Protein AF-0000000068242057 (afdb_homodimer)

Solvent-accessible surface area (backbone atoms only — not comparable to full-atom values): 39761 Å² total; per-residue (Å²): 133,84,78,80,77,78,77,76,79,78,79,78,76,81,69,80,72,61,70,78,64,67,90,66,71,75,87,68,70,78,89,67,75,81,79,77,77,80,79,82,79,75,72,84,70,63,65,31,43,57,31,74,38,80,44,95,87,49,36,31,41,29,42,65,67,74,93,62,51,64,37,30,45,33,47,63,46,75,44,79,47,90,66,50,38,33,40,40,38,24,44,33,38,22,63,33,72,43,30,32,38,46,79,38,70,46,24,41,37,36,42,38,33,60,32,31,70,48,42,34,22,53,62,86,50,74,46,77,50,67,14,79,88,48,61,40,34,38,37,37,19,31,59,51,58,39,42,33,38,37,55,42,47,56,77,40,50,36,30,35,42,32,43,38,32,43,48,73,70,44,53,74,33,54,76,41,88,46,34,50,56,52,35,54,70,33,65,64,18,62,46,81,49,87,75,54,69,68,56,51,51,50,53,50,48,64,63,65,49,64,90,59,50,21,41,64,49,49,41,45,50,53,15,51,50,32,41,52,50,36,60,52,54,71,64,43,46,80,67,63,62,58,65,70,68,74,68,65,65,75,70,58,54,53,55,47,53,47,51,46,51,47,66,75,36,53,81,50,91,76,54,62,63,60,54,12,54,76,67,76,38,51,53,66,56,42,44,49,53,43,22,70,71,67,70,42,50,65,67,56,49,52,50,49,51,24,48,52,51,29,49,52,37,42,72,69,63,76,45,53,73,63,54,31,19,46,57,40,67,32,92,44,56,66,60,31,40,52,49,40,21,68,65,54,72,44,40,58,69,56,51,47,50,54,55,72,70,95,132,86,79,79,75,78,76,76,77,77,78,79,76,80,69,79,70,61,70,77,63,67,88,66,71,76,84,71,68,77,90,68,75,82,78,77,74,81,79,82,79,76,73,82,69,60,62,31,43,58,32,74,37,81,43,98,87,49,36,31,40,27,41,67,62,83,90,56,50,65,36,30,46,34,47,65,46,77,44,78,47,90,66,48,37,35,41,42,40,24,43,33,37,21,64,34,71,42,30,34,38,47,79,38,69,44,25,42,36,36,40,37,31,58,32,30,70,47,44,35,22,53,61,86,50,74,48,74,50,67,14,80,88,48,60,41,34,38,38,36,19,30,60,50,60,40,42,34,38,37,57,42,46,56,75,42,51,38,29,37,43,34,43,39,32,43,49,73,69,44,55,77,32,53,77,41,89,46,34,51,57,52,34,56,71,32,63,61,17,61,46,80,49,87,74,55,71,67,55,53,50,49,52,50,48,64,63,65,50,66,90,57,50,23,41,64,49,48,40,43,50,50,15,50,50,32,40,52,50,35,60,51,54,71,65,44,45,80,66,62,58,56,63,70,70,73,67,65,66,75,70,58,56,52,54,49,53,48,50,45,52,47,64,75,37,55,82,49,91,77,55,60,63,59,54,12,54,75,66,76,39,50,52,66,55,41,45,49,53,42,23,71,71,64,68,42,49,66,68,56,50,52,50,48,52,23,46,51,51,29,50,51,37,42,72,68,61,76,46,51,72,62,54,32,20,45,58,40,68,33,91,44,57,66,60,32,39,53,48,40,21,70,67,56,74,43,39,58,69,56,50,47,49,54,54,71,70,92

Organism: Vibrio cholerae serotype O1 (strain ATCC 39315 / El Tor Inaba N16961) (NCBI:txid243277)

Foldseek 3Di:
DDPPPPPPPPPPDDPPVPPVPPDPDDPPDDPPDDPPPPDCPPDPFDAFAWFFFDDDQWIFTFGLDDPTDGQKTFDWDWDDDPLFKIKIWAKIAGADWHKYKDKDAWWWKKKKWAAWKWWKDWQPRTDIDHQHPHIWMKIWGALGMTMMMTTTDHGIITGMMMMIGDVVSVVVPPPDDDLLVVQNVAHGQMDIADDDPVLVVLSVCSRPDDPDPDPVVSVSVVVSVVVNVVRRSVRRDRHGPRPPPPPPDPLRVLVRVLVRVLLVQLQHDDDLCVSQVVSVHDSVVVQVSCCSSVVDGPVVVSLLSLLVVLLVCLLVVNDDLVRSCVSSPHPDSVVSQVVNCSNHVDGSVVSSVVSVVD/DDPPPPPPPPPPDDPPVPPVPPPPDDPPDDPPDDPPPDDCPPDPFDAFAWAFFDDDQWIFTFGLDDPTDGQKTFGWDWDDDPLFKIKIWAKIAGADWHKYKDKDAWWWKKKKWAAWKWWKDWQPRTDIDHQHPHIWMKIWGALGMTMMMTTTDHGIITGMMMMIGDVVSVVVPPPDDDLLVQQNVAHGQMDIADDDPVLVVLSVCSRPDDPDPDPVVSVSNVVSVVVNVVRRSVRRDSHGPRPPPPPPDPLRVLVRVLVRVLLVQLQHDDDLCVSQVVSVHDSVVVQVSCCSVNVDGPVVVSLLSLLVVLLVCLLVVNDDLVRSCVSSPHPDSVVSQVVNCSNHVDGSVVSSVVSVVD

Nearest PDB structures (foldseek):
  6swi-assembly1_A  TM=8.609E-01  e=7.441E-05  Geobacillus stearothermophilus
  3oou-assembly1_A  TM=8.504E-01  e=7.044E-05  Listeria innocua
  3w6v-assembly1_A  TM=8.877E-01  e=2.113E-04  Streptomyces griseus
  3oio-assembly1_A  TM=9.024E-01  e=2.633E-04  Chromobacterium violaceum
  4fe7-assembly1_A-2  TM=6.193E-01  e=1.784E-05  Escherichia coli

pLDDT: mean 71.94, std 24.2, range [18.06, 98.56]

Structure (mmCIF, N/CA/C/O backbone):
data_AF-0000000068242057-model_v1
#
loop_
_entity.id
_entity.type
_entity.pdbx_description
1 polymer 'Transcriptional regulator, AraC/XylS family'
#
loop_
_atom_site.group_PDB
_atom_site.id
_atom_site.type_symbol
_atom_site.label_atom_id
_atom_site.label_alt_id
_atom_site.label_comp_id
_atom_site.label_asym_id
_atom_site.label_entity_id
_atom_site.label_seq_id
_atom_site.pdbx_PDB_ins_code
_atom_site.Cartn_x
_atom_site.Cartn_y
_atom_site.Cartn_z
_atom_site.occupancy
_atom_site.B_iso_or_equiv
_atom_site.auth_seq_id
_atom_site.auth_comp_id
_atom_site.auth_asym_id
_atom_site.auth_atom_id
_atom_site.pdbx_PDB_model_num
ATOM 1 N N . MET A 1 1 ? 11.688 -9.172 30.297 1 18.06 1 MET A N 1
ATOM 2 C CA . MET A 1 1 ? 11.094 -7.941 29.781 1 18.06 1 MET A CA 1
ATOM 3 C C . MET A 1 1 ? 12.078 -7.18 28.906 1 18.06 1 MET A C 1
ATOM 5 O O . MET A 1 1 ? 12.867 -6.367 29.406 1 18.06 1 MET A O 1
ATOM 9 N N . ILE A 1 2 ? 12.805 -7.703 27.938 1 20.19 2 ILE A N 1
ATOM 10 C CA . ILE A 1 2 ? 14.148 -7.281 27.531 1 20.19 2 ILE A CA 1
ATOM 11 C C . ILE A 1 2 ? 14.047 -6.129 26.547 1 20.19 2 ILE A C 1
ATOM 13 O O . ILE A 1 2 ? 13.422 -6.266 25.484 1 20.19 2 ILE A O 1
ATOM 17 N N . THR A 1 3 ? 14.031 -4.793 27.062 1 19.52 3 THR A N 1
ATOM 18 C CA . THR A 1 3 ? 13.961 -3.508 26.375 1 19.52 3 THR A CA 1
ATOM 19 C C . THR A 1 3 ? 15.164 -3.326 25.453 1 19.52 3 THR A C 1
ATOM 21 O O . THR A 1 3 ? 16.312 -3.297 25.906 1 19.52 3 THR A O 1
ATOM 24 N N . ILE A 1 4 ? 15.164 -3.922 24.312 1 19.45 4 ILE A N 1
ATOM 25 C CA . ILE A 1 4 ? 16.391 -3.787 23.516 1 19.45 4 ILE A CA 1
ATOM 26 C C . ILE A 1 4 ? 16.453 -2.381 22.922 1 19.45 4 ILE A C 1
ATOM 28 O O . ILE A 1 4 ? 15.594 -1.983 22.141 1 19.45 4 ILE A O 1
ATOM 32 N N . ARG A 1 5 ? 17.062 -1.35 23.641 1 19.88 5 ARG A N 1
ATOM 33 C CA . ARG A 1 5 ? 17.359 0.036 23.297 1 19.88 5 ARG A CA 1
ATOM 34 C C . ARG A 1 5 ? 18.406 0.11 22.188 1 19.88 5 ARG A C 1
ATOM 36 O O . ARG A 1 5 ? 19.516 -0.385 22.344 1 19.88 5 ARG A O 1
ATOM 43 N N . ILE A 1 6 ? 18.016 -0.112 21 1 20.41 6 ILE A N 1
ATOM 44 C CA . ILE A 1 6 ? 19.062 0.028 19.984 1 20.41 6 ILE A CA 1
ATOM 45 C C . ILE A 1 6 ? 19.406 1.504 19.797 1 20.41 6 ILE A C 1
ATOM 47 O O . ILE A 1 6 ? 18.547 2.301 19.422 1 20.41 6 ILE A O 1
ATOM 51 N N . TYR A 1 7 ? 20.359 2.07 20.547 1 20.05 7 TYR A N 1
ATOM 52 C CA . TYR A 1 7 ? 20.953 3.398 20.469 1 20.05 7 TYR A CA 1
ATOM 53 C C . TYR A 1 7 ? 21.719 3.566 19.156 1 20.05 7 TYR A C 1
ATOM 55 O O . TYR A 1 7 ? 22.688 2.85 18.906 1 20.05 7 TYR A O 1
ATOM 63 N N . VAL A 1 8 ? 21.031 3.803 18.109 1 19.86 8 VAL A N 1
ATOM 64 C CA . VAL A 1 8 ? 21.828 4.141 16.938 1 19.86 8 VAL A CA 1
ATOM 65 C C . VAL A 1 8 ? 22.547 5.465 17.172 1 19.86 8 VAL A C 1
ATOM 67 O O . VAL A 1 8 ? 21.922 6.48 17.469 1 19.86 8 VAL A O 1
ATOM 70 N N . LYS A 1 9 ? 23.781 5.445 17.5 1 21.64 9 LYS A N 1
ATOM 71 C CA . LYS A 1 9 ? 24.75 6.531 17.625 1 21.64 9 LYS A CA 1
ATOM 72 C C . LYS A 1 9 ? 24.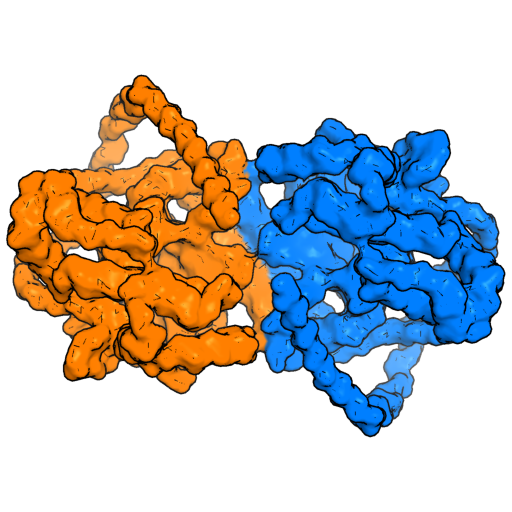891 7.312 16.328 1 21.64 9 LYS A C 1
ATOM 74 O O . LYS A 1 9 ? 25.406 6.789 15.336 1 21.64 9 LYS A O 1
ATOM 79 N N . LEU A 1 10 ? 23.938 8.164 15.938 1 20 10 LEU A N 1
ATOM 80 C CA . LEU A 1 10 ? 24.156 9.102 14.844 1 20 10 LEU A CA 1
ATOM 81 C C . LEU A 1 10 ? 25.266 10.086 15.195 1 20 10 LEU A C 1
ATOM 83 O O . LEU A 1 10 ? 25.141 10.859 16.141 1 20 10 LEU A O 1
ATOM 87 N N . SER A 1 11 ? 26.516 9.727 15.133 1 21.92 11 SER A N 1
ATOM 88 C CA . SER A 1 11 ? 27.641 10.648 15.273 1 21.92 11 SER A CA 1
ATOM 89 C C . SER A 1 11 ? 27.609 11.727 14.195 1 21.92 11 SER A C 1
ATOM 91 O O . SER A 1 11 ? 27.781 11.438 13.008 1 21.92 11 SER A O 1
ATOM 93 N N . SER A 1 12 ? 26.719 12.742 14.211 1 22 12 SER A N 1
ATOM 94 C CA . SER A 1 12 ? 26.75 13.945 13.383 1 22 12 SER A CA 1
ATOM 95 C C . SER A 1 12 ? 28.062 14.695 13.547 1 22 12 SER A C 1
ATOM 97 O O . SER A 1 12 ? 28.391 15.156 14.641 1 22 12 SER A O 1
ATOM 99 N N . THR A 1 13 ? 29.125 14.359 12.906 1 24.38 13 THR A N 1
ATOM 100 C CA . THR A 1 13 ? 30.297 15.211 12.883 1 24.38 13 THR A CA 1
ATOM 101 C C . THR A 1 13 ? 29.953 16.578 12.297 1 24.38 13 THR A C 1
ATOM 103 O O . THR A 1 13 ? 29.031 16.703 11.5 1 24.38 13 THR A O 1
ATOM 106 N N . ASN A 1 14 ? 30.5 17.828 12.812 1 23.44 14 ASN A N 1
ATOM 107 C CA . ASN A 1 14 ? 30.453 19.297 12.766 1 23.44 14 ASN A CA 1
ATOM 108 C C . ASN A 1 14 ? 30.641 19.812 11.344 1 23.44 14 ASN A C 1
ATOM 110 O O . ASN A 1 14 ? 30.141 20.891 11 1 23.44 14 ASN A O 1
ATOM 114 N N . ARG A 1 15 ? 31.625 19.391 10.562 1 24.53 15 ARG A N 1
ATOM 115 C CA . ARG A 1 15 ? 32.312 20.141 9.531 1 24.53 15 ARG A CA 1
ATOM 116 C C . ARG A 1 15 ? 31.438 20.328 8.297 1 24.53 15 ARG A C 1
ATOM 118 O O . ARG A 1 15 ? 31.562 21.328 7.578 1 24.53 15 ARG A O 1
ATOM 125 N N . GLU A 1 16 ? 30.734 19.281 7.883 1 24.16 16 GLU A N 1
ATOM 126 C CA . GLU A 1 16 ? 30.281 19.344 6.496 1 24.16 16 GLU A CA 1
ATOM 127 C C . GLU A 1 16 ? 29.109 20.312 6.348 1 24.16 16 GLU A C 1
ATOM 129 O O . GLU A 1 16 ? 28.578 20.5 5.246 1 24.16 16 GLU A O 1
ATOM 134 N N . VAL A 1 17 ? 28.625 20.984 7.422 1 22.73 17 VAL A N 1
ATOM 135 C CA . VAL A 1 17 ? 27.578 22 7.352 1 22.73 17 VAL A CA 1
ATOM 136 C C . VAL A 1 17 ? 28.125 23.25 6.656 1 22.73 17 VAL A C 1
ATOM 138 O O . VAL A 1 17 ? 27.359 24.109 6.211 1 22.73 17 VAL A O 1
ATOM 141 N N . GLU A 1 18 ? 29.438 23.453 6.688 1 22.64 18 GLU A N 1
ATOM 142 C CA . GLU A 1 18 ? 29.953 24.781 6.316 1 22.64 18 GLU A CA 1
ATOM 143 C C . GLU A 1 18 ? 29.703 25.078 4.84 1 22.64 18 GLU A C 1
ATOM 145 O O . GLU A 1 18 ? 29.375 26.203 4.473 1 22.64 18 GLU A O 1
ATOM 150 N N . LEU A 1 19 ? 29.953 24.125 4.02 1 22.66 19 LEU A N 1
ATOM 151 C CA . LEU A 1 19 ? 30.203 24.484 2.625 1 22.66 19 LEU A CA 1
ATOM 152 C C . LEU A 1 19 ? 28.922 24.953 1.947 1 22.66 19 LEU A C 1
ATOM 154 O O . LEU A 1 19 ? 28.984 25.75 1.002 1 22.66 19 LEU A O 1
ATOM 158 N N . ILE A 1 20 ? 27.797 24.453 2.357 1 21.81 20 ILE A N 1
ATOM 159 C CA . ILE A 1 20 ? 26.688 24.672 1.435 1 21.81 20 ILE A CA 1
ATOM 160 C C . ILE A 1 20 ? 26.203 26.109 1.553 1 21.81 20 ILE A C 1
ATOM 162 O O . ILE A 1 20 ? 25.141 26.453 1.036 1 21.81 20 ILE A O 1
ATOM 166 N N . MET A 1 21 ? 26.891 27.047 2.32 1 21.12 21 MET A N 1
ATOM 167 C CA . MET A 1 21 ? 26.359 28.391 2.561 1 21.12 21 MET A CA 1
ATOM 168 C C . MET A 1 21 ? 26.359 29.219 1.277 1 21.12 21 MET A C 1
ATOM 170 O O . MET A 1 21 ? 25.75 30.281 1.224 1 21.12 21 MET A O 1
ATOM 174 N N . GLN A 1 22 ? 27.312 29 0.372 1 19.2 22 GLN A N 1
ATOM 175 C CA . GLN A 1 22 ? 27.672 30.172 -0.402 1 19.2 22 GLN A CA 1
ATOM 176 C C . GLN A 1 22 ? 26.562 30.562 -1.362 1 19.2 22 GLN A C 1
ATOM 178 O O . GLN A 1 22 ? 26.297 31.75 -1.571 1 19.2 22 GLN A O 1
ATOM 183 N N . ASN A 1 23 ? 26.094 29.641 -2.197 1 19.22 23 ASN A N 1
ATOM 184 C CA . ASN A 1 23 ? 25.766 30.172 -3.514 1 19.22 23 ASN A CA 1
ATOM 185 C C . ASN A 1 23 ? 24.375 30.828 -3.521 1 19.22 23 ASN A C 1
ATOM 187 O O . ASN A 1 23 ? 23.406 30.234 -4.008 1 19.22 23 ASN A O 1
ATOM 191 N N . ARG A 1 24 ? 23.984 31.609 -2.449 1 21.05 24 ARG A N 1
ATOM 192 C CA . ARG A 1 24 ? 22.625 32.094 -2.182 1 21.05 24 ARG A CA 1
ATOM 193 C C . ARG A 1 24 ? 22.203 33.125 -3.205 1 21.05 24 ARG A C 1
ATOM 195 O O . ARG A 1 24 ? 21.094 33.656 -3.15 1 21.05 24 ARG A O 1
ATOM 202 N N . THR A 1 25 ? 23.094 33.781 -3.932 1 19.8 25 THR A N 1
ATOM 203 C CA . THR A 1 25 ? 22.766 35.188 -4.133 1 19.8 25 THR A CA 1
ATOM 204 C C . THR A 1 25 ? 21.578 35.344 -5.082 1 19.8 25 THR A C 1
ATOM 206 O O . THR A 1 25 ? 20.703 36.188 -4.859 1 19.8 25 THR A O 1
ATOM 209 N N . SER A 1 26 ? 21.594 34.812 -6.309 1 19.91 26 SER A N 1
ATOM 210 C CA . SER A 1 26 ? 21.281 35.75 -7.371 1 19.91 26 SER A CA 1
ATOM 211 C C . SER A 1 26 ? 19.781 35.812 -7.641 1 19.91 26 SER A C 1
ATOM 213 O O . SER A 1 26 ? 19.328 36.656 -8.398 1 19.91 26 SER A O 1
ATOM 215 N N . VAL A 1 27 ? 19 34.719 -7.305 1 20.59 27 VAL A N 1
ATOM 216 C CA . VAL A 1 27 ? 17.844 34.688 -8.18 1 20.59 27 VAL A CA 1
ATOM 217 C C . VAL A 1 27 ? 16.781 35.688 -7.668 1 20.59 27 VAL A C 1
ATOM 219 O O . VAL A 1 27 ? 15.703 35.25 -7.246 1 20.59 27 VAL A O 1
ATOM 222 N N . MET A 1 28 ? 17.094 36.719 -6.84 1 21.38 28 MET A N 1
ATOM 223 C CA . MET A 1 28 ? 16.141 37.625 -6.195 1 21.38 28 MET A CA 1
ATOM 224 C C . MET A 1 28 ? 15.258 38.344 -7.227 1 21.38 28 MET A C 1
ATOM 226 O O . MET A 1 28 ? 14.359 39.094 -6.867 1 21.38 28 MET A O 1
ATOM 230 N N . GLU A 1 29 ? 15.664 38.469 -8.453 1 20.27 29 GLU A N 1
ATOM 231 C CA . GLU A 1 29 ? 15.156 39.75 -8.961 1 20.27 29 GLU A CA 1
ATOM 232 C C . GLU A 1 29 ? 13.633 39.719 -9.078 1 20.27 29 GLU A C 1
ATOM 234 O O . GLU A 1 29 ? 12.961 40.656 -8.648 1 20.27 29 GLU A O 1
ATOM 239 N N . ASN A 1 30 ? 13.031 39.062 -10.117 1 22.19 30 ASN A N 1
ATOM 240 C CA . ASN A 1 30 ? 11.969 39.75 -10.828 1 22.19 30 ASN A CA 1
ATOM 241 C C . ASN A 1 30 ? 10.609 39.5 -10.195 1 22.19 30 ASN A C 1
ATOM 243 O O . ASN A 1 30 ? 9.586 39.969 -10.695 1 22.19 30 ASN A O 1
ATOM 247 N N . THR A 1 31 ? 10.414 38.281 -9.562 1 22.53 31 THR A N 1
ATOM 248 C CA . THR A 1 31 ? 8.977 38.031 -9.414 1 22.53 31 THR A CA 1
ATOM 249 C C . THR A 1 31 ? 8.414 38.875 -8.258 1 22.53 31 THR A C 1
ATOM 251 O O . THR A 1 31 ? 8.539 38.469 -7.094 1 22.53 31 THR A O 1
ATOM 254 N N . GLN A 1 32 ? 8.562 40.219 -8.094 1 24.02 32 GLN A N 1
ATOM 255 C CA . GLN A 1 32 ? 8.164 41.281 -7.188 1 24.02 32 GLN A CA 1
ATOM 256 C C . GLN A 1 32 ? 6.668 41.219 -6.895 1 24.02 32 GLN A C 1
ATOM 258 O O . GLN A 1 32 ? 6.195 41.844 -5.938 1 24.02 32 GLN A O 1
ATOM 263 N N . ASN A 1 33 ? 5.77 40.875 -7.871 1 23.97 33 ASN A N 1
ATOM 264 C CA . ASN A 1 33 ? 4.535 41.656 -7.785 1 23.97 33 ASN A CA 1
ATOM 265 C C . ASN A 1 33 ? 3.789 41.375 -6.48 1 23.97 33 ASN A C 1
ATOM 267 O O . ASN A 1 33 ? 3.639 42.281 -5.645 1 23.97 33 ASN A O 1
ATOM 271 N N . GLN A 1 34 ? 2.387 41 -6.559 1 25.06 34 GLN A N 1
ATOM 272 C CA . GLN A 1 34 ? 1.229 41.5 -5.824 1 25.06 34 GLN A CA 1
ATOM 273 C C . GLN A 1 34 ? 1.001 40.719 -4.543 1 25.06 34 GLN A C 1
ATOM 275 O O . GLN A 1 34 ? 0.028 39.969 -4.438 1 25.06 34 GLN A O 1
ATOM 280 N N . HIS A 1 35 ? 1.978 39.906 -4.09 1 26.59 35 HIS A N 1
ATOM 281 C CA . HIS A 1 35 ? 1.49 39.156 -2.938 1 26.59 35 HIS A CA 1
ATOM 282 C C . HIS A 1 35 ? 1.215 40.062 -1.754 1 26.59 35 HIS A C 1
ATOM 284 O O . HIS A 1 35 ? 2.143 40.656 -1.189 1 26.59 35 HIS A O 1
ATOM 290 N N . LYS A 1 36 ? -0.011 40.781 -1.696 1 28.92 36 LYS A N 1
ATOM 291 C CA . LYS A 1 36 ? -0.478 41.656 -0.637 1 28.92 36 LYS A CA 1
ATOM 292 C C . LYS A 1 36 ? -0.39 41 0.728 1 28.92 36 LYS A C 1
ATOM 294 O O . LYS A 1 36 ? -0.972 39.906 0.936 1 28.92 36 LYS A O 1
ATOM 299 N N . VAL A 1 37 ? 0.603 41.312 1.419 1 28.62 37 VAL A N 1
ATOM 300 C CA . VAL A 1 37 ? 0.772 41 2.838 1 28.62 37 VAL A CA 1
ATOM 301 C C . VAL A 1 37 ? -0.399 41.594 3.629 1 28.62 37 VAL A C 1
ATOM 303 O O . VAL A 1 37 ? -0.643 42.812 3.592 1 28.62 37 VAL A O 1
ATOM 306 N N . LEU A 1 38 ? -1.502 40.906 3.848 1 29.62 38 LEU A N 1
ATOM 307 C CA . LEU A 1 38 ? -2.633 41.312 4.684 1 29.62 38 LEU A CA 1
ATOM 308 C C . LEU A 1 38 ? -2.154 41.906 6 1 29.62 38 LEU A C 1
ATOM 310 O O . LEU A 1 38 ? -1.203 41.406 6.605 1 29.62 38 LEU A O 1
ATOM 314 N N . THR A 1 39 ? -2.385 43.188 6.25 1 26.58 39 THR A N 1
ATOM 315 C CA . THR A 1 39 ? -2.174 44.031 7.43 1 26.58 39 THR A CA 1
ATOM 316 C C . THR A 1 39 ? -2.826 43.375 8.656 1 26.58 39 THR A C 1
ATOM 318 O O . THR A 1 39 ? -3.865 42.719 8.547 1 26.58 39 THR A O 1
ATOM 321 N N . LYS A 1 40 ? -2.221 43.469 9.977 1 32.19 40 LYS A N 1
ATOM 322 C CA . LYS A 1 40 ? -2.203 42.938 11.344 1 32.19 40 LYS A CA 1
ATOM 323 C C . LYS A 1 40 ? -3.412 43.438 12.133 1 32.19 40 LYS A C 1
ATOM 325 O O . LYS A 1 40 ? -3.303 44.406 12.906 1 32.19 40 LYS A O 1
ATOM 330 N N . ASN A 1 41 ? -4.574 43.719 11.586 1 31.44 41 ASN A N 1
ATOM 331 C CA . ASN A 1 41 ? -5.438 44.125 12.688 1 31.44 41 ASN A CA 1
ATOM 332 C C . ASN A 1 41 ? -5.656 42.969 13.68 1 31.44 41 ASN A C 1
ATOM 334 O O . ASN A 1 41 ? -6.023 41.875 13.289 1 31.44 41 ASN A O 1
ATOM 338 N N . GLY A 1 42 ? -5.043 42.969 14.977 1 30.67 42 GLY A N 1
ATOM 339 C CA . GLY A 1 42 ? -4.762 42.062 16.078 1 30.67 42 GLY A CA 1
ATOM 340 C C . GLY A 1 42 ? -6.016 41.469 16.719 1 30.67 42 GLY A C 1
ATOM 341 O O . GLY A 1 42 ? -6.07 41.281 17.922 1 30.67 42 GLY A O 1
ATOM 342 N N . ALA A 1 43 ? -7.242 41.531 16.203 1 33.88 43 ALA A N 1
ATOM 343 C CA . ALA A 1 43 ? -8.281 40.938 17.062 1 33.88 43 ALA A CA 1
ATOM 344 C C . ALA A 1 43 ? -7.926 39.531 17.469 1 33.88 43 ALA A C 1
ATOM 346 O O . ALA A 1 43 ? -7.422 38.75 16.656 1 33.88 43 ALA A O 1
ATOM 347 N N . ARG A 1 44 ? -7.832 39.25 18.781 1 34.09 44 ARG A N 1
ATOM 348 C CA . ARG A 1 44 ? -7.512 38.031 19.5 1 34.09 44 ARG A CA 1
ATOM 349 C C . ARG A 1 44 ? -8.344 36.875 18.984 1 34.09 44 ARG A C 1
ATOM 351 O O . ARG A 1 44 ? -9.547 36.781 19.266 1 34.09 44 ARG A O 1
ATOM 358 N N . GLN A 1 45 ? -8.18 36.469 17.828 1 35.91 45 GLN A N 1
ATOM 359 C CA . GLN A 1 45 ? -8.945 35.406 17.203 1 35.91 45 GLN A CA 1
ATOM 360 C C . GLN A 1 45 ? -8.812 34.094 17.984 1 35.91 45 GLN A C 1
ATOM 362 O O . GLN A 1 45 ? -7.699 33.688 18.328 1 35.91 45 GLN A O 1
ATOM 367 N N . THR A 1 46 ? -9.891 33.719 18.766 1 34.12 46 THR A N 1
ATOM 368 C CA . THR A 1 46 ? -10.039 32.531 19.594 1 34.12 46 THR A CA 1
ATOM 369 C C . THR A 1 46 ? -9.656 31.266 18.812 1 34.12 46 THR A C 1
ATOM 371 O O . THR A 1 46 ? -10.172 31.031 17.703 1 34.12 46 THR A O 1
ATOM 374 N N . VAL A 1 47 ? -8.555 30.766 19.125 1 37.31 47 VAL A N 1
ATOM 375 C CA . VAL A 1 47 ? -8.094 29.516 18.531 1 37.31 47 VAL A CA 1
ATOM 376 C C . VAL A 1 47 ? -8.75 28.328 19.234 1 37.31 47 VAL A C 1
ATOM 378 O O . VAL A 1 47 ? -8.773 28.266 20.469 1 37.31 47 VAL A O 1
ATOM 381 N N . THR A 1 48 ? -9.758 27.656 18.641 1 39.09 48 THR A N 1
ATOM 382 C CA . THR A 1 48 ? -10.383 26.484 19.25 1 39.09 48 THR A CA 1
ATOM 383 C C . THR A 1 48 ? -9.805 25.203 18.656 1 39.09 48 THR A C 1
ATOM 385 O O . THR A 1 48 ? -9.547 25.125 17.453 1 39.09 48 THR A O 1
ATOM 388 N N . LEU A 1 49 ? -9.453 24.344 19.562 1 38.62 49 LEU A N 1
ATOM 389 C CA . LEU A 1 49 ? -9.125 23 19.109 1 38.62 49 LEU A CA 1
ATOM 390 C C . LEU A 1 49 ? -10.328 22.328 18.469 1 38.62 49 LEU A C 1
ATOM 392 O O . LEU A 1 49 ? -11.469 22.531 18.906 1 38.62 49 LEU A O 1
ATOM 396 N N . SER A 1 50 ? -10.141 21.875 17.25 1 42.41 50 SER A N 1
ATOM 397 C CA . SER A 1 50 ? -11.273 21.25 16.562 1 42.41 50 SER A CA 1
ATOM 398 C C . SER A 1 50 ? -11.172 19.734 16.578 1 42.41 50 SER A C 1
ATOM 400 O O . SER A 1 50 ? -10.078 19.188 16.734 1 42.41 50 SER A O 1
ATOM 402 N N . ARG A 1 51 ? -12.266 19.094 16.938 1 42.34 51 ARG A N 1
ATOM 403 C CA . ARG A 1 51 ? -12.359 17.656 16.812 1 42.34 51 ARG A CA 1
ATOM 404 C C . ARG A 1 51 ? -13.344 17.25 15.711 1 42.34 51 ARG A C 1
ATOM 406 O O . ARG A 1 51 ? -14.344 17.938 15.492 1 42.34 51 ARG A O 1
ATOM 413 N N . HIS A 1 52 ? -12.883 16.312 14.969 1 39.5 52 HIS A N 1
ATOM 414 C CA . HIS A 1 52 ? -13.789 15.711 13.992 1 39.5 52 HIS A CA 1
ATOM 415 C C . HIS A 1 52 ? -14.75 14.734 14.664 1 39.5 52 HIS A C 1
ATOM 417 O O . HIS A 1 52 ? -14.32 13.852 15.414 1 39.5 52 HIS A O 1
ATOM 423 N N . VAL A 1 53 ? -15.859 15.125 14.836 1 37.03 53 VAL A N 1
ATOM 424 C CA . VAL A 1 53 ? -16.859 14.203 15.375 1 37.03 53 VAL A CA 1
ATOM 425 C C . VAL A 1 53 ? -17.688 13.617 14.234 1 37.03 53 VAL A C 1
ATOM 427 O O . VAL A 1 53 ? -18.188 14.352 13.383 1 37.03 53 VAL A O 1
ATOM 430 N N . VAL A 1 54 ? -17.281 12.336 13.906 1 32.56 54 VAL A N 1
ATOM 431 C CA . VAL A 1 54 ? -18.078 11.641 12.898 1 32.56 54 VAL A CA 1
ATOM 432 C C . VAL A 1 54 ? -19.469 11.359 13.445 1 32.56 54 VAL A C 1
ATOM 434 O O . VAL A 1 54 ? -19.609 10.656 14.453 1 32.56 54 VAL A O 1
ATOM 437 N N . LYS A 1 55 ? -20.312 12.219 13.297 1 32.25 55 LYS A N 1
ATOM 438 C CA . LYS A 1 55 ? -21.672 11.727 13.523 1 32.25 55 LYS A CA 1
ATOM 439 C C . LYS A 1 55 ? -22.203 10.992 12.297 1 32.25 55 LYS A C 1
ATOM 441 O O . LYS A 1 55 ? -21.719 11.188 11.18 1 32.25 55 LYS A O 1
ATOM 446 N N . GLU A 1 56 ? -23.422 10.305 12.32 1 32.78 56 GLU A N 1
ATOM 447 C CA . GLU A 1 56 ? -24.016 9.422 11.32 1 32.78 56 GLU A CA 1
ATOM 448 C C . GLU A 1 56 ? -23.625 9.844 9.906 1 32.78 56 GLU A C 1
ATOM 450 O O . GLU A 1 56 ? -23.078 9.039 9.141 1 32.78 56 GLU A O 1
ATOM 455 N N . ARG A 1 57 ? -24.547 10.656 9.172 1 34.88 57 ARG A N 1
ATOM 456 C CA . ARG A 1 57 ? -24.578 11.055 7.766 1 34.88 57 ARG A CA 1
ATOM 457 C C . ARG A 1 57 ? -23.75 12.305 7.539 1 34.88 57 ARG A C 1
ATOM 459 O O . ARG A 1 57 ? -23.469 12.68 6.395 1 34.88 57 ARG A O 1
ATOM 466 N N . ASP A 1 58 ? -23.625 13.336 8.438 1 32.06 58 ASP A N 1
ATOM 467 C CA . ASP A 1 58 ? -23.078 14.68 8.312 1 32.06 58 ASP A CA 1
ATOM 468 C C . ASP A 1 58 ? -21.906 14.883 9.281 1 32.06 58 ASP A C 1
ATOM 470 O O . ASP A 1 58 ? -22.062 14.672 10.492 1 32.06 58 ASP A O 1
ATOM 474 N N . GLU A 1 59 ? -20.719 14.758 8.781 1 42.94 59 GLU A N 1
ATOM 475 C CA . GLU A 1 59 ? -19.578 14.891 9.68 1 42.94 59 GLU A CA 1
ATOM 476 C C . GLU A 1 59 ? -19.344 16.344 10.039 1 42.94 59 GLU A C 1
ATOM 478 O O . GLU A 1 59 ? -19.609 17.25 9.242 1 42.94 59 GLU A O 1
ATOM 483 N N . GLN A 1 60 ? -19.438 16.766 11.398 1 37.34 60 GLN A N 1
ATOM 484 C CA . GLN A 1 60 ? -19.234 18.109 11.914 1 37.34 60 GLN A CA 1
ATOM 485 C C . GLN A 1 60 ? -17.844 18.266 12.523 1 37.34 60 GLN A C 1
ATOM 487 O O . GLN A 1 60 ? -17.281 17.312 13.039 1 37.34 60 GLN A O 1
ATOM 492 N N . ILE A 1 61 ? -17.141 19.266 12.258 1 44.22 61 ILE A N 1
ATOM 493 C CA . ILE A 1 61 ? -15.945 19.672 12.969 1 44.22 61 ILE A CA 1
ATOM 494 C C . ILE A 1 61 ? -16.312 20.609 14.117 1 44.22 61 ILE A C 1
ATOM 496 O O . ILE A 1 61 ? -17 21.625 13.906 1 44.22 61 ILE A O 1
ATOM 500 N N . VAL A 1 62 ? -16.219 20.094 15.422 1 42.38 62 VAL A N 1
ATOM 501 C CA . VAL A 1 62 ? -16.641 20.859 16.594 1 42.38 62 VAL A CA 1
ATOM 502 C C . VAL A 1 62 ? -15.414 21.344 17.359 1 42.38 62 VAL A C 1
ATOM 504 O O . VAL A 1 62 ? -14.367 20.688 17.344 1 42.38 62 VAL A O 1
ATOM 507 N N . ALA A 1 63 ? -15.531 22.625 17.891 1 43.34 63 ALA A N 1
ATOM 508 C CA . ALA A 1 63 ? -14.5 23.156 18.781 1 43.34 63 ALA A CA 1
ATOM 509 C C . ALA A 1 63 ? -14.445 22.375 20.094 1 43.34 63 ALA A C 1
ATOM 511 O O . ALA A 1 63 ? -15.477 21.906 20.594 1 43.34 63 ALA A O 1
ATOM 512 N N . GLN A 1 64 ? -13.281 21.938 20.547 1 43.62 64 GLN A N 1
ATOM 513 C CA . GLN A 1 64 ? -13.141 21.156 21.781 1 43.62 64 GLN A CA 1
ATOM 514 C C . GLN A 1 64 ? -13.844 21.859 22.938 1 43.62 64 GLN A C 1
ATOM 516 O O . GLN A 1 64 ? -14.32 21.188 23.875 1 43.62 64 GLN A O 1
ATOM 521 N N . ASN A 1 65 ? -13.672 23.188 23.266 1 40.09 65 ASN A N 1
ATOM 522 C CA . ASN A 1 65 ? -14.203 23.75 24.5 1 40.09 65 ASN A CA 1
ATOM 523 C C . ASN A 1 65 ? -15.727 23.781 24.484 1 40.09 65 ASN A C 1
ATOM 525 O O . ASN A 1 65 ? -16.359 23.469 23.469 1 40.09 65 ASN A O 1
ATOM 529 N N . LEU A 1 66 ? -16.406 25.016 24.953 1 38.72 66 LEU A N 1
ATOM 530 C CA . LEU A 1 66 ? -17.703 25.328 25.531 1 38.72 66 LEU A CA 1
ATOM 531 C C . LEU A 1 66 ? -18.828 25 24.562 1 38.72 66 LEU A C 1
ATOM 533 O O . LEU A 1 66 ? -18.578 24.516 23.453 1 38.72 66 LEU A O 1
ATOM 537 N N . ASN A 1 67 ? -19.828 26.078 24.328 1 43 67 ASN A N 1
ATOM 538 C CA . ASN A 1 67 ? -21.109 26.047 23.641 1 43 67 ASN A CA 1
ATOM 539 C C . ASN A 1 67 ? -20.953 25.562 22.203 1 43 67 ASN A C 1
ATOM 541 O O . ASN A 1 67 ? -20.297 26.203 21.391 1 43 67 ASN A O 1
ATOM 545 N N . GLN A 1 68 ? -20.703 24.359 21.906 1 50.53 68 GLN A N 1
ATOM 546 C CA . GLN A 1 68 ? -20.312 23.391 20.891 1 50.53 68 GLN A CA 1
ATOM 547 C C . GLN A 1 68 ? -20.781 23.828 19.5 1 50.53 68 GLN A C 1
ATOM 549 O O . GLN A 1 68 ? -21.734 23.281 18.953 1 50.53 68 GLN A O 1
ATOM 554 N N . PRO A 1 69 ? -20.562 25 19.125 1 56.34 69 PRO A N 1
ATOM 555 C CA . PRO A 1 69 ? -21.172 25.312 17.828 1 56.34 69 PRO A CA 1
ATOM 556 C C . PRO A 1 69 ? -20.578 24.516 16.688 1 56.34 69 PRO A C 1
ATOM 558 O O . PRO A 1 69 ? -19.406 24.141 16.719 1 56.34 69 PRO A O 1
ATOM 561 N N . VAL A 1 70 ? -21.422 23.969 15.891 1 64.25 70 VAL A N 1
ATOM 562 C CA . VAL A 1 70 ? -21.062 23.328 14.633 1 64.25 70 VAL A CA 1
ATOM 563 C C . VAL A 1 70 ? -20.312 24.328 13.75 1 64.25 70 VAL A C 1
ATOM 565 O O . VAL A 1 70 ? -20.797 25.422 13.469 1 64.25 70 VAL A O 1
ATOM 568 N N . MET A 1 71 ? -19.031 24.109 13.523 1 73.69 71 MET A N 1
ATOM 569 C CA . MET A 1 71 ? -18.172 25.047 12.789 1 73.69 71 MET A CA 1
ATOM 570 C C . MET A 1 71 ? -18.312 24.828 11.281 1 73.69 71 MET A C 1
ATOM 572 O O . MET A 1 71 ? -18.172 25.781 10.508 1 73.69 71 MET A O 1
ATOM 576 N N . ALA A 1 72 ? -18.562 23.641 10.883 1 76.25 72 ALA A N 1
ATOM 577 C CA . ALA A 1 72 ? -18.734 23.328 9.469 1 76.25 72 ALA A CA 1
ATOM 578 C C . ALA A 1 72 ? -19.688 22.156 9.281 1 76.25 72 ALA A C 1
ATOM 580 O O . ALA A 1 72 ? -19.797 21.297 10.164 1 76.25 72 ALA A O 1
ATOM 581 N N . GLN A 1 73 ? -20.406 22.188 8.203 1 82.94 73 GLN A N 1
ATOM 582 C CA . GLN A 1 73 ? -21.328 21.109 7.875 1 82.94 73 GLN A CA 1
ATOM 583 C C . GLN A 1 73 ? -21.141 20.641 6.438 1 82.94 73 GLN A C 1
ATOM 585 O O . GLN A 1 73 ? -20.875 21.453 5.543 1 82.94 73 GLN A O 1
ATOM 590 N N . GLY A 1 74 ? -21.156 19.422 6.262 1 85.75 74 GLY A N 1
ATOM 591 C CA . GLY A 1 74 ? -21.047 18.875 4.922 1 85.75 74 GLY A CA 1
ATOM 592 C C . GLY A 1 74 ? -20.719 17.391 4.906 1 85.75 74 GLY A C 1
ATOM 593 O O . GLY A 1 74 ? -21.047 16.672 5.848 1 85.75 74 GLY A O 1
ATOM 594 N N . HIS A 1 75 ? -20.281 16.969 3.75 1 84.31 75 HIS A N 1
ATOM 595 C CA . HIS A 1 75 ? -19.844 15.578 3.582 1 84.31 75 HIS A CA 1
ATOM 596 C C . HIS A 1 75 ? -18.328 15.453 3.695 1 84.31 75 HIS A C 1
ATOM 598 O O . HIS A 1 75 ? -17.594 16.219 3.064 1 84.31 75 HIS A O 1
ATOM 604 N N . PHE A 1 76 ? -17.984 14.562 4.527 1 82.94 76 PHE A N 1
ATOM 605 C CA . PHE A 1 76 ? -16.547 14.422 4.754 1 82.94 76 PHE A CA 1
ATOM 606 C C . PHE A 1 76 ? -16.078 13.016 4.387 1 82.94 76 PHE A C 1
ATOM 608 O O . PHE A 1 76 ? -16.859 12.062 4.445 1 82.94 76 PHE A O 1
ATOM 615 N N . VAL A 1 77 ? -14.898 12.977 3.898 1 83.5 77 VAL A N 1
ATOM 616 C CA . VAL A 1 77 ? -14.266 11.711 3.555 1 83.5 77 VAL A CA 1
ATOM 617 C C . VAL A 1 77 ? -13.031 11.5 4.426 1 83.5 77 VAL A C 1
ATOM 619 O O . VAL A 1 77 ? -12.258 12.43 4.652 1 83.5 77 VAL A O 1
ATOM 622 N N . GLU A 1 78 ? -12.914 10.328 5 1 82.88 78 GLU A N 1
ATOM 623 C CA . GLU A 1 78 ? -11.719 9.883 5.715 1 82.88 78 GLU A CA 1
ATOM 624 C C . GLU A 1 78 ? -11.383 8.43 5.379 1 82.88 78 GLU A C 1
ATOM 626 O O . GLU A 1 78 ? -12.258 7.559 5.434 1 82.88 78 GLU A O 1
ATOM 631 N N . TYR A 1 79 ? -10.211 8.25 4.98 1 82.75 79 TYR A N 1
ATOM 632 C CA . TYR A 1 79 ? -9.75 6.906 4.641 1 82.75 79 TYR A CA 1
ATOM 633 C C . TYR A 1 79 ? -8.297 6.703 5.051 1 82.75 79 TYR A C 1
ATOM 635 O O . TYR A 1 79 ? -7.438 7.531 4.73 1 82.75 79 TYR A O 1
ATOM 643 N N . VAL A 1 80 ? -8.109 5.656 5.797 1 80.5 80 VAL A N 1
ATOM 644 C CA . VAL A 1 80 ? -6.754 5.262 6.152 1 80.5 80 VAL A CA 1
ATOM 645 C C . VAL A 1 80 ? -6.352 4.023 5.352 1 80.5 80 VAL A C 1
ATOM 647 O O . VAL A 1 80 ? -6.906 2.939 5.555 1 80.5 80 VAL A O 1
ATOM 650 N N . SER A 1 81 ? -5.438 4.234 4.492 1 83.62 81 SER A N 1
ATOM 651 C CA . SER A 1 81 ? -4.961 3.121 3.676 1 83.62 81 SER A CA 1
ATOM 652 C C . SER A 1 81 ? -4.004 2.232 4.461 1 83.62 81 SER A C 1
ATOM 654 O O . SER A 1 81 ? -3.135 2.73 5.18 1 83.62 81 SER A O 1
ATOM 656 N N . PRO A 1 82 ? -4.109 0.949 4.258 1 74.94 82 PRO A N 1
ATOM 657 C CA . PRO A 1 82 ? -3.08 0.072 4.824 1 74.94 82 PRO A CA 1
ATOM 658 C C . PRO A 1 82 ? -1.727 0.233 4.137 1 74.94 82 PRO A C 1
ATOM 660 O O . PRO A 1 82 ? -0.715 -0.273 4.633 1 74.94 82 PRO A O 1
ATOM 663 N N . ASN A 1 83 ? -1.756 1.025 3.117 1 76.81 83 ASN A N 1
ATOM 664 C CA . ASN A 1 83 ? -0.547 1.148 2.309 1 76.81 83 ASN A CA 1
ATOM 665 C C . ASN A 1 83 ? 0.18 2.461 2.584 1 76.81 83 ASN A C 1
ATOM 667 O O . ASN A 1 83 ? 0.996 2.906 1.774 1 76.81 83 ASN A O 1
ATOM 671 N N . GLY A 1 84 ? -0.139 3.117 3.658 1 77.69 84 GLY A N 1
ATOM 672 C CA . GLY A 1 84 ? 0.751 4.141 4.18 1 77.69 84 GLY A CA 1
ATOM 673 C C . GLY A 1 84 ? 0.281 5.551 3.875 1 77.69 84 GLY A C 1
ATOM 674 O O . GLY A 1 84 ? 1.042 6.512 4.02 1 77.69 84 GLY A O 1
ATOM 675 N N . PHE A 1 85 ? -0.917 5.676 3.34 1 88.06 85 PHE A N 1
ATOM 676 C CA . PHE A 1 85 ? -1.422 7.035 3.186 1 88.06 85 PHE A CA 1
ATOM 677 C C . PHE A 1 85 ? -2.791 7.184 3.838 1 88.06 85 PHE A C 1
ATOM 679 O O . PHE A 1 85 ? -3.469 6.188 4.102 1 88.06 85 PHE A O 1
ATOM 686 N N . THR A 1 86 ? -3.191 8.422 4.129 1 88.44 86 THR A N 1
ATOM 687 C CA . THR A 1 86 ? -4.512 8.773 4.645 1 88.44 86 THR A CA 1
ATOM 688 C C . THR A 1 86 ? -5.168 9.844 3.773 1 88.44 86 THR A C 1
ATOM 690 O O . THR A 1 86 ? -4.496 10.758 3.289 1 88.44 86 THR A O 1
ATOM 693 N N . LEU A 1 87 ? -6.434 9.656 3.539 1 91.06 87 LEU A N 1
ATOM 694 C CA . LEU A 1 87 ? -7.246 10.656 2.859 1 91.06 87 LEU A CA 1
ATOM 695 C C . LEU A 1 87 ? -8.172 11.367 3.842 1 91.06 87 LEU A C 1
ATOM 697 O O . LEU A 1 87 ? -8.781 10.727 4.703 1 91.06 87 LEU A O 1
ATOM 701 N N . HIS A 1 88 ? -8.141 12.648 3.764 1 89.5 88 HIS A N 1
ATOM 702 C CA . HIS A 1 88 ? -9.172 13.367 4.504 1 89.5 88 HIS A CA 1
ATOM 703 C C . HIS A 1 88 ? -9.586 14.641 3.777 1 89.5 88 HIS A C 1
ATOM 705 O O . HIS A 1 88 ? -8.75 15.305 3.15 1 89.5 88 HIS A O 1
ATOM 711 N N . GLY A 1 89 ? -10.789 14.953 3.779 1 90.69 89 GLY A N 1
ATOM 712 C CA . GLY A 1 89 ? -11.375 16.109 3.137 1 90.69 89 GLY A CA 1
ATOM 713 C C . GLY A 1 89 ? -12.891 16.031 3.029 1 90.69 89 GLY A C 1
ATOM 714 O O . GLY A 1 89 ? -13.555 15.492 3.916 1 90.69 89 GLY A O 1
ATOM 715 N N . GLY A 1 90 ? -13.328 16.797 2.014 1 92.19 90 GLY A N 1
ATOM 716 C CA . GLY A 1 90 ? -14.773 16.781 1.831 1 92.19 90 GLY A CA 1
ATOM 717 C C . GLY A 1 90 ? -15.312 18.062 1.194 1 92.19 90 GLY A C 1
ATOM 718 O O . GLY A 1 90 ? -14.539 18.859 0.658 1 92.19 90 GLY A O 1
ATOM 719 N N . SER A 1 91 ? -16.656 18 1.146 1 91.62 91 SER A N 1
ATOM 720 C CA . SER A 1 91 ? -17.438 19.172 0.755 1 91.62 91 SER A CA 1
ATOM 721 C C . SER A 1 91 ? -18.188 19.766 1.942 1 91.62 91 SER A C 1
ATOM 723 O O . SER A 1 91 ? -19.062 19.109 2.512 1 91.62 91 SER A O 1
ATOM 725 N N . SER A 1 92 ? -17.797 21.031 2.309 1 90 92 SER A N 1
ATOM 726 C CA . SER A 1 92 ? -18.375 21.562 3.539 1 90 92 SER A CA 1
ATOM 727 C C . SER A 1 92 ? -18.703 23.047 3.4 1 90 92 SER A C 1
ATOM 729 O O . SER A 1 92 ? -18.156 23.734 2.529 1 90 92 SER A O 1
ATOM 731 N N . LEU A 1 93 ? -19.656 23.438 4.145 1 91.19 93 LEU A N 1
ATOM 732 C CA . LEU A 1 93 ? -20 24.828 4.363 1 91.19 93 LEU A CA 1
ATOM 733 C C . LEU A 1 93 ? -19.531 25.297 5.738 1 91.19 93 LEU A C 1
ATOM 735 O O . LEU A 1 93 ? -19.875 24.688 6.754 1 91.19 93 LEU A O 1
ATOM 739 N N . GLU A 1 94 ? -18.75 26.312 5.766 1 87.38 94 GLU A N 1
ATOM 740 C CA . GLU A 1 94 ? -18.297 26.875 7.035 1 87.38 94 GLU A CA 1
ATOM 741 C C . GLU A 1 94 ? -19.359 27.75 7.68 1 87.38 94 GLU A C 1
ATOM 743 O O . GLU A 1 94 ? -19.844 28.688 7.062 1 87.38 94 GLU A O 1
ATOM 748 N N . LEU A 1 95 ? -19.688 27.438 8.867 1 84.81 95 LEU A N 1
ATOM 749 C CA . LEU A 1 95 ? -20.859 28.031 9.492 1 84.81 95 LEU A CA 1
ATOM 750 C C . LEU A 1 95 ? -20.484 29.125 10.469 1 84.81 95 LEU A C 1
ATOM 752 O O . LEU A 1 95 ? -21.344 29.828 10.984 1 84.81 95 LEU A O 1
ATOM 756 N N . ALA A 1 96 ? -19.203 29.266 10.742 1 79.69 96 ALA A N 1
ATOM 757 C CA . ALA A 1 96 ? -18.75 30.281 11.695 1 79.69 96 ALA A CA 1
ATOM 758 C C . ALA A 1 96 ? -17.359 30.797 11.32 1 79.69 96 ALA A C 1
ATOM 760 O O . ALA A 1 96 ? -16.609 30.125 10.625 1 79.69 96 ALA A O 1
ATOM 761 N N . ASP A 1 97 ? -17.094 32.062 11.68 1 81.38 97 ASP A N 1
ATOM 762 C CA . ASP A 1 97 ? -15.719 32.562 11.656 1 81.38 97 ASP A CA 1
ATOM 763 C C . ASP A 1 97 ? -14.93 32.094 12.875 1 81.38 97 ASP A C 1
ATOM 765 O O . ASP A 1 97 ? -15.266 32.469 14.008 1 81.38 97 ASP A O 1
ATOM 769 N N . CYS A 1 98 ? -14.031 31.266 12.664 1 72.56 98 CYS A N 1
ATOM 770 C CA . CYS A 1 98 ? -13.273 30.766 13.805 1 72.56 98 CYS A CA 1
ATOM 771 C C . CYS A 1 98 ? -11.891 30.281 13.367 1 72.56 98 CYS A C 1
ATOM 773 O O . CYS A 1 98 ? -11.68 29.984 12.188 1 72.56 98 CYS A O 1
ATOM 775 N N . ASP A 1 99 ? -11 30.344 14.336 1 70.44 99 ASP A N 1
ATOM 776 C CA . ASP A 1 99 ? -9.672 29.766 14.148 1 70.44 99 ASP A CA 1
ATOM 777 C C . ASP A 1 99 ? -9.562 28.406 14.836 1 70.44 99 ASP A C 1
ATOM 779 O O . ASP A 1 99 ? -9.883 28.266 16.016 1 70.44 99 ASP A O 1
ATOM 783 N N . VAL A 1 100 ? -9.234 27.469 13.992 1 69.25 100 VAL A N 1
ATOM 784 C CA . VAL A 1 100 ? -9.055 26.125 14.531 1 69.25 100 VAL A CA 1
ATOM 785 C C . VAL A 1 100 ? -7.574 25.75 14.531 1 69.25 100 VAL A C 1
ATOM 787 O O . VAL A 1 100 ? -6.828 26.172 13.633 1 69.25 100 VAL A O 1
ATOM 790 N N . MET A 1 101 ? -7.172 25.016 15.609 1 63.78 101 MET A N 1
ATOM 791 C CA . MET A 1 101 ? -5.777 24.594 15.695 1 63.78 101 MET A CA 1
ATOM 792 C C . MET A 1 101 ? -5.676 23.109 16 1 63.78 101 MET A C 1
ATOM 794 O O . MET A 1 101 ? -6.52 22.547 16.703 1 63.78 101 MET A O 1
ATOM 798 N N . THR A 1 102 ? -4.75 22.484 15.336 1 66 102 THR A N 1
ATOM 799 C CA . THR A 1 102 ? -4.418 21.094 15.656 1 66 102 THR A CA 1
ATOM 800 C C . THR A 1 102 ? -2.924 20.844 15.484 1 66 102 THR A C 1
ATOM 802 O O . THR A 1 102 ? -2.195 21.719 14.992 1 66 102 THR A O 1
ATOM 805 N N . THR A 1 103 ? -2.459 19.828 16.062 1 63.75 103 THR A N 1
ATOM 806 C CA . THR A 1 103 ? -1.073 19.422 15.852 1 63.75 103 THR A CA 1
ATOM 807 C C . THR A 1 103 ? -0.958 18.484 14.648 1 63.75 103 THR A C 1
ATOM 809 O O . THR A 1 103 ? -1.798 17.609 14.461 1 63.75 103 THR A O 1
ATOM 812 N N . SER A 1 104 ? 0.059 18.703 13.875 1 75.56 104 SER A N 1
ATOM 813 C CA . SER A 1 104 ? 0.348 17.844 12.734 1 75.56 104 SER A CA 1
ATOM 814 C C . SER A 1 104 ? 1.664 17.094 12.922 1 75.56 104 SER A C 1
ATOM 816 O O . SER A 1 104 ? 2.689 17.703 13.242 1 75.56 104 SER A O 1
ATOM 818 N N . ALA A 1 105 ? 1.633 15.773 12.805 1 73.25 105 ALA A N 1
ATOM 819 C CA . ALA A 1 105 ? 2.844 14.961 12.805 1 73.25 105 ALA A CA 1
ATOM 820 C C . ALA A 1 105 ? 3.637 15.156 11.516 1 73.25 105 ALA A C 1
ATOM 822 O O . ALA A 1 105 ? 3.109 15.672 10.523 1 73.25 105 ALA A O 1
ATOM 823 N N . PRO A 1 106 ? 4.902 14.773 11.539 1 81.94 106 PRO A N 1
ATOM 824 C CA . PRO A 1 106 ? 5.66 14.805 10.281 1 81.94 106 PRO A CA 1
ATOM 825 C C . PRO A 1 106 ? 4.969 14.047 9.156 1 81.94 106 PRO A C 1
ATOM 827 O O . PRO A 1 106 ? 4.426 12.961 9.383 1 81.94 106 PRO A O 1
ATOM 830 N N . ALA A 1 107 ? 4.93 14.656 8.031 1 91.06 107 ALA A N 1
ATOM 831 C CA . ALA A 1 107 ? 4.242 14.031 6.902 1 91.06 107 ALA A CA 1
ATOM 832 C C . ALA A 1 107 ? 4.48 14.812 5.613 1 91.06 107 ALA A C 1
ATOM 834 O O . ALA A 1 107 ? 4.855 15.984 5.652 1 91.06 107 ALA A O 1
ATOM 835 N N . LEU A 1 108 ? 4.449 14.109 4.547 1 93.62 108 LEU A N 1
ATOM 836 C CA . LEU A 1 108 ? 4.266 14.75 3.252 1 93.62 108 LEU A CA 1
ATOM 837 C C . LEU A 1 108 ? 2.785 14.977 2.963 1 93.62 108 LEU A C 1
ATOM 839 O O . LEU A 1 108 ? 2.008 14.023 2.91 1 93.62 108 LEU A O 1
ATOM 843 N N . VAL A 1 109 ? 2.363 16.203 2.826 1 95.75 109 VAL A N 1
ATOM 844 C CA . VAL A 1 109 ? 0.948 16.531 2.688 1 95.75 109 VAL A CA 1
ATOM 845 C C . VAL A 1 109 ? 0.682 17.094 1.292 1 95.75 109 VAL A C 1
ATOM 847 O O . VAL A 1 109 ? 1.353 18.031 0.854 1 95.75 109 VAL A O 1
ATOM 850 N N . ILE A 1 110 ? -0.2 16.516 0.577 1 97.62 110 ILE A N 1
ATOM 851 C CA . ILE A 1 110 ? -0.685 17.031 -0.7 1 97.62 110 ILE A CA 1
ATOM 852 C C . ILE A 1 110 ? -2.098 17.578 -0.53 1 97.62 110 ILE A C 1
ATOM 854 O O . ILE A 1 110 ? -3.033 16.828 -0.237 1 97.62 110 ILE A O 1
ATOM 858 N N . ILE A 1 111 ? -2.26 18.859 -0.712 1 97.81 111 ILE A N 1
ATOM 859 C CA . ILE A 1 111 ? -3.529 19.562 -0.54 1 97.81 111 ILE A CA 1
ATOM 860 C C . ILE A 1 111 ? -4.156 19.828 -1.904 1 97.81 111 ILE A C 1
ATOM 862 O O . ILE A 1 111 ? -3.564 20.516 -2.738 1 97.81 111 ILE A O 1
ATOM 866 N N . LEU A 1 112 ? -5.301 19.328 -2.109 1 98.56 112 LEU A N 1
ATOM 867 C CA . LEU A 1 112 ? -6.027 19.5 -3.361 1 98.56 112 LEU A CA 1
ATOM 868 C C . LEU A 1 112 ? -7.332 20.25 -3.133 1 98.56 112 LEU A C 1
ATOM 870 O O . LEU A 1 112 ? -8.273 19.719 -2.555 1 98.56 112 LEU A O 1
ATOM 874 N N . LEU A 1 113 ? -7.41 21.484 -3.607 1 98.38 113 LEU A N 1
ATOM 875 C CA . LEU A 1 113 ? -8.578 22.328 -3.402 1 98.38 113 LEU A CA 1
ATOM 876 C C . LEU A 1 113 ? -9.367 22.484 -4.695 1 98.38 113 LEU A C 1
ATOM 878 O O . LEU A 1 113 ? -8.883 23.094 -5.656 1 98.38 113 LEU A O 1
ATOM 882 N N . LEU A 1 114 ? -10.539 21.969 -4.68 1 97.69 114 LEU A N 1
ATOM 883 C CA . LEU A 1 114 ? -11.383 22.031 -5.871 1 97.69 114 LEU A CA 1
ATOM 884 C C . LEU A 1 114 ? -12.203 23.312 -5.891 1 97.69 114 LEU A C 1
ATOM 886 O O . LEU A 1 114 ? -12.477 23.859 -6.961 1 97.69 114 LEU A O 1
ATOM 890 N N . GLU A 1 115 ? -12.625 23.734 -4.688 1 96.88 115 GLU A N 1
ATOM 891 C CA . GLU A 1 115 ? -13.508 24.891 -4.562 1 96.88 115 GLU A CA 1
ATOM 892 C C . GLU A 1 115 ? -13.281 25.625 -3.238 1 96.88 115 GLU A C 1
ATOM 894 O O . GLU A 1 115 ? -13.062 24.984 -2.205 1 96.88 115 GLU A O 1
ATOM 899 N N . GLY A 1 116 ? -13.328 27 -3.32 1 97.12 116 GLY A N 1
ATOM 900 C CA . GLY A 1 116 ? -13.258 27.797 -2.113 1 97.12 116 GLY A CA 1
ATOM 901 C C . GLY A 1 116 ? -11.883 28.406 -1.878 1 97.12 116 GLY A C 1
ATOM 902 O O . GLY A 1 116 ? -11.055 28.453 -2.791 1 97.12 116 GLY A O 1
ATOM 903 N N . THR A 1 117 ? -11.758 28.969 -0.712 1 96.56 117 THR A N 1
ATOM 904 C CA . THR A 1 117 ? -10.492 29.562 -0.283 1 96.56 117 THR A CA 1
ATOM 905 C C . THR A 1 117 ? -10.047 28.984 1.05 1 96.56 117 THR A C 1
ATOM 907 O O . THR A 1 117 ? -10.828 28.906 1.998 1 96.56 117 THR A O 1
ATOM 910 N N . LEU A 1 118 ? -8.875 28.531 1.042 1 95.12 118 LEU A N 1
ATOM 911 C CA . LEU A 1 118 ? -8.281 28 2.262 1 95.12 118 LEU A CA 1
ATOM 912 C C . LEU A 1 118 ? -7.219 28.938 2.805 1 95.12 118 LEU A C 1
ATOM 914 O O . LEU A 1 118 ? -6.297 29.328 2.08 1 95.12 118 LEU A O 1
ATOM 918 N N . ARG A 1 119 ? -7.344 29.391 4.055 1 92.31 119 ARG A N 1
ATOM 919 C CA . ARG A 1 119 ? -6.32 30.109 4.801 1 92.31 119 ARG A CA 1
ATOM 920 C C . ARG A 1 119 ? -5.844 29.297 6 1 92.31 119 ARG A C 1
ATOM 922 O O . ARG A 1 119 ? -6.625 29 6.906 1 92.31 119 ARG A O 1
ATOM 929 N N . PHE A 1 120 ? -4.605 28.891 5.941 1 88.94 120 PHE A N 1
ATOM 930 C CA . PHE A 1 120 ? -4.07 28 6.973 1 88.94 120 PHE A CA 1
ATOM 931 C C . PHE A 1 120 ? -2.582 28.25 7.184 1 88.94 120 PHE A C 1
ATOM 933 O O . PHE A 1 120 ? -1.973 29.047 6.457 1 88.94 120 PHE A O 1
ATOM 940 N N . ALA A 1 121 ? -2.066 27.672 8.273 1 83.38 121 ALA A N 1
ATOM 941 C CA . ALA A 1 121 ? -0.655 27.875 8.578 1 83.38 121 ALA A CA 1
ATOM 942 C C . ALA A 1 121 ? -0.053 26.656 9.25 1 83.38 121 ALA A C 1
ATOM 944 O O . ALA A 1 121 ? -0.753 25.906 9.945 1 83.38 121 ALA A O 1
ATOM 945 N N . TYR A 1 122 ? 1.105 26.375 8.891 1 82.5 122 TYR A N 1
ATOM 946 C CA . TYR A 1 122 ? 1.957 25.469 9.672 1 82.5 122 TYR A CA 1
ATOM 947 C C . TYR A 1 122 ? 2.953 26.266 10.516 1 82.5 122 TYR A C 1
ATOM 949 O O . TYR A 1 122 ? 3.914 26.828 9.977 1 82.5 122 TYR A O 1
ATOM 957 N N . ASP A 1 123 ? 2.637 26.281 11.789 1 73.56 123 ASP A N 1
ATOM 958 C CA . ASP A 1 123 ? 3.383 27.172 12.664 1 73.56 123 ASP A CA 1
ATOM 959 C C . ASP A 1 123 ? 3.326 28.609 12.148 1 73.56 123 ASP A C 1
ATOM 961 O O . ASP A 1 123 ? 2.25 29.203 12.062 1 73.56 123 ASP A O 1
ATOM 965 N N . ASP A 1 124 ? 4.516 29.109 11.648 1 69.31 124 ASP A N 1
ATOM 966 C CA . ASP A 1 124 ? 4.559 30.516 11.234 1 69.31 124 ASP A CA 1
ATOM 967 C C . ASP A 1 124 ? 4.43 30.641 9.711 1 69.31 124 ASP A C 1
ATOM 969 O O . ASP A 1 124 ? 4.363 31.75 9.18 1 69.31 124 ASP A O 1
ATOM 973 N N . LEU A 1 125 ? 4.41 29.531 9.055 1 78.38 125 LEU A N 1
ATOM 974 C CA . LEU A 1 125 ? 4.238 29.547 7.609 1 78.38 125 LEU A CA 1
ATOM 975 C C . LEU A 1 125 ? 2.768 29.688 7.238 1 78.38 125 LEU A C 1
ATOM 977 O O . LEU A 1 125 ? 2.002 28.734 7.312 1 78.38 125 LEU A O 1
ATOM 981 N N . LYS A 1 126 ? 2.438 30.922 6.836 1 85.69 126 LYS A N 1
ATOM 982 C CA . LYS A 1 126 ? 1.057 31.203 6.465 1 85.69 126 LYS A CA 1
ATOM 983 C C . LYS A 1 126 ? 0.821 30.938 4.98 1 85.69 126 LYS A C 1
ATOM 985 O O . LYS A 1 126 ? 1.615 31.359 4.133 1 85.69 126 LYS A O 1
ATOM 990 N N . LEU A 1 127 ? -0.25 30.219 4.715 1 91.81 127 LEU A N 1
ATOM 991 C CA . LEU A 1 127 ? -0.554 29.812 3.344 1 91.81 127 LEU A CA 1
ATOM 992 C C . LEU A 1 127 ? -2.002 30.141 2.994 1 91.81 127 LEU A C 1
ATOM 994 O O . LEU A 1 127 ? -2.873 30.141 3.867 1 91.81 127 LEU A O 1
ATOM 998 N N . GLU A 1 128 ? -2.205 30.516 1.75 1 94.81 128 GLU A N 1
ATOM 999 C CA . GLU A 1 128 ? -3.545 30.719 1.209 1 94.81 128 GLU A CA 1
ATOM 1000 C C . GLU A 1 128 ? -3.701 30.062 -0.156 1 94.81 128 GLU A C 1
ATOM 1002 O O . GLU A 1 128 ? -2.852 30.219 -1.034 1 94.81 128 GLU A O 1
ATOM 1007 N N . LEU A 1 129 ? -4.68 29.219 -0.329 1 96.31 129 LEU A N 1
ATOM 1008 C CA . LEU A 1 129 ? -5.086 28.641 -1.609 1 96.31 129 LEU A CA 1
ATOM 1009 C C . LEU A 1 129 ? -6.465 29.156 -2.018 1 96.31 129 LEU A C 1
ATOM 1011 O O . LEU A 1 129 ? -7.402 29.125 -1.216 1 96.31 129 LEU A O 1
ATOM 1015 N N . CYS A 1 130 ? -6.625 29.656 -3.223 1 96.44 130 CYS A N 1
ATOM 1016 C CA . CYS A 1 130 ? -7.891 30.172 -3.727 1 96.44 130 CYS A CA 1
ATOM 1017 C C . CYS A 1 130 ? -8.289 29.469 -5.023 1 96.44 130 CYS A C 1
ATOM 1019 O O . CYS A 1 130 ? -7.664 29.688 -6.062 1 96.44 130 CYS A O 1
ATOM 1021 N N . ALA A 1 131 ? -9.336 28.719 -4.992 1 96.31 131 ALA A N 1
ATOM 1022 C CA . ALA A 1 131 ? -9.797 27.984 -6.16 1 96.31 131 ALA A CA 1
ATOM 1023 C C . ALA A 1 131 ? -11.023 28.641 -6.781 1 96.31 131 ALA A C 1
ATOM 1025 O O . ALA A 1 131 ? -11.914 27.953 -7.297 1 96.31 131 ALA A O 1
ATOM 1026 N N . ASN A 1 132 ? -11.164 29.875 -6.723 1 90.38 132 ASN A N 1
ATOM 1027 C CA . ASN A 1 132 ? -12.32 30.578 -7.277 1 90.38 132 ASN A CA 1
ATOM 1028 C C . ASN A 1 132 ? -12.344 30.5 -8.805 1 90.38 132 ASN A C 1
ATOM 1030 O O . ASN A 1 132 ? -13.414 30.375 -9.406 1 90.38 132 ASN A O 1
ATOM 1034 N N . GLN A 1 133 ? -11.203 30.562 -9.445 1 91.81 133 GLN A N 1
ATOM 1035 C CA . GLN A 1 133 ? -11.125 30.5 -10.898 1 91.81 133 GLN A CA 1
ATOM 1036 C C . GLN A 1 133 ? -10.836 29.078 -11.375 1 91.81 133 GLN A C 1
ATOM 1038 O O . GLN A 1 133 ? -11.477 28.578 -12.297 1 91.81 133 GLN A O 1
ATOM 1043 N N . HIS A 1 134 ? -9.828 28.469 -10.75 1 94.88 134 HIS A N 1
ATOM 1044 C CA . HIS A 1 134 ? -9.461 27.094 -11.047 1 94.88 134 HIS A CA 1
ATOM 1045 C C . HIS A 1 134 ? -9 26.359 -9.789 1 94.88 134 HIS A C 1
ATOM 1047 O O . HIS A 1 134 ? -8.484 26.984 -8.859 1 94.88 134 HIS A O 1
ATOM 1053 N N . PRO A 1 135 ? -9.188 25.078 -9.789 1 97.44 135 PRO A N 1
ATOM 1054 C CA . PRO A 1 135 ? -8.688 24.312 -8.648 1 97.44 135 PRO A CA 1
ATOM 1055 C C . PRO A 1 135 ? -7.191 24.531 -8.406 1 97.44 135 PRO A C 1
ATOM 1057 O O . PRO A 1 135 ? -6.453 24.859 -9.336 1 97.44 135 PRO A O 1
ATOM 1060 N N . GLN A 1 136 ? -6.77 24.438 -7.156 1 97.81 136 GLN A N 1
ATOM 1061 C CA . GLN A 1 136 ? -5.371 24.625 -6.777 1 97.81 136 GLN A CA 1
ATOM 1062 C C . GLN A 1 136 ? -4.844 23.422 -6.008 1 97.81 136 GLN A C 1
ATOM 1064 O O . GLN A 1 136 ? -5.598 22.75 -5.293 1 97.81 136 GLN A O 1
ATOM 1069 N N . ALA A 1 137 ? -3.607 23.125 -6.199 1 98.12 137 ALA A N 1
ATOM 1070 C CA . ALA A 1 137 ? -2.953 22.031 -5.488 1 98.12 137 ALA A CA 1
ATOM 1071 C C . ALA A 1 137 ? -1.595 22.453 -4.945 1 98.12 137 ALA A C 1
ATOM 1073 O O . ALA A 1 137 ? -0.904 23.281 -5.559 1 98.12 137 ALA A O 1
ATOM 1074 N N . LEU A 1 138 ? -1.241 22 -3.76 1 97.31 138 LEU A N 1
ATOM 1075 C CA . LEU A 1 138 ? -0.003 22.328 -3.064 1 97.31 138 LEU A CA 1
ATOM 1076 C C . LEU A 1 138 ? 0.568 21.109 -2.355 1 97.31 138 LEU A C 1
ATOM 1078 O O . LEU A 1 138 ? -0.176 20.328 -1.756 1 97.31 138 LEU A O 1
ATOM 1082 N N . MET A 1 139 ? 1.829 20.844 -2.48 1 96.12 139 MET A N 1
ATOM 1083 C CA . MET A 1 139 ? 2.52 19.828 -1.695 1 96.12 139 MET A CA 1
ATOM 1084 C C . MET A 1 139 ? 3.426 20.469 -0.65 1 96.12 139 MET A C 1
ATOM 1086 O O . MET A 1 139 ? 4.164 21.406 -0.955 1 96.12 139 MET A O 1
ATOM 1090 N N . VAL A 1 140 ? 3.312 20.016 0.615 1 93.81 140 VAL A N 1
ATOM 1091 C CA . VAL A 1 140 ? 4.098 20.547 1.729 1 93.81 140 VAL A CA 1
ATOM 1092 C C . VAL A 1 140 ? 4.762 19.391 2.479 1 93.81 140 VAL A C 1
ATOM 1094 O O . VAL A 1 140 ? 4.133 18.359 2.717 1 93.81 140 VAL A O 1
ATOM 1097 N N . ASN A 1 141 ? 6.023 19.578 2.801 1 92 141 ASN A N 1
ATOM 1098 C CA . ASN A 1 141 ? 6.695 18.594 3.643 1 92 141 ASN A CA 1
ATOM 1099 C C . ASN A 1 141 ? 6.844 19.094 5.078 1 92 141 ASN A C 1
ATOM 1101 O O . ASN A 1 141 ? 7.41 20.156 5.316 1 92 141 ASN A O 1
ATOM 1105 N N . LEU A 1 142 ? 6.254 18.375 5.957 1 87.69 142 LEU A N 1
ATOM 1106 C CA . LEU A 1 142 ? 6.457 18.609 7.383 1 87.69 142 LEU A CA 1
ATOM 1107 C C . LEU A 1 142 ? 7.477 17.625 7.957 1 87.69 142 LEU A C 1
ATOM 1109 O O . LEU A 1 142 ? 7.133 16.484 8.281 1 87.69 142 LEU A O 1
ATOM 1113 N N . GLU A 1 143 ? 8.703 18.031 8.039 1 82.06 143 GLU A N 1
ATOM 1114 C CA . GLU A 1 143 ? 9.758 17.156 8.547 1 82.06 143 GLU A CA 1
ATOM 1115 C C . GLU A 1 143 ? 9.664 17.016 10.062 1 82.06 143 GLU A C 1
ATOM 1117 O O . GLU A 1 143 ? 10.023 15.961 10.609 1 82.06 143 GLU A O 1
ATOM 1122 N N . GLN A 1 144 ? 9.156 18.062 10.664 1 71.38 144 GLN A N 1
ATOM 1123 C CA . GLN A 1 144 ? 8.969 18.109 12.109 1 71.38 144 GLN A CA 1
ATOM 1124 C C . GLN A 1 144 ? 7.504 18.344 12.469 1 71.38 144 GLN A C 1
ATOM 1126 O O . GLN A 1 144 ? 6.75 18.922 11.68 1 71.38 144 GLN A O 1
ATOM 1131 N N . PRO A 1 145 ? 7.191 17.812 13.602 1 69.38 145 PRO A N 1
ATOM 1132 C CA . PRO A 1 145 ? 5.836 18.156 14.039 1 69.38 145 PRO A CA 1
ATOM 1133 C C . PRO A 1 145 ? 5.59 19.656 14.086 1 69.38 145 PRO A C 1
ATOM 1135 O O . PRO A 1 145 ? 6.508 20.438 14.391 1 69.38 145 PRO A O 1
ATOM 1138 N N . CYS A 1 146 ? 4.398 20.062 13.773 1 71.75 146 CYS A N 1
ATOM 1139 C CA . CYS A 1 146 ? 4.098 21.5 13.781 1 71.75 146 CYS A CA 1
ATOM 1140 C C . CYS A 1 146 ? 2.645 21.734 14.172 1 71.75 146 CYS A C 1
ATOM 1142 O O . CYS A 1 146 ? 1.85 20.797 14.25 1 71.75 146 CYS A O 1
ATOM 1144 N N . ILE A 1 147 ? 2.357 22.953 14.461 1 66.06 147 ILE A N 1
ATOM 1145 C CA . ILE A 1 147 ? 0.988 23.375 14.75 1 66.06 147 ILE A CA 1
ATOM 1146 C C . ILE A 1 147 ? 0.299 23.797 13.453 1 66.06 147 ILE A C 1
ATOM 1148 O O . ILE A 1 147 ? 0.846 24.609 12.695 1 66.06 147 ILE A O 1
ATOM 1152 N N . PHE A 1 148 ? -0.755 23.188 13.305 1 81.38 148 PHE A N 1
ATOM 1153 C CA . PHE A 1 148 ? -1.578 23.531 12.148 1 81.38 148 PHE A CA 1
ATOM 1154 C C . PHE A 1 148 ? -2.684 24.5 12.555 1 81.38 148 PHE A C 1
ATOM 1156 O O . PHE A 1 148 ? -3.406 24.266 13.523 1 81.38 148 PHE A O 1
ATOM 1163 N N . HIS A 1 149 ? -2.777 25.609 11.758 1 74.44 149 HIS A N 1
ATOM 1164 C CA . HIS A 1 149 ? -3.83 26.594 11.945 1 74.44 149 HIS A CA 1
ATOM 1165 C C . HIS A 1 149 ? -4.73 26.688 10.719 1 74.44 149 HIS A C 1
ATOM 1167 O O . HIS A 1 149 ? -4.246 26.656 9.586 1 74.44 149 HIS A O 1
ATOM 1173 N N . ARG A 1 150 ? -6.016 26.75 11.047 1 85.19 150 ARG A N 1
ATOM 1174 C CA . ARG A 1 150 ? -6.984 26.938 9.969 1 85.19 150 ARG A CA 1
ATOM 1175 C C . ARG A 1 150 ? -8.008 28 10.328 1 85.19 150 ARG A C 1
ATOM 1177 O O . ARG A 1 150 ? -8.594 27.969 11.406 1 85.19 150 ARG A O 1
ATOM 1184 N N . ARG A 1 151 ? -8.156 29 9.43 1 82.88 151 ARG A N 1
ATOM 1185 C CA . ARG A 1 151 ? -9.195 30.016 9.594 1 82.88 151 ARG A CA 1
ATOM 1186 C C . ARG A 1 151 ? -10.445 29.656 8.805 1 82.88 151 ARG A C 1
ATOM 1188 O O . ARG A 1 151 ? -10.383 29.438 7.59 1 82.88 151 ARG A O 1
ATOM 1195 N N . LEU A 1 152 ? -11.508 29.5 9.539 1 86.25 152 LEU A N 1
ATOM 1196 C CA . LEU A 1 152 ? -12.797 29.266 8.891 1 86.25 152 LEU A CA 1
ATOM 1197 C C . LEU A 1 152 ? -13.523 30.594 8.656 1 86.25 152 LEU A C 1
ATOM 1199 O O . LEU A 1 152 ? -13.422 31.516 9.469 1 86.25 152 LEU A O 1
ATOM 1203 N N . HIS A 1 153 ? -14.211 30.719 7.578 1 89.56 153 HIS A N 1
ATOM 1204 C CA . HIS A 1 153 ? -15.023 31.891 7.238 1 89.56 153 HIS A CA 1
ATOM 1205 C C . HIS A 1 153 ? -16.484 31.5 7.02 1 89.56 153 HIS A C 1
ATOM 1207 O O . HIS A 1 153 ? -16.781 30.703 6.129 1 89.56 153 HIS A O 1
ATOM 1213 N N . GLN A 1 154 ? -17.312 32.188 7.793 1 90.19 154 GLN A N 1
ATOM 1214 C CA . GLN A 1 154 ? -18.734 31.875 7.676 1 90.19 154 GLN A CA 1
ATOM 1215 C C . GLN A 1 154 ? -19.219 32.094 6.242 1 90.19 154 GLN A C 1
ATOM 1217 O O . GLN A 1 154 ? -18.953 33.125 5.629 1 90.19 154 GLN A O 1
ATOM 1222 N N . GLY A 1 155 ? -19.922 31.047 5.75 1 93.12 155 GLY A N 1
ATOM 1223 C CA . GLY A 1 155 ? -20.516 31.141 4.426 1 93.12 155 GLY A CA 1
ATOM 1224 C C . GLY A 1 155 ? -19.625 30.594 3.33 1 93.12 155 GLY A C 1
ATOM 1225 O O . GLY A 1 155 ? -20.047 30.453 2.184 1 93.12 155 GLY A O 1
ATOM 1226 N N . MET A 1 156 ? -18.406 30.266 3.639 1 93.62 156 MET A N 1
ATOM 1227 C CA . MET A 1 156 ? -17.469 29.719 2.662 1 93.62 156 MET A CA 1
ATOM 1228 C C . MET A 1 156 ? -17.75 28.25 2.367 1 93.62 156 MET A C 1
ATOM 1230 O O . MET A 1 156 ? -17.938 27.453 3.289 1 93.62 156 MET A O 1
ATOM 1234 N N . THR A 1 157 ? -17.906 27.922 1.071 1 95.06 157 THR A N 1
ATOM 1235 C CA . THR A 1 157 ? -17.969 26.531 0.648 1 95.06 157 THR A CA 1
ATOM 1236 C C . THR A 1 157 ? -16.578 26.031 0.246 1 95.06 157 THR A C 1
ATOM 1238 O O . THR A 1 157 ? -15.898 26.656 -0.561 1 95.06 157 THR A O 1
ATOM 1241 N N . VAL A 1 158 ? -16.25 24.906 0.862 1 95.62 158 VAL A N 1
ATOM 1242 C CA . VAL A 1 158 ? -14.922 24.359 0.596 1 95.62 158 VAL A CA 1
ATOM 1243 C C . VAL A 1 158 ? -15.039 22.922 0.134 1 95.62 158 VAL A C 1
ATOM 1245 O O . VAL A 1 158 ? -15.727 22.109 0.767 1 95.62 158 VAL A O 1
ATOM 1248 N N . ARG A 1 159 ? -14.445 22.594 -1.03 1 96.38 159 ARG A N 1
ATOM 1249 C CA . ARG A 1 159 ? -14.242 21.219 -1.487 1 96.38 159 ARG A CA 1
ATOM 1250 C C . ARG A 1 159 ? -12.758 20.906 -1.641 1 96.38 159 ARG A C 1
ATOM 1252 O O . ARG A 1 159 ? -12.078 21.5 -2.49 1 96.38 159 ARG A O 1
ATOM 1259 N N . LYS A 1 160 ? -12.305 20.125 -0.742 1 96.81 160 LYS A N 1
ATOM 1260 C CA . LYS A 1 160 ? -10.867 19.844 -0.739 1 96.81 160 LYS A CA 1
ATOM 1261 C C . LYS A 1 160 ? -10.578 18.391 -0.374 1 96.81 160 LYS A C 1
ATOM 1263 O O . LYS A 1 160 ? -11.414 17.734 0.238 1 96.81 160 LYS A O 1
ATOM 1268 N N . LEU A 1 161 ? -9.445 17.859 -0.814 1 96.69 161 LEU A N 1
ATOM 1269 C CA . LEU A 1 161 ? -8.914 16.547 -0.459 1 96.69 161 LEU A CA 1
ATOM 1270 C C . LEU A 1 161 ? -7.441 16.641 -0.081 1 96.69 161 LEU A C 1
ATOM 1272 O O . LEU A 1 161 ? -6.648 17.25 -0.805 1 96.69 161 LEU A O 1
ATOM 1276 N N . ASN A 1 162 ? -7.102 16.125 1.109 1 96.38 162 ASN A N 1
ATOM 1277 C CA . ASN A 1 162 ? -5.707 16 1.532 1 96.38 162 ASN A CA 1
ATOM 1278 C C . ASN A 1 162 ? -5.219 14.562 1.435 1 96.38 162 ASN A C 1
ATOM 1280 O O . ASN A 1 162 ? -5.906 13.641 1.872 1 96.38 162 ASN A O 1
ATOM 1284 N N . ILE A 1 163 ? -4.117 14.398 0.845 1 96.62 163 ILE A N 1
ATOM 1285 C CA . ILE A 1 163 ? -3.389 13.133 0.875 1 96.62 163 ILE A CA 1
ATOM 1286 C C . ILE A 1 163 ? -2.176 13.258 1.793 1 96.62 163 ILE A C 1
ATOM 1288 O O . ILE A 1 163 ? -1.302 14.102 1.563 1 96.62 163 ILE A O 1
ATOM 1292 N N . VAL A 1 164 ? -2.15 12.469 2.834 1 93.88 164 VAL A N 1
ATOM 1293 C CA . VAL A 1 164 ? -1.074 12.555 3.814 1 93.88 164 VAL A CA 1
ATOM 1294 C C . VAL A 1 164 ? -0.265 11.258 3.805 1 93.88 164 VAL A C 1
ATOM 1296 O O . VAL A 1 164 ? -0.819 10.172 3.982 1 93.88 164 VAL A O 1
ATOM 1299 N N . LEU A 1 165 ? 1.047 11.391 3.527 1 92.44 165 LEU A N 1
ATOM 1300 C CA . LEU A 1 165 ? 1.935 10.234 3.531 1 92.44 165 LEU A CA 1
ATOM 1301 C C . LEU A 1 165 ? 2.887 10.289 4.719 1 92.44 165 LEU A C 1
ATOM 1303 O O . LEU A 1 165 ? 3.482 11.328 5 1 92.44 165 LEU A O 1
ATOM 1307 N N . SER A 1 166 ? 3.027 9.172 5.355 1 80.69 166 SER A N 1
ATOM 1308 C CA . SER A 1 166 ? 3.943 9.086 6.488 1 80.69 166 SER A CA 1
ATOM 1309 C C . SER A 1 166 ? 5.395 9.008 6.02 1 80.69 166 SER A C 1
ATOM 1311 O O . SER A 1 166 ? 5.719 8.242 5.109 1 80.69 166 SER A O 1
ATOM 1313 N N . PRO A 1 167 ? 6.246 9.805 6.688 1 71.81 167 PRO A N 1
ATOM 1314 C CA . PRO A 1 167 ? 7.656 9.773 6.285 1 71.81 167 PRO A CA 1
ATOM 1315 C C . PRO A 1 167 ? 8.297 8.406 6.48 1 71.81 167 PRO A C 1
ATOM 1317 O O . PRO A 1 167 ? 9.164 8.008 5.695 1 71.81 167 PRO A O 1
ATOM 1320 N N . ASP A 1 168 ? 7.852 7.746 7.523 1 69.44 168 ASP A N 1
ATOM 1321 C CA . ASP A 1 168 ? 8.453 6.449 7.816 1 69.44 168 ASP A CA 1
ATOM 1322 C C . ASP A 1 168 ? 8.25 5.477 6.656 1 69.44 168 ASP A C 1
ATOM 1324 O O . ASP A 1 168 ? 9.172 4.738 6.293 1 69.44 168 ASP A O 1
ATOM 1328 N N . THR A 1 169 ? 7.148 5.629 6.043 1 69.44 169 THR A N 1
ATOM 1329 C CA . THR A 1 169 ? 6.824 4.738 4.934 1 69.44 169 THR A CA 1
ATOM 1330 C C . THR A 1 169 ? 7.664 5.078 3.705 1 69.44 169 THR A C 1
ATOM 1332 O O . THR A 1 169 ? 8.055 4.184 2.949 1 69.44 169 THR A O 1
ATOM 1335 N N . LEU A 1 170 ? 8.078 6.336 3.66 1 76.31 170 LEU A N 1
ATOM 1336 C CA . LEU A 1 170 ? 8.797 6.781 2.471 1 76.31 170 LEU A CA 1
ATOM 1337 C C . LEU A 1 170 ? 10.297 6.605 2.643 1 76.31 170 LEU A C 1
ATOM 1339 O O . LEU A 1 170 ? 10.992 6.211 1.703 1 76.31 170 LEU A O 1
ATOM 1343 N N . GLN A 1 171 ? 10.734 6.805 3.793 1 72.56 171 GLN A N 1
ATOM 1344 C CA . GLN A 1 171 ? 12.172 6.848 4.055 1 72.56 171 GLN A CA 1
ATOM 1345 C C . GLN A 1 171 ? 12.805 5.465 3.879 1 72.56 171 GLN A C 1
ATOM 1347 O O . GLN A 1 171 ? 13.992 5.355 3.566 1 72.56 171 GLN A O 1
ATOM 1352 N N . LYS A 1 172 ? 12.031 4.469 4.074 1 70.44 172 LYS A N 1
ATOM 1353 C CA . LYS A 1 172 ? 12.539 3.107 3.932 1 70.44 172 LYS A CA 1
ATOM 1354 C C . LYS A 1 172 ? 13.062 2.859 2.52 1 70.44 172 LYS A C 1
ATOM 1356 O O . LYS A 1 172 ? 13.867 1.953 2.301 1 70.44 172 LYS A O 1
ATOM 1361 N N . PHE A 1 173 ? 12.711 3.752 1.697 1 72.06 173 PHE A N 1
ATOM 1362 C CA . PHE A 1 173 ? 13.062 3.541 0.299 1 72.06 173 PHE A CA 1
ATOM 1363 C C . PHE A 1 173 ? 14.078 4.578 -0.165 1 72.06 173 PHE A C 1
ATOM 1365 O O . PHE A 1 173 ? 14.367 4.688 -1.359 1 72.06 173 PHE A O 1
ATOM 1372 N N . ALA A 1 174 ? 14.547 5.316 0.772 1 68.44 174 ALA A N 1
ATOM 1373 C CA . ALA A 1 174 ? 15.453 6.418 0.459 1 68.44 174 ALA A CA 1
ATOM 1374 C C . ALA A 1 174 ? 16.906 5.938 0.41 1 68.44 174 ALA A C 1
ATOM 1376 O O . ALA A 1 174 ? 17.75 6.441 1.148 1 68.44 174 ALA A O 1
ATOM 1377 N N . GLN A 1 175 ? 17.219 5.035 -0.5 1 69.06 175 GLN A N 1
ATOM 1378 C CA . GLN A 1 175 ? 18.578 4.539 -0.575 1 69.06 175 GLN A CA 1
ATOM 1379 C C . GLN A 1 175 ? 19.453 5.449 -1.439 1 69.06 175 GLN A C 1
ATOM 1381 O O . GLN A 1 175 ? 20.641 5.629 -1.165 1 69.06 175 GLN A O 1
ATOM 1386 N N . HIS A 1 176 ? 18.844 6.02 -2.449 1 76.25 176 HIS A N 1
ATOM 1387 C CA . HIS A 1 176 ? 19.547 6.934 -3.34 1 76.25 176 HIS A CA 1
ATOM 1388 C C . HIS A 1 176 ? 18.875 8.305 -3.369 1 76.25 176 HIS A C 1
ATOM 1390 O O . HIS A 1 176 ? 17.672 8.406 -3.166 1 76.25 176 HIS A O 1
ATOM 1396 N N . SER A 1 177 ? 19.734 9.234 -3.641 1 81.25 177 SER A N 1
ATOM 1397 C CA . SER A 1 177 ? 19.234 10.609 -3.631 1 81.25 177 SER A CA 1
ATOM 1398 C C . SER A 1 177 ? 18.375 10.891 -4.852 1 81.25 177 SER A C 1
ATOM 1400 O O . SER A 1 177 ? 18.625 10.359 -5.934 1 81.25 177 SER A O 1
ATOM 1402 N N . CYS A 1 178 ? 17.391 11.641 -4.633 1 86.44 178 CYS A N 1
ATOM 1403 C CA . CYS A 1 178 ? 16.5 12.156 -5.66 1 86.44 178 CYS A CA 1
ATOM 1404 C C . CYS A 1 178 ? 15.852 13.461 -5.215 1 86.44 178 CYS A C 1
ATOM 1406 O O . CYS A 1 178 ? 15.961 13.852 -4.051 1 86.44 178 CYS A O 1
ATOM 1408 N N . PRO A 1 179 ? 15.258 14.148 -6.094 1 86.69 179 PRO A N 1
ATOM 1409 C CA . PRO A 1 179 ? 14.648 15.438 -5.738 1 86.69 179 PRO A CA 1
ATOM 1410 C C . PRO A 1 179 ? 13.648 15.312 -4.59 1 86.69 179 PRO A C 1
ATOM 1412 O O . PRO A 1 179 ? 13.617 16.172 -3.703 1 86.69 179 PRO A O 1
ATOM 1415 N N . LEU A 1 180 ? 12.906 14.281 -4.559 1 90 180 LEU A N 1
ATOM 1416 C CA . LEU A 1 180 ? 11.938 14.102 -3.482 1 90 180 LEU A CA 1
ATOM 1417 C C . LEU A 1 180 ? 12.641 13.945 -2.139 1 90 180 LEU A C 1
ATOM 1419 O O . LEU A 1 180 ? 12.172 14.469 -1.126 1 90 180 LEU A O 1
ATOM 1423 N N . GLN A 1 181 ? 13.664 13.219 -2.176 1 87.31 181 GLN A N 1
ATOM 1424 C CA . GLN A 1 181 ? 14.422 13.047 -0.939 1 87.31 181 GLN A CA 1
ATOM 1425 C C . GLN A 1 181 ? 14.898 14.383 -0.393 1 87.31 181 GLN A C 1
ATOM 1427 O O . GLN A 1 181 ? 14.828 14.633 0.814 1 87.31 181 GLN A O 1
ATOM 1432 N N . HIS A 1 182 ? 15.32 15.211 -1.299 1 85.12 182 HIS A N 1
ATOM 1433 C CA . HIS A 1 182 ? 15.742 16.547 -0.905 1 85.12 182 HIS A CA 1
ATOM 1434 C C . HIS A 1 182 ? 14.57 17.359 -0.367 1 85.12 182 HIS A C 1
ATOM 1436 O O . HIS A 1 182 ? 14.711 18.094 0.618 1 85.12 182 HIS A O 1
ATOM 1442 N N . PHE A 1 183 ? 13.539 17.25 -1.029 1 90.56 183 PHE A N 1
ATOM 1443 C CA . PHE A 1 183 ? 12.32 17.938 -0.599 1 90.56 183 PHE A CA 1
ATOM 1444 C C . PHE A 1 183 ? 11.922 17.484 0.803 1 90.56 183 PHE A C 1
ATOM 1446 O O . PHE A 1 183 ? 11.547 18.312 1.638 1 90.56 183 PHE A O 1
ATOM 1453 N N . LEU A 1 184 ? 12.102 16.188 1.114 1 88.56 184 LEU A N 1
ATOM 1454 C CA . LEU A 1 184 ? 11.688 15.609 2.389 1 88.56 184 LEU A CA 1
ATOM 1455 C C . LEU A 1 184 ? 12.656 15.992 3.5 1 88.56 184 LEU A C 1
ATOM 1457 O O . LEU A 1 184 ? 12.336 15.852 4.684 1 88.56 184 LEU A O 1
ATOM 1461 N N . GLN A 1 185 ? 13.781 16.453 3.133 1 83.06 185 GLN A N 1
ATOM 1462 C CA . GLN A 1 185 ? 14.797 16.828 4.109 1 83.06 185 GLN A CA 1
ATOM 1463 C C . GLN A 1 185 ? 14.656 18.297 4.523 1 83.06 185 GLN A C 1
ATOM 1465 O O . GLN A 1 185 ? 15.297 18.734 5.477 1 83.06 185 GLN A O 1
ATOM 1470 N N . GLN A 1 186 ? 13.781 18.984 3.889 1 83.44 186 GLN A N 1
ATOM 1471 C CA . GLN A 1 186 ? 13.547 20.391 4.199 1 83.44 186 GLN A CA 1
ATOM 1472 C C . GLN A 1 186 ? 12.203 20.578 4.895 1 83.44 186 GLN A C 1
ATOM 1474 O O . GLN A 1 186 ? 11.156 20.297 4.316 1 83.44 186 GLN A O 1
ATOM 1479 N N . ASP A 1 187 ? 12.281 21.094 6.102 1 83.88 187 ASP A N 1
ATOM 1480 C CA . ASP A 1 187 ? 11.055 21.344 6.855 1 83.88 187 ASP A CA 1
ATOM 1481 C C . ASP A 1 187 ? 10.242 22.469 6.223 1 83.88 187 ASP A C 1
ATOM 1483 O O . ASP A 1 187 ? 10.797 23.516 5.867 1 83.88 187 ASP A O 1
ATOM 1487 N N . LYS A 1 188 ? 8.953 22.172 5.984 1 87.75 188 LYS A N 1
ATOM 1488 C CA . LYS A 1 188 ? 7.98 23.109 5.438 1 87.75 188 LYS A CA 1
ATOM 1489 C C . LYS A 1 188 ? 8.344 23.516 4.012 1 87.75 188 LYS A C 1
ATOM 1491 O O . LYS A 1 188 ? 8.156 24.656 3.613 1 87.75 188 LYS A O 1
ATOM 1496 N N . ALA A 1 189 ? 9.062 22.562 3.381 1 89.5 189 ALA A N 1
ATOM 1497 C CA . ALA A 1 189 ? 9.203 22.734 1.938 1 89.5 189 ALA A CA 1
ATOM 1498 C C . ALA A 1 189 ? 7.844 22.703 1.247 1 89.5 189 ALA A C 1
ATOM 1500 O O . ALA A 1 189 ? 6.957 21.938 1.643 1 89.5 189 ALA A O 1
ATOM 1501 N N . LEU A 1 190 ? 7.621 23.562 0.27 1 93.44 190 LEU A N 1
ATOM 1502 C CA . LEU A 1 190 ? 6.336 23.594 -0.42 1 93.44 190 LEU A CA 1
ATOM 1503 C C . LEU A 1 190 ? 6.531 23.766 -1.923 1 93.44 190 LEU A C 1
ATOM 1505 O O . LEU A 1 190 ? 7.504 24.391 -2.361 1 93.44 190 LEU A O 1
ATOM 1509 N N . VAL A 1 191 ? 5.695 23.234 -2.699 1 94.31 191 VAL A N 1
ATOM 1510 C CA . VAL A 1 191 ? 5.688 23.391 -4.148 1 94.31 191 VAL A CA 1
ATOM 1511 C C . VAL A 1 191 ? 4.25 23.391 -4.664 1 94.31 191 VAL A C 1
ATOM 1513 O O . VAL A 1 191 ? 3.477 22.484 -4.367 1 94.31 191 VAL A O 1
ATOM 1516 N N . PRO A 1 192 ? 3.842 24.5 -5.328 1 95.75 192 PRO A N 1
ATOM 1517 C CA . PRO A 1 192 ? 2.551 24.422 -6.02 1 95.75 192 PRO A CA 1
ATOM 1518 C C . PRO A 1 192 ? 2.508 23.328 -7.082 1 95.75 192 PRO A C 1
ATOM 1520 O O . PRO A 1 192 ? 3.508 23.094 -7.766 1 95.75 192 PRO A O 1
ATOM 1523 N N . LEU A 1 193 ? 1.415 22.703 -7.195 1 96.94 193 LEU A N 1
ATOM 1524 C CA . LEU A 1 193 ? 1.279 21.594 -8.141 1 96.94 193 LEU A CA 1
ATOM 1525 C C . LEU A 1 193 ? 0.342 21.969 -9.281 1 96.94 193 LEU A C 1
ATOM 1527 O O . LEU A 1 193 ? -0.63 22.703 -9.078 1 96.94 193 LEU A O 1
ATOM 1531 N N . SER A 1 194 ? 0.655 21.484 -10.438 1 96.12 194 SER A N 1
ATOM 1532 C CA . SER A 1 194 ? -0.228 21.562 -11.594 1 96.12 194 SER A CA 1
ATOM 1533 C C . SER A 1 194 ? -0.804 20.188 -11.93 1 96.12 194 SER A C 1
ATOM 1535 O O . SER A 1 194 ? -0.062 19.266 -12.266 1 96.12 194 SER A O 1
ATOM 1537 N N . LEU A 1 195 ? -2.074 20.078 -11.844 1 96.31 195 LEU A N 1
ATOM 1538 C CA . LEU A 1 195 ? -2.74 18.828 -12.203 1 96.31 195 LEU A CA 1
ATOM 1539 C C . LEU A 1 195 ? -3.523 18.984 -13.5 1 96.31 195 LEU A C 1
ATOM 1541 O O . LEU A 1 195 ? -4.059 20.047 -13.789 1 96.31 195 LEU A O 1
ATOM 1545 N N . ASN A 1 196 ? -3.58 17.969 -14.25 1 95.25 196 ASN A N 1
ATOM 1546 C CA . ASN A 1 196 ? -4.383 18 -15.469 1 95.25 196 ASN A CA 1
ATOM 1547 C C . ASN A 1 196 ? -5.852 17.688 -15.18 1 95.25 196 ASN A C 1
ATOM 1549 O O . ASN A 1 196 ? -6.219 17.422 -14.039 1 95.25 196 ASN A O 1
ATOM 1553 N N . GLU A 1 197 ? -6.668 17.75 -16.172 1 95.69 197 GLU A N 1
ATOM 1554 C CA . GLU A 1 197 ? -8.109 17.578 -16.016 1 95.69 197 GLU A CA 1
ATOM 1555 C C . GLU A 1 197 ? -8.453 16.188 -15.492 1 95.69 197 GLU A C 1
ATOM 1557 O O . GLU A 1 197 ? -9.336 16.031 -14.641 1 95.69 197 GLU A O 1
ATOM 1562 N N . GLU A 1 198 ? -7.766 15.188 -15.977 1 94.56 198 GLU A N 1
ATOM 1563 C CA . GLU A 1 198 ? -8.016 13.812 -15.539 1 94.56 198 GLU A CA 1
ATOM 1564 C C . GLU A 1 198 ? -7.738 13.648 -14.047 1 94.56 198 GLU A C 1
ATOM 1566 O O . GLU A 1 198 ? -8.492 12.984 -13.344 1 94.56 198 GLU A O 1
ATOM 1571 N N . SER A 1 199 ? -6.66 14.242 -13.617 1 96.31 199 SER A N 1
ATOM 1572 C CA . SER A 1 199 ? -6.309 14.18 -12.203 1 96.31 199 SER A CA 1
ATOM 1573 C C . SER A 1 199 ? -7.363 14.867 -11.344 1 96.31 199 SER A C 1
ATOM 1575 O O . SER A 1 199 ? -7.742 14.352 -10.289 1 96.31 199 SER A O 1
ATOM 1577 N N . TRP A 1 200 ? -7.855 16.016 -11.828 1 97.19 200 TRP A N 1
ATOM 1578 C CA . TRP A 1 200 ? -8.883 16.703 -11.055 1 97.19 200 TRP A CA 1
ATOM 1579 C C . TRP A 1 200 ? -10.18 15.914 -11.039 1 97.19 200 TRP A C 1
ATOM 1581 O O . TRP A 1 200 ? -10.906 15.914 -10.039 1 97.19 200 TRP A O 1
ATOM 1591 N N . GLN A 1 201 ? -10.461 15.242 -12.141 1 96.06 201 GLN A N 1
ATOM 1592 C CA . GLN A 1 201 ? -11.633 14.375 -12.164 1 96.06 201 GLN A CA 1
ATOM 1593 C C . GLN A 1 201 ? -11.492 13.227 -11.164 1 96.06 201 GLN A C 1
ATOM 1595 O O . GLN A 1 201 ? -12.469 12.82 -10.539 1 96.06 201 GLN A O 1
ATOM 1600 N N . ALA A 1 202 ? -10.305 12.734 -11.078 1 95.94 202 ALA A N 1
ATOM 1601 C CA . ALA A 1 202 ? -10.031 11.68 -10.102 1 95.94 202 ALA A CA 1
ATOM 1602 C C . ALA A 1 202 ? -10.258 12.188 -8.68 1 95.94 202 ALA A C 1
ATOM 1604 O O . ALA A 1 202 ? -10.828 11.477 -7.844 1 95.94 202 ALA A O 1
ATOM 1605 N N . VAL A 1 203 ? -9.82 13.391 -8.391 1 96.88 203 VAL A N 1
ATOM 1606 C CA . VAL A 1 203 ? -10.016 14 -7.082 1 96.88 203 VAL A CA 1
ATOM 1607 C C . VAL A 1 203 ? -11.508 14.117 -6.785 1 96.88 203 VAL A C 1
ATOM 1609 O O . VAL A 1 203 ? -11.961 13.766 -5.691 1 96.88 203 VAL A O 1
ATOM 1612 N N . GLU A 1 204 ? -12.25 14.531 -7.738 1 95.19 204 GLU A N 1
ATOM 1613 C CA . GLU A 1 204 ? -13.695 14.656 -7.586 1 95.19 204 GLU A CA 1
ATOM 1614 C C . GLU A 1 204 ? -14.336 13.297 -7.293 1 95.19 204 GLU A C 1
ATOM 1616 O O . GLU A 1 204 ? -15.227 13.195 -6.449 1 95.19 204 GLU A O 1
ATOM 1621 N N . SER A 1 205 ? -13.867 12.352 -8 1 92.62 205 SER A N 1
ATOM 1622 C CA . SER A 1 205 ? -14.406 11.008 -7.812 1 92.62 205 SER A CA 1
ATOM 1623 C C . SER A 1 205 ? -14.133 10.492 -6.402 1 92.62 205 SER A C 1
ATOM 1625 O O . SER A 1 205 ? -14.992 9.844 -5.797 1 92.62 205 SER A O 1
ATOM 1627 N N . LEU A 1 206 ? -13 10.758 -5.891 1 93.25 206 LEU A N 1
ATOM 1628 C CA . LEU A 1 206 ? -12.641 10.336 -4.539 1 93.25 206 LEU A CA 1
ATOM 1629 C C . LEU A 1 206 ? -13.523 11.031 -3.506 1 93.25 206 LEU A C 1
ATOM 1631 O O . LEU A 1 206 ? -13.891 10.43 -2.492 1 93.25 206 LEU A O 1
ATOM 1635 N N . LEU A 1 207 ? -13.844 12.266 -3.793 1 92.12 207 LEU A N 1
ATOM 1636 C CA . LEU A 1 207 ? -14.641 13.047 -2.855 1 92.12 207 LEU A CA 1
ATOM 1637 C C . LEU A 1 207 ? -16.094 12.617 -2.895 1 92.12 207 LEU A C 1
ATOM 1639 O O . LEU A 1 207 ? -16.797 12.688 -1.882 1 92.12 207 LEU A O 1
ATOM 1643 N N . ASN A 1 208 ? -16.531 12.195 -4.027 1 85.75 208 ASN A N 1
ATOM 1644 C CA . ASN A 1 208 ? -17.953 11.891 -4.215 1 85.75 208 ASN A CA 1
ATOM 1645 C C . ASN A 1 208 ? -18.266 10.438 -3.877 1 85.75 208 ASN A C 1
ATOM 1647 O O . ASN A 1 208 ? -19.438 10.07 -3.748 1 85.75 208 ASN A O 1
ATOM 1651 N N . ARG A 1 209 ? -17.266 9.656 -3.861 1 70.56 209 ARG A N 1
ATOM 1652 C CA . ARG A 1 209 ? -17.516 8.234 -3.658 1 70.56 209 ARG A CA 1
ATOM 1653 C C . ARG A 1 209 ? -17.953 7.953 -2.227 1 70.56 209 ARG A C 1
ATOM 1655 O O . ARG A 1 209 ? -17.344 8.43 -1.272 1 70.56 209 ARG A O 1
ATOM 1662 N N . ARG A 1 210 ? -19.188 7.602 -2.213 1 64.62 210 ARG A N 1
ATOM 1663 C CA . ARG A 1 210 ? -19.594 7.043 -0.926 1 64.62 210 ARG A CA 1
ATOM 1664 C C . ARG A 1 210 ? -18.719 5.852 -0.55 1 64.62 210 ARG A C 1
ATOM 1666 O O . ARG A 1 210 ? -18.25 5.125 -1.425 1 64.62 210 ARG A O 1
ATOM 1673 N N . VAL A 1 211 ? -18.203 5.848 0.56 1 61.22 211 VAL A N 1
ATOM 1674 C CA . VAL A 1 211 ? -17.312 4.777 0.984 1 61.22 211 VAL A CA 1
ATOM 1675 C C . VAL A 1 211 ? -17.969 3.424 0.742 1 61.22 211 VAL A C 1
ATOM 1677 O O . VAL A 1 211 ? -18.922 3.055 1.435 1 61.22 211 VAL A O 1
ATOM 1680 N N . ILE A 1 212 ? -17.969 3.031 -0.574 1 64.94 212 ILE A N 1
ATOM 1681 C CA . ILE A 1 212 ? -18.375 1.651 -0.821 1 64.94 212 ILE A CA 1
ATOM 1682 C C . ILE A 1 212 ? -17.219 0.705 -0.459 1 64.94 212 ILE A C 1
ATOM 1684 O O . ILE A 1 212 ? -16.078 0.918 -0.867 1 64.94 212 ILE A O 1
ATOM 1688 N N . HIS A 1 213 ? -17.531 -0.164 0.345 1 76.31 213 HIS A N 1
ATOM 1689 C CA . HIS A 1 213 ? -16.516 -1.038 0.913 1 76.31 213 HIS A CA 1
ATOM 1690 C C . HIS A 1 213 ? -16.422 -2.348 0.138 1 76.31 213 HIS A C 1
ATOM 1692 O O . HIS A 1 213 ? -16.703 -3.418 0.681 1 76.31 213 HIS A O 1
ATOM 1698 N N . THR A 1 214 ? -16.172 -2.135 -1.142 1 84 214 THR A N 1
ATOM 1699 C CA . THR A 1 214 ? -15.859 -3.326 -1.923 1 84 214 THR A CA 1
ATOM 1700 C C . THR A 1 214 ? -14.359 -3.416 -2.195 1 84 214 THR A C 1
ATOM 1702 O O . THR A 1 214 ? -13.641 -2.416 -2.096 1 84 214 THR A O 1
ATOM 1705 N N . ILE A 1 215 ? -14 -4.574 -2.557 1 88.12 215 ILE A N 1
ATOM 1706 C CA . ILE A 1 215 ? -12.594 -4.797 -2.879 1 88.12 215 ILE A CA 1
ATOM 1707 C C . ILE A 1 215 ? -12.211 -3.982 -4.109 1 88.12 215 ILE A C 1
ATOM 1709 O O . ILE A 1 215 ? -11.141 -3.371 -4.148 1 88.12 215 ILE A O 1
ATOM 1713 N N . SER A 1 216 ? -13.094 -3.945 -5.066 1 88.69 216 SER A N 1
ATOM 1714 C CA . SER A 1 216 ? -12.828 -3.195 -6.289 1 88.69 216 SER A CA 1
ATOM 1715 C C . SER A 1 216 ? -12.68 -1.705 -6.004 1 88.69 216 SER A C 1
ATOM 1717 O O . SER A 1 216 ? -11.805 -1.043 -6.574 1 88.69 216 SER A O 1
ATOM 1719 N N . ALA A 1 217 ? -13.539 -1.252 -5.148 1 88.81 217 ALA A N 1
ATOM 1720 C CA . ALA A 1 217 ? -13.461 0.161 -4.785 1 88.81 217 ALA A CA 1
ATOM 1721 C C . ALA A 1 217 ? -12.156 0.475 -4.059 1 88.81 217 ALA A C 1
ATOM 1723 O O . ALA A 1 217 ? -11.578 1.545 -4.254 1 88.81 217 ALA A O 1
ATOM 1724 N N . HIS A 1 218 ? -11.758 -0.428 -3.246 1 89.06 218 HIS A N 1
ATOM 1725 C CA . HIS A 1 218 ? -10.484 -0.282 -2.551 1 89.06 218 HIS A CA 1
ATOM 1726 C C . HIS A 1 218 ? -9.328 -0.193 -3.537 1 89.06 218 HIS A C 1
ATOM 1728 O O . HIS A 1 218 ? -8.5 0.715 -3.445 1 89.06 218 HIS A O 1
ATOM 1734 N N . ILE A 1 219 ? -9.289 -1.057 -4.453 1 91.5 219 ILE A N 1
ATOM 1735 C CA . ILE A 1 219 ? -8.227 -1.098 -5.457 1 91.5 219 ILE A CA 1
ATOM 1736 C C . ILE A 1 219 ? -8.258 0.184 -6.285 1 91.5 219 ILE A C 1
ATOM 1738 O O . ILE A 1 219 ? -7.207 0.78 -6.551 1 91.5 219 ILE A O 1
ATOM 1742 N N . ALA A 1 220 ? -9.43 0.589 -6.66 1 92.69 220 ALA A N 1
ATOM 1743 C CA . ALA A 1 220 ? -9.578 1.82 -7.434 1 92.69 220 ALA A CA 1
ATOM 1744 C C . ALA A 1 220 ? -9.023 3.02 -6.664 1 92.69 220 ALA A C 1
ATOM 1746 O O . ALA A 1 220 ? -8.328 3.863 -7.23 1 92.69 220 ALA A O 1
ATOM 1747 N N . ARG A 1 221 ? -9.398 3.086 -5.449 1 92.31 221 ARG A N 1
ATOM 1748 C CA . ARG A 1 221 ? -8.93 4.176 -4.598 1 92.31 221 ARG A CA 1
ATOM 1749 C C . ARG A 1 221 ? -7.414 4.168 -4.473 1 92.31 221 ARG A C 1
ATOM 1751 O O . ARG A 1 221 ? -6.766 5.207 -4.629 1 92.31 221 ARG A O 1
ATOM 1758 N N . GLU A 1 222 ? -6.824 3.014 -4.23 1 92 222 GLU A N 1
ATOM 1759 C CA . GLU A 1 222 ? -5.375 2.891 -4.129 1 92 222 GLU A CA 1
ATOM 1760 C C . GLU A 1 222 ? -4.691 3.344 -5.418 1 92 222 GLU A C 1
ATOM 1762 O O . GLU A 1 222 ? -3.764 4.152 -5.379 1 92 222 GLU A O 1
ATOM 1767 N N . ALA A 1 223 ? -5.207 2.859 -6.473 1 94.81 223 ALA A N 1
ATOM 1768 C CA . ALA A 1 223 ? -4.633 3.189 -7.773 1 94.81 223 ALA A CA 1
ATOM 1769 C C . ALA A 1 223 ? -4.695 4.691 -8.039 1 94.81 223 ALA A C 1
ATOM 1771 O O . ALA A 1 223 ? -3.715 5.293 -8.484 1 94.81 223 ALA A O 1
ATOM 1772 N N . THR A 1 224 ? -5.805 5.234 -7.75 1 95.94 224 THR A N 1
ATOM 1773 C CA . THR A 1 224 ? -6.02 6.652 -8.008 1 95.94 224 THR A CA 1
ATOM 1774 C C . THR A 1 224 ? -5.102 7.504 -7.137 1 95.94 224 THR A C 1
ATOM 1776 O O . THR A 1 224 ? -4.441 8.422 -7.633 1 95.94 224 THR A O 1
ATOM 1779 N N . VAL A 1 225 ? -5.047 7.195 -5.898 1 96.25 225 VAL A N 1
ATOM 1780 C CA . VAL A 1 225 ? -4.285 8.008 -4.957 1 96.25 225 VAL A CA 1
ATOM 1781 C C . VAL A 1 225 ? -2.795 7.906 -5.281 1 96.25 225 VAL A C 1
ATOM 1783 O O . VAL A 1 225 ? -2.096 8.922 -5.332 1 96.25 225 VAL A O 1
ATOM 1786 N N . TRP A 1 226 ? -2.332 6.762 -5.531 1 94.88 226 TRP A N 1
ATOM 1787 C CA . TRP A 1 226 ? -0.913 6.609 -5.836 1 94.88 226 TRP A CA 1
ATOM 1788 C C . TRP A 1 226 ? -0.558 7.312 -7.145 1 94.88 226 TRP A C 1
ATOM 1790 O O . TRP A 1 226 ? 0.547 7.84 -7.293 1 94.88 226 TRP A O 1
ATOM 1800 N N . ARG A 1 227 ? -1.425 7.277 -8.055 1 96.12 227 ARG A N 1
ATOM 1801 C CA . ARG A 1 227 ? -1.198 8.031 -9.289 1 96.12 227 ARG A CA 1
ATOM 1802 C C . ARG A 1 227 ? -1.071 9.523 -9 1 96.12 227 ARG A C 1
ATOM 1804 O O . ARG A 1 227 ? -0.186 10.188 -9.539 1 96.12 227 ARG A O 1
ATOM 1811 N N . LEU A 1 228 ? -1.965 10.039 -8.18 1 97.5 228 LEU A N 1
ATOM 1812 C CA . LEU A 1 228 ? -1.921 11.445 -7.809 1 97.5 228 LEU A CA 1
ATOM 1813 C C . LEU A 1 228 ? -0.623 11.781 -7.082 1 97.5 228 LEU A C 1
ATOM 1815 O O . LEU A 1 228 ? -0.013 12.82 -7.34 1 97.5 228 LEU A O 1
ATOM 1819 N N . VAL A 1 229 ? -0.213 10.883 -6.195 1 96.56 229 VAL A N 1
ATOM 1820 C CA . VAL A 1 229 ? 1.031 11.078 -5.457 1 96.56 229 VAL A CA 1
ATOM 1821 C C . VAL A 1 229 ? 2.211 11.094 -6.426 1 96.56 229 VAL A C 1
ATOM 1823 O O . VAL A 1 229 ? 3.096 11.945 -6.316 1 96.56 229 VAL A O 1
ATOM 1826 N N . HIS A 1 230 ? 2.188 10.188 -7.316 1 95.25 230 HIS A N 1
ATOM 1827 C CA . HIS A 1 230 ? 3.254 10.125 -8.312 1 95.25 230 HIS A CA 1
ATOM 1828 C C . HIS A 1 230 ? 3.314 11.414 -9.133 1 95.25 230 HIS A C 1
ATOM 1830 O O . HIS A 1 230 ? 4.398 11.961 -9.359 1 95.25 230 HIS A O 1
ATOM 1836 N N . ASP A 1 231 ? 2.195 11.898 -9.539 1 95.62 231 ASP A N 1
ATOM 1837 C CA . ASP A 1 231 ? 2.121 13.148 -10.297 1 95.62 231 ASP A CA 1
ATOM 1838 C C . ASP A 1 231 ? 2.691 14.312 -9.5 1 95.62 231 ASP A C 1
ATOM 1840 O O . ASP A 1 231 ? 3.375 15.18 -10.055 1 95.62 231 ASP A O 1
ATOM 1844 N N . ALA A 1 232 ? 2.391 14.328 -8.273 1 95.94 232 ALA A N 1
ATOM 1845 C CA . ALA A 1 232 ? 2.857 15.398 -7.398 1 95.94 232 ALA A CA 1
ATOM 1846 C C . ALA A 1 232 ? 4.375 15.352 -7.238 1 95.94 232 ALA A C 1
ATOM 1848 O O . ALA A 1 232 ? 5.051 16.375 -7.398 1 95.94 232 ALA A O 1
ATOM 1849 N N . VAL A 1 233 ? 4.941 14.188 -6.977 1 92.81 233 VAL A N 1
ATOM 1850 C CA . VAL A 1 233 ? 6.352 14.07 -6.621 1 92.81 233 VAL A CA 1
ATOM 1851 C C . VAL A 1 233 ? 7.215 14.328 -7.855 1 92.81 233 VAL A C 1
ATOM 1853 O O . VAL A 1 233 ? 8.367 14.75 -7.734 1 92.81 233 VAL A O 1
ATOM 1856 N N . LEU A 1 234 ? 6.648 14.094 -9.016 1 92.44 234 LEU A N 1
ATOM 1857 C CA . LEU A 1 234 ? 7.363 14.406 -10.25 1 92.44 234 LEU A CA 1
ATOM 1858 C C . LEU A 1 234 ? 7.609 15.906 -10.375 1 92.44 234 LEU A C 1
ATOM 1860 O O . LEU A 1 234 ? 8.484 16.328 -11.133 1 92.44 234 LEU A O 1
ATOM 1864 N N . GLN A 1 235 ? 6.906 16.656 -9.648 1 93.75 235 GLN A N 1
ATOM 1865 C CA . GLN A 1 235 ? 6.992 18.094 -9.789 1 93.75 235 GLN A CA 1
ATOM 1866 C C . GLN A 1 235 ? 7.875 18.703 -8.703 1 93.75 235 GLN A C 1
ATOM 1868 O O . GLN A 1 235 ? 7.988 19.922 -8.594 1 93.75 235 GLN A O 1
ATOM 1873 N N . CYS A 1 236 ? 8.453 17.781 -7.863 1 89.69 236 CYS A N 1
ATOM 1874 C CA . CYS A 1 236 ? 9.406 18.266 -6.871 1 89.69 236 CYS A CA 1
ATOM 1875 C C . CYS A 1 236 ? 10.578 18.969 -7.539 1 89.69 236 CYS A C 1
ATOM 1877 O O . CYS A 1 236 ? 11.148 18.453 -8.508 1 89.69 236 CYS A O 1
ATOM 1879 N N . PRO A 1 237 ? 10.852 20.109 -7.004 1 84.62 237 PRO A N 1
ATOM 1880 C CA . PRO A 1 237 ? 12 20.812 -7.59 1 84.62 237 PRO A CA 1
ATOM 1881 C C . PRO A 1 237 ? 13.32 20.094 -7.332 1 84.62 237 PRO A C 1
ATOM 1883 O O . PRO A 1 237 ? 13.461 19.391 -6.328 1 84.62 237 PRO A O 1
ATOM 1886 N N . LYS A 1 238 ? 14.172 20.016 -8.328 1 74.75 238 LYS A N 1
ATOM 1887 C CA . LYS A 1 238 ? 15.492 19.422 -8.188 1 74.75 238 LYS A CA 1
ATOM 1888 C C . LYS A 1 238 ? 16.281 20.078 -7.051 1 74.75 238 LYS A C 1
ATOM 1890 O O . LYS A 1 238 ? 17.062 19.406 -6.371 1 74.75 238 LYS A O 1
ATOM 1895 N N . HIS A 1 239 ? 16.078 21.438 -6.871 1 65.19 239 HIS A N 1
ATOM 1896 C CA . HIS A 1 239 ? 16.688 22.188 -5.773 1 65.19 239 HIS A CA 1
ATOM 1897 C C . HIS A 1 239 ? 15.625 22.828 -4.879 1 65.19 239 HIS A C 1
ATOM 1899 O O . HIS A 1 239 ? 14.695 23.469 -5.371 1 65.19 239 HIS A O 1
ATOM 1905 N N . ALA A 1 240 ? 15.344 22.109 -3.777 1 54.38 240 ALA A N 1
ATOM 1906 C CA . ALA A 1 240 ? 14.281 22.594 -2.9 1 54.38 240 ALA A CA 1
ATOM 1907 C C . ALA A 1 240 ? 14.516 24.047 -2.494 1 54.38 240 ALA A C 1
ATOM 1909 O O . ALA A 1 240 ? 15.641 24.422 -2.139 1 54.38 240 ALA A O 1
ATOM 1910 N N . THR A 1 241 ? 13.766 24.984 -2.959 1 48.5 241 THR A N 1
ATOM 1911 C CA . THR A 1 241 ? 13.82 26.328 -2.402 1 48.5 241 THR A CA 1
ATOM 1912 C C . THR A 1 241 ? 13.164 26.359 -1.023 1 48.5 241 THR A C 1
ATOM 1914 O O . THR A 1 241 ? 12.078 25.828 -0.833 1 48.5 241 THR A O 1
ATOM 1917 N N . SER A 1 242 ? 13.938 26.109 -0.034 1 46.09 242 SER A N 1
ATOM 1918 C CA . SER A 1 242 ? 13.32 26.359 1.268 1 46.09 242 SER A CA 1
ATOM 1919 C C . SER A 1 242 ? 12.781 27.781 1.361 1 46.09 242 SER A C 1
ATOM 1921 O O . SER A 1 242 ? 13.398 28.719 0.869 1 46.09 242 SER A O 1
ATOM 1923 N N . LEU A 1 243 ? 11.578 28 1.157 1 44.97 243 LEU A N 1
ATOM 1924 C CA . LEU A 1 243 ? 11.195 29.344 1.562 1 44.97 243 LEU A CA 1
ATOM 1925 C C . LEU A 1 243 ? 12.07 29.828 2.717 1 44.97 243 LEU A C 1
ATOM 1927 O O . LEU A 1 243 ? 12.422 29.047 3.602 1 44.97 243 LEU A O 1
ATOM 1931 N N . SER A 1 244 ? 12.859 30.812 2.451 1 40 244 SER A N 1
ATOM 1932 C CA . SER A 1 244 ? 13.617 31.5 3.494 1 40 244 SER A CA 1
ATOM 1933 C C . SER A 1 244 ? 12.93 31.375 4.852 1 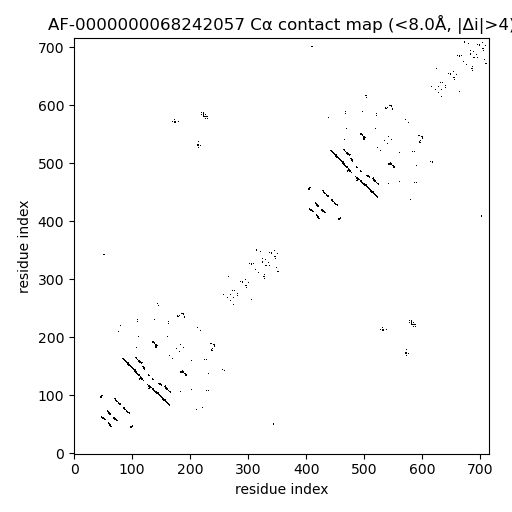40 244 SER A C 1
ATOM 1935 O O . SER A 1 244 ? 11.719 31.594 4.965 1 40 244 SER A O 1
ATOM 1937 N N . GLN A 1 245 ? 13.273 30.328 5.574 1 40.69 245 GLN A N 1
ATOM 1938 C CA . GLN A 1 245 ? 12.938 30.547 6.977 1 40.69 245 GLN A CA 1
ATOM 1939 C C . GLN A 1 245 ? 12.773 32.031 7.281 1 40.69 245 GLN A C 1
ATOM 1941 O O . GLN A 1 245 ? 13.742 32.781 7.207 1 40.69 245 GLN A O 1
ATOM 1946 N N . HIS A 1 246 ? 12 32.75 6.625 1 36.53 246 HIS A N 1
ATOM 1947 C CA . HIS A 1 246 ? 11.898 34 7.352 1 36.53 246 HIS A CA 1
ATOM 1948 C C . HIS A 1 246 ? 12.227 33.812 8.828 1 36.53 246 HIS A C 1
ATOM 1950 O O . HIS A 1 246 ? 11.508 33.125 9.547 1 36.53 246 HIS A O 1
ATOM 1956 N N . GLN A 1 247 ? 13.469 33.625 9.102 1 37.75 247 GLN A N 1
ATOM 1957 C CA . GLN A 1 247 ? 14.062 33.75 10.43 1 37.75 247 GLN A CA 1
ATOM 1958 C C . GLN A 1 247 ? 13.367 34.844 11.242 1 37.75 247 GLN A C 1
ATOM 1960 O O . GLN A 1 247 ? 13.922 35.344 12.219 1 37.75 247 GLN A O 1
ATOM 1965 N N . GLU A 1 248 ? 12.492 35.562 10.578 1 38.19 248 GLU A N 1
ATOM 1966 C CA . GLU A 1 248 ? 12.289 36.656 11.531 1 38.19 248 GLU A CA 1
ATOM 1967 C C . GLU A 1 248 ? 12.312 36.156 12.961 1 38.19 248 GLU A C 1
ATOM 1969 O O . GLU A 1 248 ? 13.016 36.688 13.812 1 38.19 248 GLU A O 1
ATOM 1974 N N . GLY A 1 249 ? 11.078 36 13.727 1 38.25 249 GLY A N 1
ATOM 1975 C CA . GLY A 1 249 ? 11.031 36.219 15.164 1 38.25 249 GLY A CA 1
ATOM 1976 C C . GLY A 1 249 ? 11.492 35 15.953 1 38.25 249 GLY A C 1
ATOM 1977 O O . GLY A 1 249 ? 11 33.875 15.734 1 38.25 249 GLY A O 1
ATOM 1978 N N . GLN A 1 250 ? 12.797 34.906 16.391 1 43.38 250 GLN A N 1
ATOM 1979 C CA . GLN A 1 250 ? 13.359 34.156 17.5 1 43.38 250 GLN A CA 1
ATOM 1980 C C . GLN A 1 250 ? 12.258 33.531 18.359 1 43.38 250 GLN A C 1
ATOM 1982 O O . GLN A 1 250 ? 12.484 32.531 19.031 1 43.38 250 GLN A O 1
ATOM 1987 N N . SER A 1 251 ? 11.211 34.281 18.344 1 46.16 251 SER A N 1
ATOM 1988 C CA . SER A 1 251 ? 10.109 33.969 19.25 1 46.16 251 SER A CA 1
ATOM 1989 C C . SER A 1 251 ? 9.453 32.625 18.875 1 46.16 251 SER A C 1
ATOM 1991 O O . SER A 1 251 ? 9.078 31.859 19.75 1 46.16 251 SER A O 1
ATOM 1993 N N . GLU A 1 252 ? 9.375 32.344 17.5 1 51.53 252 GLU A N 1
ATOM 1994 C CA . GLU A 1 252 ? 8.555 31.234 17.047 1 51.53 252 GLU A CA 1
ATOM 1995 C C . GLU A 1 252 ? 9.344 29.922 17.062 1 51.53 252 GLU A C 1
ATOM 1997 O O . GLU A 1 252 ? 8.766 28.859 17.281 1 51.53 252 GLU A O 1
ATOM 2002 N N . GLN A 1 253 ? 10.625 30.047 17.078 1 59.59 253 GLN A N 1
ATOM 2003 C CA . GLN A 1 253 ? 11.461 28.844 17.047 1 59.59 253 GLN A CA 1
ATOM 2004 C C . GLN A 1 253 ? 11.383 28.094 18.375 1 59.59 253 GLN A C 1
ATOM 2006 O O . GLN A 1 253 ? 11.359 26.859 18.391 1 59.59 253 GLN A O 1
ATOM 2011 N N . TRP A 1 254 ? 11.281 28.953 19.406 1 67.5 254 TRP A N 1
ATOM 2012 C CA . TRP A 1 254 ? 11.312 28.312 20.703 1 67.5 254 TRP A CA 1
ATOM 2013 C C . TRP A 1 254 ? 10.109 27.391 20.891 1 67.5 254 TRP A C 1
ATOM 2015 O O . TRP A 1 254 ? 10.227 26.297 21.453 1 67.5 254 TRP A O 1
ATOM 2025 N N . ILE A 1 255 ? 8.938 27.797 20.375 1 70.69 255 ILE A N 1
ATOM 2026 C CA . ILE A 1 255 ? 7.727 27.016 20.562 1 70.69 255 ILE A CA 1
ATOM 2027 C C . ILE A 1 255 ? 7.824 25.719 19.766 1 70.69 255 ILE A C 1
ATOM 2029 O O . ILE A 1 255 ? 7.406 24.656 20.25 1 70.69 255 ILE A O 1
ATOM 2033 N N . ASN A 1 256 ? 8.43 25.891 18.703 1 67.19 256 ASN A N 1
ATOM 2034 C CA . ASN A 1 256 ? 8.617 24.672 17.906 1 67.19 256 ASN A CA 1
ATOM 2035 C C . ASN A 1 256 ? 9.539 23.672 18.609 1 67.19 256 ASN A C 1
ATOM 2037 O O . ASN A 1 256 ? 9.266 22.484 18.625 1 67.19 256 ASN A O 1
ATOM 2041 N N . GLN A 1 257 ? 10.555 24.203 19.062 1 71.44 257 GLN A N 1
ATOM 2042 C CA . GLN A 1 257 ? 11.477 23.344 19.812 1 71.44 257 GLN A CA 1
ATOM 2043 C C . GLN A 1 257 ? 10.789 22.719 21.016 1 71.44 257 GLN A C 1
ATOM 2045 O O . GLN A 1 257 ? 11.008 21.562 21.344 1 71.44 257 GLN A O 1
ATOM 2050 N N . LEU A 1 258 ? 9.977 23.547 21.594 1 79 258 LEU A N 1
ATOM 2051 C CA . LEU A 1 258 ? 9.234 23.062 22.766 1 79 258 LEU A CA 1
ATOM 2052 C C . LEU A 1 258 ? 8.273 21.953 22.375 1 79 258 LEU A C 1
ATOM 2054 O O . LEU A 1 258 ? 8.25 20.906 23.031 1 79 258 LEU A O 1
ATOM 2058 N N . LEU A 1 259 ? 7.586 22.141 21.359 1 75.56 259 LEU A N 1
ATOM 2059 C CA . LEU A 1 259 ? 6.605 21.156 20.922 1 75.56 259 LEU A CA 1
ATOM 2060 C C . LEU A 1 259 ? 7.293 19.875 20.469 1 75.56 259 LEU A C 1
ATOM 2062 O O . LEU A 1 259 ? 6.824 18.766 20.766 1 75.56 259 LEU A O 1
ATOM 2066 N N . HIS A 1 260 ? 8.391 20.047 19.812 1 71.44 260 HIS A N 1
ATOM 2067 C CA . HIS A 1 260 ? 9.164 18.875 19.391 1 71.44 260 HIS A CA 1
ATOM 2068 C C . HIS A 1 260 ? 9.641 18.078 20.594 1 71.44 260 HIS A C 1
ATOM 2070 O O . HIS A 1 260 ? 9.539 16.844 20.594 1 71.44 260 HIS A O 1
ATOM 2076 N N . TYR A 1 261 ? 10.094 18.797 21.5 1 77.81 261 TYR A N 1
ATOM 2077 C CA . TYR A 1 261 ? 10.547 18.125 22.734 1 77.81 261 TYR A CA 1
ATOM 2078 C C . TYR A 1 261 ? 9.406 17.375 23.391 1 77.81 261 TYR A C 1
ATOM 2080 O O . TYR A 1 261 ? 9.57 16.203 23.781 1 77.81 261 TYR A O 1
ATOM 2088 N N . ILE A 1 262 ? 8.289 18.047 23.438 1 81.75 262 ILE A N 1
ATOM 2089 C CA . ILE A 1 262 ? 7.133 17.422 24.078 1 81.75 262 ILE A CA 1
ATOM 2090 C C . ILE A 1 262 ? 6.746 16.156 23.328 1 81.75 262 ILE A C 1
ATOM 2092 O O . ILE A 1 262 ? 6.547 15.094 23.938 1 81.75 262 ILE A O 1
ATOM 2096 N N . ASP A 1 263 ? 6.727 16.25 22.062 1 75.25 263 ASP A N 1
ATOM 2097 C CA . ASP A 1 263 ? 6.297 15.117 21.234 1 75.25 263 ASP A CA 1
ATOM 2098 C C . ASP A 1 263 ? 7.254 13.938 21.375 1 75.25 263 ASP A C 1
ATOM 2100 O O . ASP A 1 263 ? 6.82 12.781 21.391 1 75.25 263 ASP A O 1
ATOM 2104 N N . GLN A 1 264 ? 8.453 14.227 21.5 1 73.19 264 GLN A N 1
ATOM 2105 C CA . GLN A 1 264 ? 9.469 13.18 21.625 1 73.19 264 GLN A CA 1
ATOM 2106 C C . GLN A 1 264 ? 9.414 12.531 23 1 73.19 264 GLN A C 1
ATOM 2108 O O . GLN A 1 264 ? 9.906 11.414 23.188 1 73.19 264 GLN A O 1
ATOM 2113 N N . HIS A 1 265 ? 8.797 13.242 23.891 1 80.69 265 HIS A N 1
ATOM 2114 C CA . HIS A 1 265 ? 8.867 12.773 25.266 1 80.69 265 HIS A CA 1
ATOM 2115 C C . HIS A 1 265 ? 7.473 12.523 25.844 1 80.69 265 HIS A C 1
ATOM 2117 O O . HIS A 1 265 ? 7.277 12.586 27.062 1 80.69 265 HIS A O 1
ATOM 2123 N N . LEU A 1 266 ? 6.59 12.234 24.969 1 81.81 266 LEU A N 1
ATOM 2124 C CA . LEU A 1 266 ? 5.207 12.078 25.406 1 81.81 266 LEU A CA 1
ATOM 2125 C C . LEU A 1 266 ? 5.051 10.852 26.297 1 81.81 266 LEU A C 1
ATOM 2127 O O . LEU A 1 266 ? 4.117 10.773 27.094 1 81.81 266 LEU A O 1
ATOM 2131 N N . HIS A 1 267 ? 5.949 9.93 26.156 1 80.56 267 HIS A N 1
ATOM 2132 C CA . HIS A 1 267 ? 5.832 8.672 26.875 1 80.56 267 HIS A CA 1
ATOM 2133 C C . HIS A 1 267 ? 6.453 8.773 28.266 1 80.56 267 HIS A C 1
ATOM 2135 O O . HIS A 1 267 ? 6.352 7.844 29.062 1 80.56 267 HIS A O 1
ATOM 2141 N N . GLU A 1 268 ? 7.113 9.781 28.531 1 81.69 268 GLU A N 1
ATOM 2142 C CA . GLU A 1 268 ? 7.75 9.984 29.828 1 81.69 268 GLU A CA 1
ATOM 2143 C C . GLU A 1 268 ? 7.172 11.195 30.547 1 81.69 268 GLU A C 1
ATOM 2145 O O . GLU A 1 268 ? 6.336 11.914 30 1 81.69 268 GLU A O 1
ATOM 2150 N N . GLU A 1 269 ? 7.566 11.227 31.906 1 82.88 269 GLU A N 1
ATOM 2151 C CA . GLU A 1 269 ? 7.156 12.406 32.656 1 82.88 269 GLU A CA 1
ATOM 2152 C C . GLU A 1 269 ? 7.891 13.656 32.188 1 82.88 269 GLU A C 1
ATOM 2154 O O . GLU A 1 269 ? 9.117 13.656 32.062 1 82.88 269 GLU A O 1
ATOM 2159 N N . ILE A 1 270 ? 7.07 14.602 31.719 1 85.88 270 ILE A N 1
ATOM 2160 C CA . ILE A 1 270 ? 7.648 15.859 31.266 1 85.88 270 ILE A CA 1
ATOM 2161 C C . ILE A 1 270 ? 7.594 16.891 32.375 1 85.88 270 ILE A C 1
ATOM 2163 O O . ILE A 1 270 ? 6.512 17.266 32.844 1 85.88 270 ILE A O 1
ATOM 2167 N N . CYS A 1 271 ? 8.758 17.281 32.906 1 86.44 271 CYS A N 1
ATOM 2168 C CA . CYS A 1 271 ? 8.891 18.281 33.969 1 86.44 271 CYS A CA 1
ATOM 2169 C C . CYS A 1 271 ? 8.953 19.688 33.375 1 86.44 271 CYS A C 1
ATOM 2171 O O . CYS A 1 271 ? 9.852 20 32.594 1 86.44 271 CYS A O 1
ATOM 2173 N N . LEU A 1 272 ? 7.996 20.547 33.844 1 88.19 272 LEU A N 1
ATOM 2174 C CA . LEU A 1 272 ? 7.938 21.906 33.312 1 88.19 272 LEU A CA 1
ATOM 2175 C C . LEU A 1 272 ? 9.219 22.672 33.656 1 88.19 272 LEU A C 1
ATOM 2177 O O . LEU A 1 272 ? 9.656 23.516 32.875 1 88.19 272 LEU A O 1
ATOM 2181 N N . GLU A 1 273 ? 9.789 22.344 34.812 1 88.69 273 GLU A N 1
ATOM 2182 C CA . GLU A 1 273 ? 11.023 23 35.219 1 88.69 273 GLU A CA 1
ATOM 2183 C C . GLU A 1 273 ? 12.164 22.719 34.25 1 88.69 273 GLU A C 1
ATOM 2185 O O . GLU A 1 273 ? 12.914 23.609 33.875 1 88.69 273 GLU A O 1
ATOM 2190 N N . GLN A 1 274 ? 12.18 21.516 33.938 1 86.38 274 GLN A N 1
ATOM 2191 C CA . GLN A 1 274 ? 13.227 21.109 33 1 86.38 274 GLN A CA 1
ATOM 2192 C C . GLN A 1 274 ? 13.016 21.75 31.641 1 86.38 274 GLN A C 1
ATOM 2194 O O . GLN A 1 274 ? 13.977 22.188 31 1 86.38 274 GLN A O 1
ATOM 2199 N N . LEU A 1 275 ? 11.766 21.797 31.25 1 86.06 275 LEU A N 1
ATOM 2200 C CA . LEU A 1 275 ? 11.422 22.406 29.969 1 86.06 275 LEU A CA 1
ATOM 2201 C C . LEU A 1 275 ? 11.781 23.891 29.953 1 86.06 275 LEU A C 1
ATOM 2203 O O . LEU A 1 275 ? 12.312 24.391 28.969 1 86.06 275 LEU A O 1
ATOM 2207 N N . ALA A 1 276 ? 11.492 24.562 31 1 89.56 276 ALA A N 1
ATOM 2208 C CA . ALA A 1 276 ? 11.773 25.984 31.125 1 89.56 276 ALA A CA 1
ATOM 2209 C C . ALA A 1 276 ? 13.281 26.25 31.094 1 89.56 276 ALA A C 1
ATOM 2211 O O . ALA A 1 276 ? 13.742 27.172 30.422 1 89.56 276 ALA A O 1
ATOM 2212 N N . GLU A 1 277 ? 13.984 25.422 31.781 1 87.25 277 GLU A N 1
ATOM 2213 C CA . GLU A 1 277 ? 15.438 25.547 31.828 1 87.25 277 GLU A CA 1
ATOM 2214 C C . GLU A 1 277 ? 16.062 25.391 30.453 1 87.25 277 GLU A C 1
ATOM 2216 O O . GLU A 1 277 ? 16.984 26.125 30.094 1 87.25 277 GLU A O 1
ATOM 2221 N N . ARG A 1 278 ? 15.523 24.5 29.703 1 83.25 278 ARG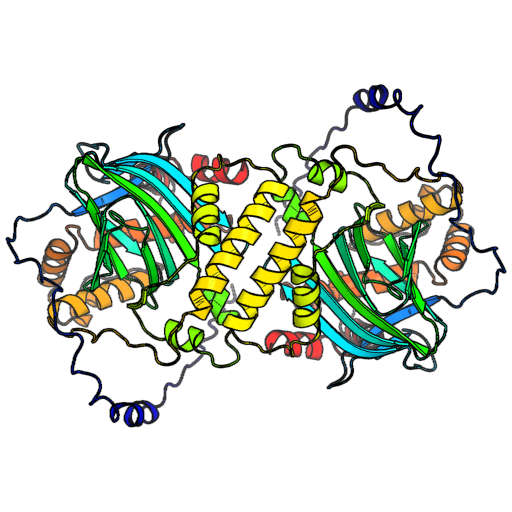 A N 1
ATOM 2222 C CA . ARG A 1 278 ? 16.031 24.219 28.359 1 83.25 278 ARG A CA 1
ATOM 2223 C C . ARG A 1 278 ? 15.859 25.438 27.453 1 83.25 278 ARG A C 1
ATOM 2225 O O . ARG A 1 278 ? 16.641 25.625 26.516 1 83.25 278 ARG A O 1
ATOM 2232 N N . HIS A 1 279 ? 14.906 26.172 27.75 1 82.19 279 HIS A N 1
ATOM 2233 C CA . HIS A 1 279 ? 14.609 27.328 26.906 1 82.19 279 HIS A CA 1
ATOM 2234 C C . HIS A 1 279 ? 14.961 28.625 27.594 1 82.19 279 HIS A C 1
ATOM 2236 O O . HIS A 1 279 ? 14.5 29.703 27.203 1 82.19 279 HIS A O 1
ATOM 2242 N N . ALA A 1 280 ? 15.75 28.516 28.656 1 85.12 280 ALA A N 1
ATOM 2243 C CA . ALA A 1 280 ? 16.281 29.641 29.406 1 85.12 280 ALA A CA 1
ATOM 2244 C C . ALA A 1 280 ? 15.156 30.594 29.844 1 85.12 280 ALA A C 1
ATOM 2246 O O . ALA A 1 280 ? 15.273 31.812 29.688 1 85.12 280 ALA A O 1
ATOM 2247 N N . MET A 1 281 ? 14.07 29.984 30.281 1 86.69 281 MET A N 1
ATOM 2248 C CA . MET A 1 281 ? 12.93 30.75 30.781 1 86.69 281 MET A CA 1
ATOM 2249 C C . MET A 1 281 ? 12.484 30.234 32.156 1 86.69 281 MET A C 1
ATOM 2251 O O . MET A 1 281 ? 12.852 29.125 32.562 1 86.69 281 MET A O 1
ATOM 2255 N N . SER A 1 282 ? 11.836 31.109 32.938 1 90.25 282 SER A N 1
ATOM 2256 C CA . SER A 1 282 ? 11.133 30.625 34.125 1 90.25 282 SER A CA 1
ATOM 2257 C C . SER A 1 282 ? 9.906 29.812 33.75 1 90.25 282 SER A C 1
ATOM 2259 O O . SER A 1 282 ? 9.391 29.922 32.625 1 90.25 282 SER A O 1
ATOM 2261 N N . VAL A 1 283 ? 9.516 28.969 34.625 1 92.19 283 VAL A N 1
ATOM 2262 C CA . VAL A 1 283 ? 8.328 28.156 34.375 1 92.19 283 VAL A CA 1
ATOM 2263 C C . VAL A 1 283 ? 7.133 29.062 34.094 1 92.19 283 VAL A C 1
ATOM 2265 O O . VAL A 1 283 ? 6.332 28.781 33.188 1 92.19 283 VAL A O 1
ATOM 2268 N N . SER A 1 284 ? 7.109 30.156 34.844 1 92.38 284 SER A N 1
ATOM 2269 C CA . SER A 1 284 ? 6.008 31.094 34.656 1 92.38 284 SER A CA 1
ATOM 2270 C C . SER A 1 284 ? 6.047 31.734 33.281 1 92.38 284 SER A C 1
ATOM 2272 O O . SER A 1 284 ? 5.012 31.859 32.625 1 92.38 284 SER A O 1
ATOM 2274 N N . ASN A 1 285 ? 7.156 32.156 32.875 1 90.88 285 ASN A N 1
ATOM 2275 C CA . ASN A 1 285 ? 7.32 32.781 31.562 1 90.88 285 ASN A CA 1
ATOM 2276 C C . ASN A 1 285 ? 7.02 31.781 30.453 1 90.88 285 ASN A C 1
ATOM 2278 O O . ASN A 1 285 ? 6.367 32.125 29.469 1 90.88 285 ASN A O 1
ATOM 2282 N N . LEU A 1 286 ? 7.48 30.547 30.656 1 89.69 286 LEU A N 1
ATOM 2283 C CA . LEU A 1 286 ? 7.227 29.484 29.703 1 89.69 286 LEU A CA 1
ATOM 2284 C C . LEU A 1 286 ? 5.73 29.25 29.531 1 89.69 286 LEU A C 1
ATOM 2286 O O . LEU A 1 286 ? 5.219 29.188 28.422 1 89.69 286 LEU A O 1
ATOM 2290 N N . GLN A 1 287 ? 5.125 29.109 30.609 1 89.5 287 GLN A N 1
ATOM 2291 C CA . GLN A 1 287 ? 3.689 28.844 30.594 1 89.5 287 GLN A CA 1
ATOM 2292 C C . GLN A 1 287 ? 2.922 30 29.969 1 89.5 287 GLN A C 1
ATOM 2294 O O . GLN A 1 287 ? 1.987 29.797 29.203 1 89.5 287 GLN A O 1
ATOM 2299 N N . ARG A 1 288 ? 3.318 31.203 30.281 1 87.5 288 ARG A N 1
ATOM 2300 C CA . ARG A 1 288 ? 2.656 32.406 29.75 1 87.5 288 ARG A CA 1
ATOM 2301 C C . ARG A 1 288 ? 2.836 32.469 28.234 1 87.5 288 ARG A C 1
ATOM 2303 O O . ARG A 1 288 ? 1.868 32.688 27.5 1 87.5 288 ARG A O 1
ATOM 2310 N N . LYS A 1 289 ? 4.004 32.344 27.812 1 82.31 289 LYS A N 1
ATOM 2311 C CA . LYS A 1 289 ? 4.309 32.406 26.391 1 82.31 289 LYS A CA 1
ATOM 2312 C C . LYS A 1 289 ? 3.592 31.328 25.609 1 82.31 289 LYS A C 1
ATOM 2314 O O . LYS A 1 289 ? 3.096 31.562 24.5 1 82.31 289 LYS A O 1
ATOM 2319 N N . PHE A 1 290 ? 3.645 30.141 26.234 1 82.06 290 PHE A N 1
ATOM 2320 C CA . PHE A 1 290 ? 2.955 29.031 25.609 1 82.06 290 PHE A CA 1
ATOM 2321 C C . PHE A 1 290 ? 1.466 29.312 25.469 1 82.06 290 PHE A C 1
ATOM 2323 O O . PHE A 1 290 ? 0.894 29.141 24.391 1 82.06 290 PHE A O 1
ATOM 2330 N N . LYS A 1 291 ? 0.907 29.75 26.516 1 80.06 291 LYS A N 1
ATOM 2331 C CA . LYS A 1 291 ? -0.522 30.047 26.531 1 80.06 291 LYS A CA 1
ATOM 2332 C C . LYS A 1 291 ? -0.862 31.172 25.547 1 80.06 291 LYS A C 1
ATOM 2334 O O . LYS A 1 291 ? -1.88 31.109 24.859 1 80.06 291 LYS A O 1
ATOM 2339 N N . THR A 1 292 ? -0.028 32.125 25.547 1 73.06 292 THR A N 1
ATOM 2340 C CA . THR A 1 292 ? -0.239 33.219 24.641 1 73.06 292 THR A CA 1
ATOM 2341 C C . THR A 1 292 ? -0.204 32.75 23.188 1 73.06 292 THR A C 1
ATOM 2343 O O . THR A 1 292 ? -0.987 33.219 22.359 1 73.06 292 THR A O 1
ATOM 2346 N N . ARG A 1 293 ? 0.674 31.812 23.016 1 67.56 293 ARG A N 1
ATOM 2347 C CA . ARG A 1 293 ? 0.878 31.375 21.641 1 67.56 293 ARG A CA 1
ATOM 2348 C C . ARG A 1 293 ? -0.161 30.328 21.234 1 67.56 293 ARG A C 1
ATOM 2350 O O . ARG A 1 293 ? -0.636 30.312 20.109 1 67.56 293 ARG A O 1
ATOM 2357 N N . LEU A 1 294 ? -0.408 29.406 22.141 1 67.81 294 LEU A N 1
ATOM 2358 C CA . LEU A 1 294 ? -1.229 28.266 21.766 1 67.81 294 LEU A CA 1
ATOM 2359 C C . LEU A 1 294 ? -2.604 28.344 22.422 1 67.81 294 LEU A C 1
ATOM 2361 O O . LEU A 1 294 ? -3.473 27.5 22.141 1 67.81 294 LEU A O 1
ATOM 2365 N N . ASN A 1 295 ? -2.85 29.312 23.25 1 66.62 295 ASN A N 1
ATOM 2366 C CA . ASN A 1 295 ? -4.105 29.547 23.953 1 66.62 295 ASN A CA 1
ATOM 2367 C C . ASN A 1 295 ? -4.516 28.328 24.766 1 66.62 295 ASN A C 1
ATOM 2369 O O . ASN A 1 295 ? -5.695 27.969 24.828 1 66.62 295 ASN A O 1
ATOM 2373 N N . MET A 1 296 ? -3.531 27.656 25.219 1 72.31 296 MET A N 1
ATOM 2374 C CA . MET A 1 296 ? -3.713 26.547 26.141 1 72.31 296 MET A CA 1
ATOM 2375 C C . MET A 1 296 ? -2.471 26.344 27 1 72.31 296 MET A C 1
ATOM 2377 O O . MET A 1 296 ? -1.397 26.859 26.688 1 72.31 296 MET A O 1
ATOM 2381 N N . THR A 1 297 ? -2.711 25.688 28.109 1 83.06 297 THR A N 1
ATOM 2382 C CA . THR A 1 297 ? -1.566 25.422 28.969 1 83.06 297 THR A CA 1
ATOM 2383 C C . THR A 1 297 ? -0.723 24.281 28.406 1 83.06 297 THR A C 1
ATOM 2385 O O . THR A 1 297 ? -1.209 23.469 27.609 1 83.06 297 THR A O 1
ATOM 2388 N N . ILE A 1 298 ? 0.505 24.203 28.859 1 86.19 298 ILE A N 1
ATOM 2389 C CA . ILE A 1 298 ? 1.415 23.141 28.469 1 86.19 298 ILE A CA 1
ATOM 2390 C C . ILE A 1 298 ? 0.867 21.797 28.938 1 86.19 298 ILE A C 1
ATOM 2392 O O . ILE A 1 298 ? 0.903 20.797 28.203 1 86.19 298 ILE A O 1
ATOM 2396 N N . ALA A 1 299 ? 0.335 21.781 30.094 1 84.62 299 ALA A N 1
ATOM 2397 C CA . ALA A 1 299 ? -0.22 20.562 30.672 1 84.62 299 ALA A CA 1
ATOM 2398 C C . ALA A 1 299 ? -1.381 20.031 29.828 1 84.62 299 ALA A C 1
ATOM 2400 O O . ALA A 1 299 ? -1.479 18.844 29.562 1 84.62 299 ALA A O 1
ATOM 2401 N N . HIS A 1 300 ? -2.203 20.938 29.422 1 81.06 300 HIS A N 1
ATOM 2402 C CA . HIS A 1 300 ? -3.33 20.562 28.578 1 81.06 300 HIS A CA 1
ATOM 2403 C C . HIS A 1 300 ? -2.855 20.016 27.234 1 81.06 300 HIS A C 1
ATOM 2405 O O . HIS A 1 300 ? -3.402 19.031 26.734 1 81.06 300 HIS A O 1
ATOM 2411 N N . TYR A 1 301 ? -1.919 20.703 26.703 1 81.19 301 TYR A N 1
ATOM 2412 C CA . TYR A 1 301 ? -1.356 20.266 25.438 1 81.19 301 TYR A CA 1
ATOM 2413 C C . TYR A 1 301 ? -0.801 18.859 25.547 1 81.19 301 TYR A C 1
ATOM 2415 O O . TYR A 1 301 ? -1.078 18 24.703 1 81.19 301 TYR A O 1
ATOM 2423 N N . ILE A 1 302 ? -0.014 18.609 26.547 1 82.69 302 ILE A N 1
ATOM 2424 C CA . ILE A 1 302 ? 0.6 17.297 26.766 1 82.69 302 ILE A CA 1
ATOM 2425 C C . ILE A 1 302 ? -0.487 16.234 26.906 1 82.69 302 ILE A C 1
ATOM 2427 O O . ILE A 1 302 ? -0.406 15.172 26.297 1 82.69 302 ILE A O 1
ATOM 2431 N N . ARG A 1 303 ? -1.464 16.531 27.609 1 82.12 303 ARG A N 1
ATOM 2432 C CA . ARG A 1 303 ? -2.562 15.586 27.828 1 82.12 303 ARG A CA 1
ATOM 2433 C C . ARG A 1 303 ? -3.266 15.266 26.516 1 82.12 303 ARG A C 1
ATOM 2435 O O . ARG A 1 303 ? -3.586 14.109 26.234 1 82.12 303 ARG A O 1
ATOM 2442 N N . HIS A 1 304 ? -3.482 16.312 25.781 1 77.75 304 HIS A N 1
ATOM 2443 C CA . HIS A 1 304 ? -4.16 16.141 24.5 1 77.75 304 HIS A CA 1
ATOM 2444 C C . HIS A 1 304 ? -3.326 15.281 23.547 1 77.75 304 HIS A C 1
ATOM 2446 O O . HIS A 1 304 ? -3.859 14.406 22.875 1 77.75 304 HIS A O 1
ATOM 2452 N N . ARG A 1 305 ? -2.115 15.578 23.469 1 80.44 305 ARG A N 1
ATOM 2453 C CA . ARG A 1 305 ? -1.221 14.828 22.609 1 80.44 305 ARG A CA 1
ATOM 2454 C C . ARG A 1 305 ? -1.157 13.359 23.016 1 80.44 305 ARG A C 1
ATOM 2456 O O . ARG A 1 305 ? -1.138 12.477 22.156 1 80.44 305 ARG A O 1
ATOM 2463 N N . ARG A 1 306 ? -1.133 13.125 24.266 1 83.56 306 ARG A N 1
ATOM 2464 C CA . ARG A 1 306 ? -1.103 11.75 24.766 1 83.56 306 ARG A CA 1
ATOM 2465 C C . ARG A 1 306 ? -2.393 11.016 24.422 1 83.56 306 ARG A C 1
ATOM 2467 O O . ARG A 1 306 ? -2.365 9.836 24.078 1 83.56 306 ARG A O 1
ATOM 2474 N N . LEU A 1 307 ? -3.461 11.734 24.453 1 81.12 307 LEU A N 1
ATOM 2475 C CA . LEU A 1 307 ? -4.742 11.133 24.094 1 81.12 307 LEU A CA 1
ATOM 2476 C C . LEU A 1 307 ? -4.785 10.797 22.609 1 81.12 307 LEU A C 1
ATOM 2478 O O . LEU A 1 307 ? -5.289 9.742 22.219 1 81.12 307 LEU A O 1
ATOM 2482 N N . GLN A 1 308 ? -4.305 11.711 21.859 1 76.06 308 GLN A N 1
ATOM 2483 C CA . GLN A 1 308 ? -4.246 11.477 20.422 1 76.06 308 GLN A CA 1
ATOM 2484 C C . GLN A 1 308 ? -3.402 10.25 20.094 1 76.06 308 GLN A C 1
ATOM 2486 O O . GLN A 1 308 ? -3.779 9.438 19.25 1 76.06 308 GLN A O 1
ATOM 2491 N N . LEU A 1 309 ? -2.316 10.172 20.703 1 77.75 309 LEU A N 1
ATOM 2492 C CA . LEU A 1 309 ? -1.446 9.016 20.5 1 77.75 309 LEU A CA 1
ATOM 2493 C C . LEU A 1 309 ? -2.148 7.73 20.922 1 77.75 309 LEU A C 1
ATOM 2495 O O . LEU A 1 309 ? -2.045 6.711 20.234 1 77.75 309 LEU A O 1
ATOM 2499 N N . ALA A 1 310 ? -2.811 7.805 21.984 1 81.69 310 ALA A N 1
ATOM 2500 C CA . ALA A 1 310 ? -3.57 6.648 22.453 1 81.69 310 ALA A CA 1
ATOM 2501 C C . ALA A 1 310 ? -4.621 6.23 21.438 1 81.69 310 ALA A C 1
ATOM 2503 O O . ALA A 1 310 ? -4.801 5.039 21.172 1 81.69 310 ALA A O 1
ATOM 2504 N N . ARG A 1 311 ? -5.25 7.172 20.875 1 78.12 311 ARG A N 1
ATOM 2505 C CA . ARG A 1 311 ? -6.262 6.898 19.859 1 78.12 311 ARG A CA 1
ATOM 2506 C C . ARG A 1 311 ? -5.648 6.195 18.656 1 78.12 311 ARG A C 1
ATOM 2508 O O . ARG A 1 311 ? -6.215 5.223 18.156 1 78.12 311 ARG A O 1
ATOM 2515 N N . GLN A 1 312 ? -4.602 6.695 18.297 1 71.19 312 GLN A N 1
ATOM 2516 C CA . GLN A 1 312 ? -3.906 6.113 17.156 1 71.19 312 GLN A CA 1
ATOM 2517 C C . GLN A 1 312 ? -3.514 4.664 17.422 1 71.19 312 GLN A C 1
ATOM 2519 O O . GLN A 1 312 ? -3.643 3.801 16.562 1 71.19 312 GLN A O 1
ATOM 2524 N N . GLN A 1 313 ? -3.051 4.438 18.547 1 76.38 313 GLN A N 1
ATOM 2525 C CA . GLN A 1 313 ? -2.646 3.092 18.938 1 76.38 313 GLN A CA 1
ATOM 2526 C C . GLN A 1 313 ? -3.844 2.148 18.984 1 76.38 313 GLN A C 1
ATOM 2528 O O . GLN A 1 313 ? -3.742 0.989 18.578 1 76.38 313 GLN A O 1
ATOM 2533 N N . LEU A 1 314 ? -4.91 2.672 19.453 1 79.44 314 LEU A N 1
ATOM 2534 C CA . LEU A 1 314 ? -6.137 1.882 19.5 1 79.44 314 LEU A CA 1
ATOM 2535 C C . LEU A 1 314 ? -6.633 1.573 18.094 1 79.44 314 LEU A C 1
ATOM 2537 O O . LEU A 1 314 ? -7.094 0.461 17.828 1 79.44 314 LEU A O 1
ATOM 2541 N N . GLU A 1 315 ? -6.488 2.545 17.312 1 71.31 315 GLU A N 1
ATOM 2542 C CA . GLU A 1 315 ? -6.93 2.402 15.93 1 71.31 315 GLU A CA 1
ATOM 2543 C C . GLU A 1 315 ? -6.148 1.304 15.219 1 71.31 315 GLU A C 1
ATOM 2545 O O . GLU A 1 315 ? -6.715 0.559 14.414 1 71.31 315 GLU A O 1
ATOM 2550 N N . ARG A 1 316 ? -4.918 1.202 15.578 1 64.81 316 ARG A N 1
ATOM 2551 C CA . ARG A 1 316 ? -4.035 0.23 14.945 1 64.81 316 ARG A CA 1
ATOM 2552 C C . ARG A 1 316 ? -4.18 -1.144 15.594 1 64.81 316 ARG A C 1
ATOM 2554 O O . ARG A 1 316 ? -3.65 -2.133 15.078 1 64.81 316 ARG A O 1
ATOM 2561 N N . GLY A 1 317 ? -4.914 -1.153 16.625 1 69.56 317 GLY A N 1
ATOM 2562 C CA . GLY A 1 317 ? -5.141 -2.41 17.328 1 69.56 317 GLY A CA 1
ATOM 2563 C C . GLY A 1 317 ? -3.902 -2.943 18.016 1 69.56 317 GLY A C 1
ATOM 2564 O O . GLY A 1 317 ? -3.768 -4.152 18.219 1 69.56 317 GLY A O 1
ATOM 2565 N N . LEU A 1 318 ? -3.066 -2.182 18.391 1 63.84 318 LEU A N 1
ATOM 2566 C CA . LEU A 1 318 ? -1.763 -2.568 18.922 1 63.84 318 LEU A CA 1
ATOM 2567 C C . LEU A 1 318 ? -1.812 -2.707 20.438 1 63.84 318 LEU A C 1
ATOM 2569 O O . LEU A 1 318 ? -0.981 -3.4 21.031 1 63.84 318 LEU A O 1
ATOM 2573 N N . VAL A 1 319 ? -2.744 -1.957 21 1 79.62 319 VAL A N 1
ATOM 2574 C CA . VAL A 1 319 ? -2.785 -1.917 22.469 1 79.62 319 VAL A CA 1
ATOM 2575 C C . VAL A 1 319 ? -4.227 -2.068 22.938 1 79.62 319 VAL A C 1
ATOM 2577 O O . VAL A 1 319 ? -5.168 -1.807 22.188 1 79.62 319 VAL A O 1
ATOM 2580 N N . THR A 1 320 ? -4.309 -2.648 24.172 1 85.12 320 THR A N 1
ATOM 2581 C CA . THR A 1 320 ? -5.617 -2.652 24.812 1 85.12 320 THR A CA 1
ATOM 2582 C C . THR A 1 320 ? -5.977 -1.257 25.312 1 85.12 320 THR A C 1
ATOM 2584 O O . THR A 1 320 ? -5.121 -0.367 25.359 1 85.12 320 THR A O 1
ATOM 2587 N N . ILE A 1 321 ? -7.207 -1.1 25.719 1 88.81 321 ILE A N 1
ATOM 2588 C CA . ILE A 1 321 ? -7.676 0.182 26.234 1 88.81 321 ILE A CA 1
ATOM 2589 C C . IL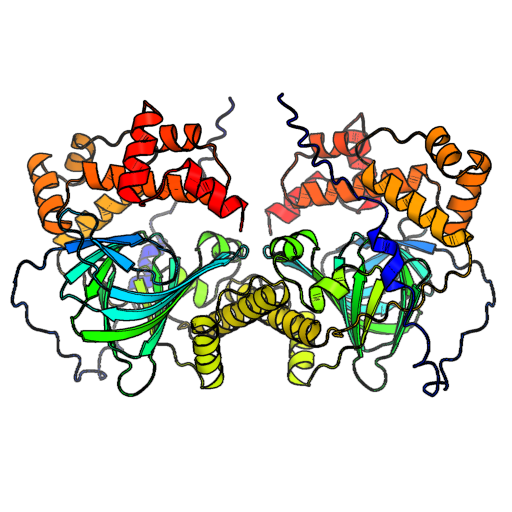E A 1 321 ? -6.918 0.528 27.516 1 88.81 321 ILE A C 1
ATOM 2591 O O . ILE A 1 321 ? -6.531 1.68 27.719 1 88.81 321 ILE A O 1
ATOM 2595 N N . THR A 1 322 ? -6.672 -0.565 28.281 1 87.94 322 THR A N 1
ATOM 2596 C CA . THR A 1 322 ? -5.953 -0.356 29.547 1 87.94 322 THR A CA 1
ATOM 2597 C C . THR A 1 322 ? -4.516 0.082 29.266 1 87.94 322 THR A C 1
ATOM 2599 O O . THR A 1 322 ? -4.012 1.002 29.922 1 87.94 322 THR A O 1
ATOM 2602 N N . GLU A 1 323 ? -3.893 -0.519 28.375 1 87.69 323 GLU A N 1
ATOM 2603 C CA . GLU A 1 323 ? -2.523 -0.161 28.016 1 87.69 323 GLU A CA 1
ATOM 2604 C C . GLU A 1 323 ? -2.453 1.255 27.453 1 87.69 323 GLU A C 1
ATOM 2606 O O . GLU A 1 323 ? -1.549 2.02 27.781 1 87.69 323 GLU A O 1
ATOM 2611 N N . ALA A 1 324 ? -3.422 1.53 26.578 1 88.94 324 ALA A N 1
ATOM 2612 C CA . ALA A 1 324 ? -3.494 2.875 26 1 88.94 324 ALA A CA 1
ATOM 2613 C C . ALA A 1 324 ? -3.658 3.924 27.109 1 88.94 324 ALA A C 1
ATOM 2615 O O . ALA A 1 324 ? -3.057 4.996 27.031 1 88.94 324 ALA A O 1
ATOM 2616 N N . ALA A 1 325 ? -4.426 3.578 28.109 1 89.94 325 ALA A N 1
ATOM 2617 C CA . ALA A 1 325 ? -4.664 4.492 29.219 1 89.94 325 ALA A CA 1
ATOM 2618 C C . ALA A 1 325 ? -3.373 4.785 29.969 1 89.94 325 ALA A C 1
ATOM 2620 O O . ALA A 1 325 ? -3.047 5.949 30.234 1 89.94 325 ALA A O 1
ATOM 2621 N N . TYR A 1 326 ? -2.658 3.787 30.25 1 85.19 326 TYR A N 1
ATOM 2622 C CA . TYR A 1 326 ? -1.416 3.941 30.984 1 85.19 326 TYR A CA 1
ATOM 2623 C C . TYR A 1 326 ? -0.379 4.703 30.172 1 85.19 326 TYR A C 1
ATOM 2625 O O . TYR A 1 326 ? 0.323 5.57 30.703 1 85.19 326 TYR A O 1
ATOM 2633 N N . GLU A 1 327 ? -0.346 4.387 28.984 1 84.62 327 GLU A N 1
ATOM 2634 C CA . GLU A 1 327 ? 0.613 5.059 28.109 1 84.62 327 GLU A CA 1
ATOM 2635 C C . GLU A 1 327 ? 0.288 6.543 27.969 1 84.62 327 GLU A C 1
ATOM 2637 O O . GLU A 1 327 ? 1.188 7.367 27.812 1 84.62 327 GLU A O 1
ATOM 2642 N N . ALA A 1 328 ? -0.979 6.75 28.078 1 86.62 328 ALA A N 1
ATOM 2643 C CA . ALA A 1 328 ? -1.42 8.141 27.984 1 86.62 328 ALA A CA 1
ATOM 2644 C C . ALA A 1 328 ? -1.234 8.875 29.297 1 86.62 328 ALA A C 1
ATOM 2646 O O . ALA A 1 328 ? -1.438 10.086 29.375 1 86.62 328 ALA A O 1
ATOM 2647 N N . GLY A 1 329 ? -0.789 8.172 30.312 1 85.19 329 GLY A N 1
ATOM 2648 C CA . GLY A 1 329 ? -0.441 8.812 31.562 1 85.19 329 GLY A CA 1
ATOM 2649 C C . GLY A 1 329 ? -1.567 8.773 32.594 1 85.19 329 GLY A C 1
ATOM 2650 O O . GLY A 1 329 ? -1.523 9.484 33.594 1 85.19 329 GLY A O 1
ATOM 2651 N N . TYR A 1 330 ? -2.533 7.949 32.312 1 87.12 330 TYR A N 1
ATOM 2652 C CA . TYR A 1 330 ? -3.639 7.863 33.25 1 87.12 330 TYR A CA 1
ATOM 2653 C C . TYR A 1 330 ? -3.445 6.691 34.188 1 87.12 330 TYR A C 1
ATOM 2655 O O . TYR A 1 330 ? -3.205 5.562 33.781 1 87.12 330 TYR A O 1
ATOM 2663 N N . LEU A 1 331 ? -3.52 7.016 35.438 1 82 331 LEU A N 1
ATOM 2664 C CA . LEU A 1 331 ? -3.348 5.988 36.469 1 82 331 LEU A CA 1
ATOM 2665 C C . LEU A 1 331 ? -4.598 5.125 36.594 1 82 331 LEU A C 1
ATOM 2667 O O . LEU A 1 331 ? -4.516 3.947 36.938 1 82 331 LEU A O 1
ATOM 2671 N N . HIS A 1 332 ? -5.742 5.75 36.312 1 85.25 332 HIS A N 1
ATOM 2672 C CA . HIS A 1 332 ? -7.012 5.035 36.406 1 85.25 332 HIS A CA 1
ATOM 2673 C C . HIS A 1 332 ? -7.711 5.008 35.062 1 85.25 332 HIS A C 1
ATOM 2675 O O . HIS A 1 332 ? -8.023 6.059 34.469 1 85.25 332 HIS A O 1
ATOM 2681 N N . PRO A 1 333 ? -8.016 3.775 34.562 1 87 333 PRO A N 1
ATOM 2682 C CA . PRO A 1 333 ? -8.648 3.643 33.25 1 87 333 PRO A CA 1
ATOM 2683 C C . PRO A 1 333 ? -9.961 4.418 33.156 1 87 333 PRO A C 1
ATOM 2685 O O . PRO A 1 333 ? -10.32 4.898 32.094 1 87 333 PRO A O 1
ATOM 2688 N N . SER A 1 334 ? -10.602 4.547 34.281 1 88.88 334 SER A N 1
ATOM 2689 C CA . SER A 1 334 ? -11.859 5.293 34.25 1 88.88 334 SER A CA 1
ATOM 2690 C C . SER A 1 334 ? -11.633 6.754 33.875 1 88.88 334 SER A C 1
ATOM 2692 O O . SER A 1 334 ? -12.422 7.336 33.125 1 88.88 334 SER A O 1
ATOM 2694 N N . ASN A 1 335 ? -10.594 7.312 34.438 1 90.56 335 ASN A N 1
ATOM 2695 C CA . ASN A 1 335 ? -10.258 8.688 34.094 1 90.56 335 ASN A CA 1
ATOM 2696 C C . ASN A 1 335 ? -9.883 8.828 32.625 1 90.56 335 ASN A C 1
ATOM 2698 O O . ASN A 1 335 ? -10.211 9.828 31.984 1 90.56 335 ASN A O 1
ATOM 2702 N N . PHE A 1 336 ? -9.25 7.816 32.156 1 92.31 336 PHE A N 1
ATOM 2703 C CA . PHE A 1 336 ? -8.898 7.789 30.734 1 92.31 336 PHE A CA 1
ATOM 2704 C C . PHE A 1 336 ? -10.148 7.766 29.859 1 92.31 336 PHE A C 1
ATOM 2706 O O . PHE A 1 336 ? -10.242 8.516 28.891 1 92.31 336 PHE A O 1
ATOM 2713 N N . THR A 1 337 ? -11.016 6.887 30.203 1 89.75 337 THR A N 1
ATOM 2714 C CA . THR A 1 337 ? -12.242 6.742 29.438 1 89.75 337 THR A CA 1
ATOM 2715 C C . THR A 1 337 ? -13 8.07 29.375 1 89.75 337 THR A C 1
ATOM 2717 O O . THR A 1 337 ? -13.469 8.469 28.297 1 89.75 337 THR A O 1
ATOM 2720 N N . ALA A 1 338 ? -13.047 8.75 30.484 1 89 338 ALA A N 1
ATOM 2721 C CA . ALA A 1 338 ? -13.727 10.039 30.547 1 89 338 ALA A CA 1
ATOM 2722 C C . ALA A 1 338 ? -13.016 11.078 29.688 1 89 338 ALA A C 1
ATOM 2724 O O . ALA A 1 338 ? -13.656 11.82 28.938 1 89 338 ALA A O 1
ATOM 2725 N N . ALA A 1 339 ? -11.797 11.102 29.797 1 86.81 339 ALA A N 1
ATOM 2726 C CA . ALA A 1 339 ? -10.992 12.07 29.047 1 86.81 339 ALA A CA 1
ATOM 2727 C C . ALA A 1 339 ? -11.078 11.805 27.547 1 86.81 339 ALA A C 1
ATOM 2729 O O . ALA A 1 339 ? -11.18 12.742 26.75 1 86.81 339 ALA A O 1
ATOM 2730 N N . PHE A 1 340 ? -11 10.547 27.219 1 86.5 340 PHE A N 1
ATOM 2731 C CA . PHE A 1 340 ? -11.086 10.133 25.828 1 86.5 340 PHE A CA 1
ATOM 2732 C C . PHE A 1 340 ? -12.43 10.531 25.234 1 86.5 340 PHE A C 1
ATOM 2734 O O . PHE A 1 340 ? -12.484 11.109 24.141 1 86.5 340 PHE A O 1
ATOM 2741 N N . LYS A 1 341 ? -13.445 10.32 25.922 1 80.44 341 LYS A N 1
ATOM 2742 C CA . LYS A 1 341 ? -14.789 10.68 25.469 1 80.44 341 LYS A CA 1
ATOM 2743 C C . LYS A 1 341 ? -14.93 12.195 25.312 1 80.44 341 LYS A C 1
ATOM 2745 O O . LYS A 1 341 ? -15.523 12.664 24.344 1 80.44 341 LYS A O 1
ATOM 2750 N N . LYS A 1 342 ? -14.43 12.828 26.234 1 76.88 342 LYS A N 1
ATOM 2751 C CA . LYS A 1 342 ? -14.477 14.281 26.188 1 76.88 342 LYS A CA 1
ATOM 2752 C C . LYS A 1 342 ? -13.703 14.805 24.969 1 76.88 342 LYS A C 1
ATOM 2754 O O . LYS A 1 342 ? -14.156 15.727 24.297 1 76.88 342 LYS A O 1
ATOM 2759 N N . ALA A 1 343 ? -12.617 14.164 24.734 1 71.06 343 ALA A N 1
ATOM 2760 C CA . ALA A 1 343 ? -11.719 14.641 23.672 1 71.06 343 ALA A CA 1
ATOM 2761 C C . ALA A 1 343 ? -12.242 14.242 22.297 1 71.06 343 ALA A C 1
ATOM 2763 O O . ALA A 1 343 ? -12.125 15.016 21.344 1 71.06 343 ALA A O 1
ATOM 2764 N N . PHE A 1 344 ? -12.828 13.008 22.203 1 69.5 344 PHE A N 1
ATOM 2765 C CA . PHE A 1 344 ? -13.102 12.469 20.875 1 69.5 344 PHE A CA 1
ATOM 2766 C C . PHE A 1 344 ? -14.586 12.188 20.703 1 69.5 344 PHE A C 1
ATOM 2768 O O . PHE A 1 344 ? -15.016 11.75 19.641 1 69.5 344 PHE A O 1
ATOM 2775 N N . GLY A 1 345 ? -15.352 12.367 21.688 1 66.81 345 GLY A N 1
ATOM 2776 C CA . GLY A 1 345 ? -16.797 12.266 21.609 1 66.81 345 GLY A CA 1
ATOM 2777 C C . GLY A 1 345 ? -17.312 10.844 21.75 1 66.81 345 GLY A C 1
ATOM 2778 O O . GLY A 1 345 ? -18.516 10.609 21.781 1 66.81 345 GLY A O 1
ATOM 2779 N N . ILE A 1 346 ? -16.438 9.945 21.734 1 74.94 346 ILE A N 1
ATOM 2780 C CA . ILE A 1 346 ? -16.812 8.539 21.859 1 74.94 346 ILE A CA 1
ATOM 2781 C C . ILE A 1 346 ? -15.891 7.848 22.859 1 74.94 346 ILE A C 1
ATOM 2783 O O . ILE A 1 346 ? -14.734 8.242 23.016 1 74.94 346 ILE A O 1
ATOM 2787 N N . SER A 1 347 ? -16.453 6.855 23.516 1 84.38 347 SER A N 1
ATOM 2788 C CA . SER A 1 347 ? -15.641 6.129 24.469 1 84.38 347 SER A CA 1
ATOM 2789 C C . SER A 1 347 ? -14.594 5.266 23.766 1 84.38 347 SER A C 1
ATOM 2791 O O . SER A 1 347 ? -14.773 4.891 22.609 1 84.38 347 SER A O 1
ATOM 2793 N N . PRO A 1 348 ? -13.492 4.992 24.484 1 86.62 348 PRO A N 1
ATOM 2794 C CA . PRO A 1 348 ? -12.492 4.105 23.891 1 86.62 348 PRO A CA 1
ATOM 2795 C C . PRO A 1 348 ? -13.078 2.764 23.453 1 86.62 348 PRO A C 1
ATOM 2797 O O . PRO A 1 348 ? -12.734 2.256 22.391 1 86.62 348 PRO A O 1
ATOM 2800 N N . GLN A 1 349 ? -13.914 2.23 24.219 1 85.81 349 GLN A N 1
ATOM 2801 C CA . GLN A 1 349 ? -14.539 0.952 23.891 1 85.81 349 GLN A CA 1
ATOM 2802 C C . GLN A 1 349 ? -15.352 1.044 22.609 1 85.81 349 GLN A C 1
ATOM 2804 O O . GLN A 1 349 ? -15.25 0.179 21.734 1 85.81 349 GLN A O 1
ATOM 2809 N N . ALA A 1 350 ? -16.141 2.086 22.531 1 77.88 350 ALA A N 1
ATOM 2810 C CA . ALA A 1 350 ? -16.953 2.295 21.344 1 77.88 350 ALA A CA 1
ATOM 2811 C C . ALA A 1 350 ? -16.062 2.504 20.109 1 77.88 350 ALA A C 1
ATOM 2813 O O . ALA A 1 350 ? -16.375 2.02 19.031 1 77.88 350 ALA A O 1
ATOM 2814 N N . PHE A 1 351 ? -15.039 3.215 20.312 1 79.25 351 PHE A N 1
ATOM 2815 C CA . PHE A 1 351 ? -14.094 3.508 19.234 1 79.25 351 PHE A CA 1
ATOM 2816 C C . PHE A 1 351 ? -13.484 2.225 18.688 1 79.25 351 PHE A C 1
ATOM 2818 O O . PHE A 1 351 ? -13.43 2.035 17.469 1 79.25 351 PHE A O 1
ATOM 2825 N N . VAL A 1 352 ? -13.031 1.34 19.531 1 79 352 VAL A N 1
ATOM 2826 C CA . VAL A 1 352 ? -12.398 0.083 19.141 1 79 352 VAL A CA 1
ATOM 2827 C C . VAL A 1 352 ? -13.422 -0.82 18.469 1 79 352 VAL A C 1
ATOM 2829 O O . VAL A 1 352 ? -13.109 -1.491 17.484 1 79 352 VAL A O 1
ATOM 2832 N N . GLU A 1 353 ? -14.586 -0.758 18.875 1 73.12 353 GLU A N 1
ATOM 2833 C CA . GLU A 1 353 ? -15.641 -1.575 18.297 1 73.12 353 GLU A CA 1
ATOM 2834 C C . GLU A 1 353 ? -16 -1.098 16.891 1 73.12 353 GLU A C 1
ATOM 2836 O O . GLU A 1 353 ? -16.266 -1.91 16 1 73.12 353 GLU A O 1
ATOM 2841 N N . LEU A 1 354 ? -16.031 0.139 16.75 1 62.69 354 LEU A N 1
ATOM 2842 C CA . LEU A 1 354 ? -16.328 0.727 15.438 1 62.69 354 LEU A CA 1
ATOM 2843 C C . LEU A 1 354 ? -15.25 0.358 14.422 1 62.69 354 LEU A C 1
ATOM 2845 O O . LEU A 1 354 ? -15.562 0.102 13.258 1 62.69 354 LEU A O 1
ATOM 2849 N N . LYS A 1 355 ? -14.125 0.38 14.844 1 60.12 355 LYS A N 1
ATOM 2850 C CA . LYS A 1 355 ? -13 0.1 13.953 1 60.12 355 LYS A CA 1
ATOM 2851 C C . LYS A 1 355 ? -12.898 -1.393 13.656 1 60.12 355 LYS A C 1
ATOM 2853 O O . LYS A 1 355 ? -12.492 -1.784 12.555 1 60.12 355 LYS A O 1
ATOM 2858 N N . GLN A 1 356 ? -13.133 -2.215 14.602 1 55.59 356 GLN A N 1
ATOM 2859 C CA . GLN A 1 356 ? -13.156 -3.656 14.383 1 55.59 356 GLN A CA 1
ATOM 2860 C C . GLN A 1 356 ? -14.328 -4.062 13.5 1 55.59 356 GLN A C 1
ATOM 2862 O O . GLN A 1 356 ? -14.242 -5.051 12.766 1 55.59 356 GLN A O 1
ATOM 2867 N N . ALA A 1 357 ? -15.352 -3.248 13.516 1 47.78 357 ALA A N 1
ATOM 2868 C CA . ALA A 1 357 ? -16.516 -3.545 12.688 1 47.78 357 ALA A CA 1
ATOM 2869 C C . ALA A 1 357 ? -16.312 -3.088 11.25 1 47.78 357 ALA A C 1
ATOM 2871 O O . ALA A 1 357 ? -16.922 -3.613 10.32 1 47.78 357 ALA A O 1
ATOM 2872 N N . GLY A 1 358 ? -15.508 -2.266 10.938 1 44.28 358 GLY A N 1
ATOM 2873 C CA . GLY A 1 358 ? -15.312 -1.766 9.586 1 44.28 358 GLY A CA 1
ATOM 2874 C C . GLY A 1 358 ? -14.07 -2.314 8.922 1 44.28 358 GLY A C 1
ATOM 2875 O O . GLY A 1 358 ? -13.172 -2.824 9.602 1 44.28 358 GLY A O 1
ATOM 2876 N N . MET B 1 1 ? 0.993 -18.125 29.297 1 18.28 1 MET B N 1
ATOM 2877 C CA . MET B 1 1 ? 1.227 -18.422 27.875 1 18.28 1 MET B CA 1
ATOM 2878 C C . MET B 1 1 ? -0.09 -18.484 27.109 1 18.28 1 MET B C 1
ATOM 2880 O O . MET B 1 1 ? -0.734 -19.531 27.078 1 18.28 1 MET B O 1
ATOM 2884 N N . ILE B 1 2 ? -1.028 -17.562 27.172 1 20.33 2 ILE B N 1
ATOM 2885 C CA . ILE B 1 2 ? -2.461 -17.797 27.016 1 20.33 2 ILE B CA 1
ATOM 2886 C C . ILE B 1 2 ? -2.818 -17.812 25.531 1 20.33 2 ILE B C 1
ATOM 2888 O O . ILE B 1 2 ? -2.564 -16.828 24.828 1 20.33 2 ILE B O 1
ATOM 2892 N N . THR B 1 3 ? -2.783 -19.062 24.844 1 19.91 3 THR B N 1
ATOM 2893 C CA . THR B 1 3 ? -3.104 -19.406 23.469 1 19.91 3 THR B CA 1
ATOM 2894 C C . THR B 1 3 ? -4.555 -19.062 23.156 1 19.91 3 THR B C 1
ATOM 2896 O O . THR B 1 3 ? -5.477 -19.609 23.75 1 19.91 3 THR B O 1
ATOM 2899 N N . ILE B 1 4 ? -4.855 -17.828 22.922 1 19.62 4 ILE B N 1
ATOM 2900 C CA . ILE B 1 4 ? -6.27 -17.547 22.703 1 19.62 4 ILE B CA 1
ATOM 2901 C C . ILE B 1 4 ? -6.703 -18.062 21.344 1 19.62 4 ILE B C 1
ATOM 2903 O O . ILE B 1 4 ? -6.203 -17.609 20.312 1 19.62 4 ILE B O 1
ATOM 2907 N N . ARG B 1 5 ? -7.121 -19.375 21.188 1 20.11 5 ARG B N 1
ATOM 2908 C CA . ARG B 1 5 ? -7.691 -20.094 20.047 1 20.11 5 ARG B CA 1
ATOM 2909 C C . ARG B 1 5 ? -9.055 -19.516 19.672 1 20.11 5 ARG B C 1
ATOM 2911 O O . ARG B 1 5 ? -9.984 -19.531 20.484 1 20.11 5 ARG B O 1
ATOM 2918 N N . ILE B 1 6 ? -9.078 -18.422 19.031 1 20.59 6 ILE B N 1
ATOM 2919 C CA . ILE B 1 6 ? -10.414 -17.969 18.656 1 20.59 6 ILE B CA 1
ATOM 2920 C C . ILE B 1 6 ? -10.969 -18.875 17.547 1 20.59 6 ILE B C 1
ATOM 2922 O O . ILE B 1 6 ? -10.383 -18.969 16.469 1 20.59 6 ILE B O 1
ATOM 2926 N N . TYR B 1 7 ? -11.648 -19.984 17.875 1 20.05 7 TYR B N 1
ATOM 2927 C CA . TYR B 1 7 ? -12.398 -20.906 17.031 1 20.05 7 TYR B CA 1
ATOM 2928 C C . TYR B 1 7 ? -13.594 -20.203 16.391 1 20.05 7 TYR B C 1
ATOM 2930 O O . TYR B 1 7 ? -14.5 -19.734 17.078 1 20.05 7 TYR B O 1
ATOM 2938 N N . VAL B 1 8 ? -13.344 -19.438 15.414 1 20.14 8 VAL B N 1
ATOM 2939 C CA . VAL B 1 8 ? -14.547 -18.969 14.727 1 20.14 8 VAL B CA 1
ATOM 2940 C C . VAL B 1 8 ? -15.273 -20.141 14.078 1 20.14 8 VAL B C 1
ATOM 2942 O O . VAL B 1 8 ? -14.688 -20.859 13.266 1 20.14 8 VAL B O 1
ATOM 2945 N N . LYS B 1 9 ? -16.25 -20.656 14.695 1 21.44 9 LYS B N 1
ATOM 2946 C CA . LYS B 1 9 ? -17.219 -21.656 14.25 1 21.44 9 LYS B CA 1
ATOM 2947 C C . LYS B 1 9 ? -17.938 -21.203 12.984 1 21.44 9 LYS B C 1
ATOM 2949 O O . LYS B 1 9 ? -18.703 -20.234 13.016 1 21.44 9 LYS B O 1
ATOM 2954 N N . LEU B 1 10 ? -17.328 -21.25 11.82 1 20.34 10 LEU B N 1
ATOM 2955 C CA . LEU B 1 10 ? -18.078 -21.078 10.57 1 20.34 10 LEU B CA 1
ATOM 2956 C C . LEU B 1 10 ? -19.125 -22.172 10.422 1 20.34 10 LEU B C 1
ATOM 2958 O O . LEU B 1 10 ? -18.781 -23.359 10.328 1 20.34 10 LEU B O 1
ATOM 2962 N N . SER B 1 11 ? -20.219 -22.141 11.109 1 22.34 11 SER B N 1
ATOM 2963 C CA . SER B 1 11 ? -21.344 -23.047 10.891 1 22.34 11 SER B CA 1
ATOM 2964 C C . SER B 1 11 ? -21.891 -22.922 9.477 1 22.34 11 SER B C 1
ATOM 2966 O O . SER B 1 11 ? -22.484 -21.891 9.133 1 22.34 11 SER B O 1
ATOM 2968 N N . SER B 1 12 ? -21.203 -23.344 8.398 1 22.34 12 SER B N 1
ATOM 2969 C CA . SER B 1 12 ? -21.766 -23.484 7.059 1 22.34 12 SER B CA 1
ATOM 2970 C C . SER B 1 12 ? -23 -24.359 7.066 1 22.34 12 SER B C 1
ATOM 2972 O O . SER B 1 12 ? -22.938 -25.531 7.457 1 22.34 12 SER B O 1
ATOM 2974 N N . THR B 1 13 ? -24.156 -23.891 7.355 1 24.86 13 THR B N 1
ATOM 2975 C CA . THR B 1 13 ? -25.375 -24.656 7.148 1 24.86 13 THR B CA 1
ATOM 2976 C C . THR B 1 13 ? -25.516 -25.078 5.691 1 24.86 13 THR B C 1
ATOM 2978 O O . THR B 1 13 ? -24.969 -24.422 4.797 1 24.86 13 THR B O 1
ATOM 2981 N N . ASN B 1 14 ? -26 -26.375 5.273 1 23.7 14 ASN B N 1
ATOM 2982 C CA . ASN B 1 14 ? -26.234 -27.297 4.168 1 23.7 14 ASN B CA 1
ATOM 2983 C C . ASN B 1 14 ? -27.016 -26.641 3.035 1 23.7 14 ASN B C 1
ATOM 2985 O O . ASN B 1 14 ? -26.875 -27.016 1.872 1 23.7 14 ASN B O 1
ATOM 2989 N N . ARG B 1 15 ? -28.109 -25.938 3.268 1 24.97 15 ARG B N 1
ATOM 2990 C CA . ARG B 1 15 ? -29.234 -25.75 2.357 1 24.97 15 ARG B CA 1
ATOM 2991 C C . ARG B 1 15 ? -28.875 -24.812 1.213 1 24.97 15 ARG B C 1
ATOM 2993 O O . ARG B 1 15 ? -29.391 -24.953 0.105 1 24.97 15 ARG B O 1
ATOM 3000 N N . GLU B 1 16 ? -28.172 -23.719 1.512 1 24.56 16 GLU B N 1
ATOM 3001 C CA . GLU B 1 16 ? -28.188 -22.672 0.492 1 24.56 16 GLU B CA 1
ATOM 3002 C C . GLU B 1 16 ? -27.297 -23.047 -0.695 1 24.56 16 GLU B C 1
ATOM 3004 O O . GLU B 1 16 ? -27.219 -22.297 -1.671 1 24.56 16 GLU B O 1
ATOM 3009 N N . VAL B 1 17 ? -26.578 -24.188 -0.688 1 23.44 17 VAL B N 1
ATOM 3010 C CA . VAL B 1 17 ? -25.812 -24.703 -1.817 1 23.44 17 VAL B CA 1
ATOM 3011 C C . VAL B 1 17 ? -26.75 -25.125 -2.934 1 23.44 17 VAL B C 1
ATOM 3013 O O . VAL B 1 17 ? -26.359 -25.219 -4.098 1 23.44 17 VAL B O 1
ATOM 3016 N N . GLU B 1 18 ? -27.984 -25.531 -2.594 1 23.23 18 GLU B N 1
ATOM 3017 C CA . GLU B 1 18 ? -28.797 -26.219 -3.582 1 23.23 18 GLU B CA 1
ATOM 3018 C C . GLU B 1 18 ? -29.188 -25.297 -4.73 1 23.23 18 GLU B C 1
ATOM 3020 O O . GLU B 1 18 ? -29.234 -25.719 -5.887 1 23.23 18 GLU B O 1
ATOM 3025 N N . LEU B 1 19 ? -29.547 -24.109 -4.414 1 23.03 19 LEU B N 1
ATOM 3026 C CA . LEU B 1 19 ? -30.312 -23.359 -5.398 1 23.03 19 LEU B CA 1
ATOM 3027 C C . LEU B 1 19 ? -29.438 -22.953 -6.578 1 23.03 19 LEU B C 1
ATOM 3029 O O . LEU B 1 19 ? -29.938 -22.766 -7.691 1 23.03 19 LEU B O 1
ATOM 3033 N N . ILE B 1 20 ? -28.172 -22.766 -6.355 1 22.17 20 ILE B N 1
ATOM 3034 C CA . ILE B 1 20 ? -27.469 -22.109 -7.441 1 22.17 20 ILE B CA 1
ATOM 3035 C C . ILE B 1 20 ? -27.219 -23.094 -8.586 1 22.17 20 ILE B C 1
ATOM 3037 O O . ILE B 1 20 ? -26.594 -22.75 -9.586 1 22.17 20 ILE B O 1
ATOM 3041 N N . MET B 1 21 ? -27.734 -24.375 -8.547 1 21.52 21 MET B N 1
ATOM 3042 C CA . MET B 1 21 ? -27.391 -25.375 -9.555 1 21.52 21 MET B CA 1
ATOM 3043 C C . MET B 1 21 ? -28.016 -25.047 -10.898 1 21.52 21 MET B C 1
ATOM 3045 O O . MET B 1 21 ? -27.688 -25.656 -11.922 1 21.52 21 MET B O 1
ATOM 3049 N N . GLN B 1 22 ? -29.188 -24.438 -10.922 1 19.92 22 GLN B N 1
ATOM 3050 C CA . GLN B 1 22 ? -30 -24.719 -12.102 1 19.92 22 GLN B CA 1
ATOM 3051 C C . GLN B 1 22 ? -29.391 -24.094 -13.352 1 19.92 22 GLN B C 1
ATOM 3053 O O . GLN B 1 22 ? -29.469 -24.672 -14.445 1 19.92 22 GLN B O 1
ATOM 3058 N N . ASN B 1 23 ? -29.094 -22.812 -13.336 1 19.64 23 ASN B N 1
ATOM 3059 C CA . ASN B 1 23 ? -29.312 -22.156 -14.617 1 19.64 23 ASN B CA 1
ATOM 3060 C C . ASN B 1 23 ? -28.141 -22.375 -15.562 1 19.64 23 ASN B C 1
ATOM 3062 O O . ASN B 1 23 ? -27.344 -21.469 -15.789 1 19.64 23 ASN B O 1
ATOM 3066 N N . ARG B 1 24 ? -27.516 -23.609 -15.586 1 21.06 24 ARG B N 1
ATOM 3067 C CA . ARG B 1 24 ? -26.234 -23.906 -16.234 1 21.06 24 ARG B CA 1
ATOM 3068 C C . ARG B 1 24 ? -26.375 -23.859 -17.75 1 21.06 24 ARG B C 1
ATOM 3070 O O . ARG B 1 24 ? -25.391 -24.078 -18.469 1 21.06 24 ARG B O 1
ATOM 3077 N N . THR B 1 25 ? -27.531 -23.984 -18.375 1 20.08 25 THR B N 1
ATOM 3078 C CA . THR B 1 25 ? -27.484 -24.766 -19.594 1 20.08 25 THR B CA 1
ATOM 3079 C C . THR B 1 25 ? -26.781 -23.984 -20.703 1 20.08 25 THR B C 1
ATOM 3081 O O . THR B 1 25 ? -26.016 -24.562 -21.484 1 20.08 25 THR B O 1
ATOM 3084 N N . SER B 1 26 ? -27.172 -22.766 -21.062 1 20.11 26 SER B N 1
ATOM 3085 C CA . SER B 1 26 ? -27.422 -22.609 -22.484 1 20.11 26 SER B CA 1
ATOM 3086 C C . SER B 1 26 ? -26.141 -22.219 -23.234 1 20.11 26 SER B C 1
ATOM 3088 O O . SER B 1 26 ? -26.125 -22.188 -24.469 1 20.11 26 SER B O 1
ATOM 3090 N N . VAL B 1 27 ? -25.141 -21.578 -22.531 1 20.56 27 VAL B N 1
ATOM 3091 C CA . VAL B 1 27 ? -24.391 -20.75 -23.453 1 20.56 27 VAL B CA 1
ATOM 3092 C C . VAL B 1 27 ? -23.375 -21.609 -24.219 1 20.56 27 VAL B C 1
ATOM 3094 O O . VAL B 1 27 ? -22.344 -21.109 -24.672 1 20.56 27 VAL B O 1
ATOM 3097 N N . MET B 1 28 ? -23.469 -22.984 -24.328 1 21.53 28 MET B N 1
ATOM 3098 C CA . MET B 1 28 ? -22.469 -23.875 -24.906 1 21.53 28 MET B CA 1
ATOM 3099 C C . MET B 1 28 ? -22.188 -23.516 -26.359 1 21.53 28 MET B C 1
ATOM 3101 O O . MET B 1 28 ? -21.359 -24.156 -27.016 1 21.53 28 MET B O 1
ATOM 3105 N N . GLU B 1 29 ? -23.016 -22.828 -27.047 1 20.5 29 GLU B N 1
ATOM 3106 C CA . GLU B 1 29 ? -22.953 -23.234 -28.453 1 20.5 29 GLU B CA 1
ATOM 3107 C C . GLU B 1 29 ? -21.594 -22.891 -29.047 1 20.5 29 GLU B C 1
ATOM 3109 O O . GLU B 1 29 ? -20.969 -23.719 -29.719 1 20.5 29 GLU B O 1
ATOM 3114 N N . ASN B 1 30 ? -21.312 -21.609 -29.422 1 22.27 30 ASN B N 1
ATOM 3115 C CA . ASN B 1 30 ? -20.703 -21.391 -30.719 1 22.27 30 ASN B CA 1
ATOM 3116 C C . ASN B 1 30 ? -19.188 -21.438 -30.656 1 22.27 30 ASN B C 1
ATOM 3118 O O . ASN B 1 30 ? -18.5 -21.234 -31.656 1 22.27 30 ASN B O 1
ATOM 3122 N N . THR B 1 31 ? -18.562 -21.016 -29.469 1 22.61 31 THR B N 1
ATOM 3123 C CA . THR B 1 31 ? -17.156 -20.734 -29.734 1 22.61 31 THR B CA 1
ATOM 3124 C C . THR B 1 31 ? -16.344 -22.016 -29.828 1 22.61 31 THR B C 1
ATOM 3126 O O . THR B 1 31 ? -15.969 -22.594 -28.812 1 22.61 31 THR B O 1
ATOM 3129 N N . GLN B 1 32 ? -16.594 -23.094 -30.641 1 23.95 32 GLN B N 1
ATOM 3130 C CA . GLN B 1 32 ? -16.109 -24.406 -31.031 1 23.95 32 GLN B CA 1
ATOM 3131 C C . GLN B 1 32 ? -14.602 -24.359 -31.328 1 23.95 32 GLN B C 1
ATOM 3133 O O . GLN B 1 32 ? -13.922 -25.391 -31.219 1 23.95 32 GLN B O 1
ATOM 3138 N N . ASN B 1 33 ? -14.07 -23.391 -32.125 1 24.34 33 ASN B N 1
ATOM 3139 C CA . ASN B 1 33 ? -13.078 -23.875 -33.062 1 24.34 33 ASN B CA 1
ATOM 3140 C C . ASN B 1 33 ? -11.828 -24.391 -32.344 1 24.34 33 ASN B C 1
ATOM 3142 O O . ASN B 1 33 ? -11.406 -25.516 -32.562 1 24.34 33 ASN B O 1
ATOM 3146 N N . GLN B 1 34 ? -10.617 -23.625 -32.5 1 25.44 34 GLN B N 1
ATOM 3147 C CA . GLN B 1 34 ? -9.312 -24.156 -32.875 1 25.44 34 GLN B CA 1
ATOM 3148 C C . GLN B 1 34 ? -8.516 -24.578 -31.625 1 25.44 34 GLN B C 1
ATOM 3150 O O . GLN B 1 34 ? -7.426 -24.062 -31.391 1 25.44 34 GLN B O 1
ATOM 3155 N N . HIS B 1 35 ? -9.141 -24.609 -30.438 1 26.59 35 HIS B N 1
ATOM 3156 C CA . HIS B 1 35 ? -8.195 -24.891 -29.344 1 26.59 35 HIS B CA 1
ATOM 3157 C C . HIS B 1 35 ? -7.668 -26.312 -29.422 1 26.59 35 HIS B C 1
ATOM 3159 O O . HIS B 1 35 ? -8.414 -27.266 -29.188 1 26.59 35 HIS B O 1
ATOM 3165 N N . LYS B 1 36 ? -6.645 -26.609 -30.344 1 28.64 36 LYS B N 1
ATOM 3166 C CA . LYS B 1 36 ? -5.996 -27.906 -30.516 1 28.64 36 LYS B CA 1
ATOM 3167 C C . LYS B 1 36 ? -5.469 -28.438 -29.188 1 28.64 36 LYS B C 1
ATOM 3169 O O . LYS B 1 36 ? -4.68 -27.781 -28.516 1 28.64 36 LYS B O 1
ATOM 3174 N N . VAL B 1 37 ? -6.191 -29.297 -28.609 1 28.55 37 VAL B N 1
ATOM 3175 C CA . VAL B 1 37 ? -5.785 -30.141 -27.5 1 28.55 37 VAL B CA 1
ATOM 3176 C C . VAL B 1 37 ? -4.527 -30.922 -27.875 1 28.55 37 VAL B C 1
ATOM 3178 O O . VAL B 1 37 ? -4.523 -31.672 -28.844 1 28.55 37 VAL B O 1
ATOM 3181 N N . LEU B 1 38 ? -3.314 -30.484 -27.641 1 29.66 38 LEU B N 1
ATOM 3182 C CA . LEU B 1 38 ? -2.041 -31.172 -27.844 1 29.66 38 LEU B CA 1
ATOM 3183 C C . LEU B 1 38 ? -2.104 -32.594 -27.328 1 29.66 38 LEU B C 1
ATOM 3185 O O . LEU B 1 38 ? -2.676 -32.844 -26.266 1 29.66 38 LEU B O 1
ATOM 3189 N N . THR B 1 39 ? -2 -33.625 -28.188 1 26.34 39 THR B N 1
ATOM 3190 C CA . THR B 1 39 ? -1.901 -35.062 -28.016 1 26.34 39 THR B CA 1
ATOM 3191 C C . THR B 1 39 ? -0.764 -35.406 -27.062 1 26.34 39 THR B C 1
ATOM 3193 O O . THR B 1 39 ? 0.253 -34.719 -27.016 1 26.34 39 THR B O 1
ATOM 3196 N N . LYS B 1 40 ? -0.846 -36.531 -26.125 1 32.16 40 LYS B N 1
ATOM 3197 C CA . LYS B 1 40 ? -0.288 -37.188 -24.938 1 32.16 40 LYS B CA 1
ATOM 3198 C C . LYS B 1 40 ? 1.037 -37.875 -25.266 1 32.16 40 LYS B C 1
ATOM 3200 O O . LYS B 1 40 ? 1.094 -39.094 -25.406 1 32.16 40 LYS B O 1
ATOM 3205 N N . ASN B 1 41 ? 1.881 -37.469 -26.188 1 31.3 41 ASN B N 1
ATOM 3206 C CA . ASN B 1 41 ? 3.016 -38.375 -26.156 1 31.3 41 ASN B CA 1
ATOM 3207 C C . ASN B 1 41 ? 3.771 -38.281 -24.828 1 31.3 41 ASN B C 1
ATOM 3209 O O . ASN B 1 41 ? 4.148 -37.188 -24.406 1 31.3 41 ASN B O 1
ATOM 3213 N N . GLY B 1 42 ? 3.711 -39.281 -23.828 1 30.42 42 GLY B N 1
ATOM 3214 C CA . GLY B 1 42 ? 4.027 -39.531 -22.422 1 30.42 42 GLY B CA 1
ATOM 3215 C C . GLY B 1 42 ? 5.5 -39.375 -22.109 1 30.42 42 GLY B C 1
ATOM 3216 O O . GLY B 1 42 ? 6.047 -40.094 -21.281 1 30.42 42 GLY B O 1
ATOM 3217 N N . ALA B 1 43 ? 6.43 -38.812 -22.891 1 33.56 43 ALA B N 1
ATOM 3218 C CA . ALA B 1 43 ? 7.785 -38.844 -22.344 1 33.56 43 ALA B CA 1
ATOM 3219 C C . ALA B 1 43 ? 7.832 -38.25 -20.938 1 33.56 43 ALA B C 1
ATOM 3221 O O . ALA B 1 43 ? 7.18 -37.25 -20.672 1 33.56 43 ALA B O 1
ATOM 3222 N N . ARG B 1 44 ? 8.273 -39.031 -19.953 1 33.97 44 ARG B N 1
ATOM 3223 C CA . ARG B 1 44 ? 8.438 -38.75 -18.516 1 33.97 44 ARG B CA 1
ATOM 3224 C C . ARG B 1 44 ? 9.164 -37.438 -18.281 1 33.97 44 ARG B C 1
ATOM 3226 O O . ARG B 1 44 ? 10.375 -37.344 -18.516 1 33.97 44 ARG B O 1
ATOM 3233 N N . GLN B 1 45 ? 8.609 -36.375 -18.609 1 35.78 45 GLN B N 1
ATOM 3234 C CA . GLN B 1 45 ? 9.203 -35.062 -18.484 1 35.78 45 GLN B CA 1
ATOM 3235 C C . GLN B 1 45 ? 9.594 -34.75 -17.031 1 35.78 45 GLN B C 1
ATOM 3237 O O . GLN B 1 45 ? 8.789 -34.938 -16.125 1 35.78 45 GLN B O 1
ATOM 3242 N N . THR B 1 46 ? 10.945 -34.875 -16.734 1 34.31 46 THR B N 1
ATOM 3243 C CA . THR B 1 46 ? 11.594 -34.625 -15.445 1 34.31 46 THR B CA 1
ATOM 3244 C C . THR B 1 46 ? 11.141 -33.281 -14.852 1 34.31 46 THR B C 1
ATOM 3246 O O . THR B 1 46 ? 11.234 -32.25 -15.508 1 34.31 46 THR B O 1
ATOM 3249 N N . VAL B 1 47 ? 10.312 -33.406 -13.914 1 37.19 47 VAL B N 1
ATOM 3250 C CA . VAL B 1 47 ? 9.852 -32.219 -13.18 1 37.19 47 VAL B CA 1
ATOM 3251 C C . VAL B 1 47 ? 10.906 -31.797 -12.148 1 37.19 47 VAL B C 1
ATOM 3253 O O . VAL B 1 47 ? 11.398 -32.625 -11.391 1 37.19 47 VAL B O 1
ATOM 3256 N N . THR B 1 48 ? 11.703 -30.75 -12.375 1 38.78 48 THR B N 1
ATOM 3257 C CA . THR B 1 48 ? 12.672 -30.281 -11.391 1 38.78 48 THR B CA 1
ATOM 3258 C C . THR B 1 48 ? 12.125 -29.078 -10.625 1 38.78 48 THR B C 1
ATOM 3260 O O . THR B 1 48 ? 11.453 -28.219 -11.195 1 38.78 48 THR B O 1
ATOM 3263 N N . LEU B 1 49 ? 12.266 -29.188 -9.344 1 38.38 49 LEU B N 1
ATOM 3264 C CA . LEU B 1 49 ? 12.008 -28 -8.531 1 38.38 49 LEU B CA 1
ATOM 3265 C C . LEU B 1 49 ? 12.992 -26.875 -8.875 1 38.38 49 LEU B C 1
ATOM 3267 O O . LEU B 1 49 ? 14.156 -27.141 -9.188 1 38.38 49 LEU B O 1
ATOM 3271 N N . SER B 1 50 ? 12.445 -25.719 -9.219 1 42.19 50 SER B N 1
ATOM 3272 C CA . SER B 1 50 ? 13.336 -24.625 -9.594 1 42.19 50 SER B CA 1
ATOM 3273 C C . SER B 1 50 ? 13.484 -23.625 -8.461 1 42.19 50 SER B C 1
ATOM 3275 O O . SER B 1 50 ? 12.625 -23.531 -7.586 1 42.19 50 SER B O 1
ATOM 3277 N N . ARG B 1 51 ? 14.719 -23.281 -8.18 1 42.28 51 ARG B N 1
ATOM 3278 C CA . ARG B 1 51 ? 14.984 -22.188 -7.254 1 42.28 51 ARG B CA 1
ATOM 3279 C C . ARG B 1 51 ? 15.562 -20.969 -7.984 1 42.28 51 ARG B C 1
ATOM 3281 O O . ARG B 1 51 ? 16.281 -21.125 -8.977 1 42.28 51 ARG B O 1
ATOM 3288 N N . HIS B 1 52 ? 15.016 -19.859 -7.59 1 39.25 52 HIS B N 1
ATOM 3289 C CA . HIS B 1 52 ? 15.602 -18.609 -8.078 1 39.25 52 HIS B CA 1
ATOM 3290 C C . HIS B 1 52 ? 16.875 -18.281 -7.32 1 39.25 52 HIS B C 1
ATOM 3292 O O . HIS B 1 52 ? 16.891 -18.281 -6.086 1 39.25 52 HIS B O 1
ATOM 3298 N N . VAL B 1 53 ? 17.891 -18.5 -7.895 1 37.06 53 VAL B N 1
ATOM 3299 C CA . VAL B 1 53 ? 19.156 -18.094 -7.277 1 37.06 53 VAL B CA 1
ATOM 3300 C C . VAL B 1 53 ? 19.594 -16.75 -7.836 1 37.06 53 VAL B C 1
ATOM 3302 O O . VAL B 1 53 ? 19.656 -16.562 -9.055 1 37.06 53 VAL B O 1
ATOM 3305 N N . VAL B 1 54 ? 19.312 -15.727 -6.98 1 32.59 54 VAL B N 1
ATOM 3306 C CA . VAL B 1 54 ? 19.812 -14.414 -7.379 1 32.59 54 VAL B CA 1
ATOM 3307 C C . VAL B 1 54 ? 21.344 -14.398 -7.324 1 32.59 54 VAL B C 1
ATOM 3309 O O . VAL B 1 54 ? 21.938 -14.602 -6.262 1 32.59 54 VAL B O 1
ATOM 3312 N N . LYS B 1 55 ? 21.922 -14.812 -8.32 1 32.19 55 LYS B N 1
ATOM 3313 C CA . LYS B 1 55 ? 23.344 -14.453 -8.305 1 32.19 55 LYS B CA 1
ATOM 3314 C C . LYS B 1 55 ? 23.547 -13.031 -8.82 1 32.19 55 LYS B C 1
ATOM 3316 O O . LYS B 1 55 ? 22.781 -12.547 -9.648 1 32.19 55 LYS B O 1
ATOM 3321 N N . GLU B 1 56 ? 24.656 -12.273 -8.57 1 32.97 56 GLU B N 1
ATOM 3322 C CA . GLU B 1 56 ? 25.031 -10.875 -8.797 1 32.97 56 GLU B CA 1
ATOM 3323 C C . GLU B 1 56 ? 24.078 -10.211 -9.789 1 32.97 56 GLU B C 1
ATOM 3325 O O . GLU B 1 56 ? 23.438 -9.219 -9.453 1 32.97 56 GLU B O 1
ATOM 3330 N N . ARG B 1 57 ? 24.547 -10.039 -11.18 1 34.88 57 ARG B N 1
ATOM 3331 C CA . ARG B 1 57 ? 23.969 -9.312 -12.305 1 34.88 57 ARG B CA 1
ATOM 3332 C C . ARG B 1 57 ? 22.922 -10.156 -13.008 1 34.88 57 ARG B C 1
ATOM 3334 O O . ARG B 1 57 ? 22.156 -9.641 -13.836 1 34.88 57 ARG B O 1
ATOM 3341 N N . ASP B 1 58 ? 23.016 -11.5 -13.203 1 31.72 58 ASP B N 1
ATOM 3342 C CA . ASP B 1 58 ? 22.25 -12.422 -14.031 1 31.72 58 ASP B CA 1
ATOM 3343 C C . ASP B 1 58 ? 21.5 -13.438 -13.164 1 31.72 58 ASP B C 1
ATOM 3345 O O . ASP B 1 58 ? 22.109 -14.117 -12.336 1 31.72 58 ASP B O 1
ATOM 3349 N N . GLU B 1 59 ? 20.25 -13.188 -12.953 1 42.66 59 GLU B N 1
ATOM 3350 C CA . GLU B 1 59 ? 19.5 -14.109 -12.102 1 42.66 59 GLU B CA 1
ATOM 3351 C C . GLU B 1 59 ? 19.172 -15.398 -12.844 1 42.66 59 GLU B C 1
ATOM 3353 O O . GLU B 1 59 ? 18.984 -15.391 -14.062 1 42.66 59 GLU B O 1
ATOM 3358 N N . GLN B 1 60 ? 19.688 -16.625 -12.359 1 37.03 60 GLN B N 1
ATOM 3359 C CA . GLN B 1 60 ? 19.469 -17.953 -12.945 1 37.03 60 GLN B CA 1
ATOM 3360 C C . GLN B 1 60 ? 18.391 -18.719 -12.195 1 37.03 60 GLN B C 1
ATOM 3362 O O . GLN B 1 60 ? 18.203 -18.516 -10.992 1 37.03 60 GLN B O 1
ATOM 3367 N N . ILE B 1 61 ? 17.484 -19.297 -12.812 1 43.88 61 ILE B N 1
ATOM 3368 C CA . ILE B 1 61 ? 16.562 -20.281 -12.258 1 43.88 61 ILE B CA 1
ATOM 3369 C C . ILE B 1 61 ? 17.172 -21.672 -12.367 1 43.88 61 ILE B C 1
ATOM 3371 O O . ILE B 1 61 ? 17.547 -22.109 -13.461 1 43.88 61 ILE B O 1
ATOM 3375 N N . VAL B 1 62 ? 17.641 -22.266 -11.195 1 42.16 62 VAL B N 1
ATOM 3376 C CA . VAL B 1 62 ? 18.328 -23.547 -11.188 1 42.16 62 VAL B CA 1
ATOM 3377 C C . VAL B 1 62 ? 17.391 -24.625 -10.641 1 42.16 62 VAL B C 1
ATOM 3379 O O . VAL B 1 62 ? 16.547 -24.344 -9.797 1 42.16 62 VAL B O 1
ATOM 3382 N N . ALA B 1 63 ? 17.5 -25.844 -11.273 1 43.88 63 ALA B N 1
ATOM 3383 C CA . ALA B 1 63 ? 16.797 -27.016 -10.758 1 43.88 63 ALA B CA 1
ATOM 3384 C C . ALA B 1 63 ? 17.344 -27.422 -9.391 1 43.88 63 ALA B C 1
ATOM 3386 O O . ALA B 1 63 ? 18.531 -27.281 -9.133 1 43.88 63 ALA B O 1
ATOM 3387 N N . GLN B 1 64 ? 16.5 -27.625 -8.406 1 43.25 64 GLN B N 1
ATOM 3388 C CA . GLN B 1 64 ? 16.938 -28 -7.066 1 43.25 64 GLN B CA 1
ATOM 3389 C C . GLN B 1 64 ? 17.891 -29.203 -7.121 1 43.25 64 GLN B C 1
ATOM 3391 O O . GLN B 1 64 ? 18.703 -29.375 -6.223 1 43.25 64 GLN B O 1
ATOM 3396 N N . ASN B 1 65 ? 17.672 -30.25 -7.961 1 40.44 65 ASN B N 1
ATOM 3397 C CA . ASN B 1 65 ? 18.547 -31.422 -7.832 1 40.44 65 ASN B CA 1
ATOM 3398 C C . ASN B 1 65 ? 19.953 -31.125 -8.336 1 40.44 65 ASN B C 1
ATOM 3400 O O . ASN B 1 65 ? 20.172 -30.125 -9.023 1 40.44 65 ASN B O 1
ATOM 3404 N N . LEU B 1 66 ? 20.859 -32.188 -8.578 1 39.47 66 LEU B N 1
ATOM 3405 C CA . LEU B 1 66 ? 22.312 -32.344 -8.711 1 39.47 66 LEU B CA 1
ATOM 3406 C C . LEU B 1 66 ? 22.859 -31.438 -9.812 1 39.47 66 LEU B C 1
ATOM 3408 O O . LEU B 1 66 ? 23.812 -30.688 -9.594 1 39.47 66 LEU B O 1
ATOM 3412 N N . ASN B 1 67 ? 23.078 -32.062 -11.07 1 43.59 67 ASN B N 1
ATOM 3413 C CA . ASN B 1 67 ? 23.938 -31.438 -12.086 1 43.59 67 ASN B CA 1
ATOM 3414 C C . ASN B 1 67 ? 23.359 -30.109 -12.57 1 43.59 67 ASN B C 1
ATOM 3416 O O . ASN B 1 67 ? 22.312 -30.094 -13.227 1 43.59 67 ASN B O 1
ATOM 3420 N N . GLN B 1 68 ? 23.234 -29.094 -11.805 1 50.56 68 GLN B N 1
ATOM 3421 C CA . GLN B 1 68 ? 22.672 -27.766 -11.617 1 50.56 68 GLN B CA 1
ATOM 3422 C C . GLN B 1 68 ? 22.562 -27.016 -12.945 1 50.56 68 GLN B C 1
ATOM 3424 O O . GLN B 1 68 ? 23.359 -26.109 -13.211 1 50.56 68 GLN B O 1
ATOM 3429 N N . PRO B 1 69 ? 22.062 -27.578 -13.93 1 56.38 69 PRO B N 1
ATOM 3430 C CA . PRO B 1 69 ? 22.141 -26.781 -15.156 1 56.38 69 PRO B CA 1
ATOM 3431 C C . PRO B 1 69 ? 21.312 -25.5 -15.07 1 56.38 69 PRO B C 1
ATOM 3433 O O . PRO B 1 69 ? 20.312 -25.453 -14.367 1 56.38 69 PRO B O 1
ATOM 3436 N N . VAL B 1 70 ? 21.922 -24.438 -15.484 1 64.25 70 VAL B N 1
ATOM 3437 C CA . VAL B 1 70 ? 21.234 -23.156 -15.664 1 64.25 70 VAL B CA 1
ATOM 3438 C C . VAL B 1 70 ? 20.078 -23.328 -16.641 1 64.25 70 VAL B C 1
ATOM 3440 O O . VAL B 1 70 ? 20.25 -23.797 -17.766 1 64.25 70 VAL B O 1
ATOM 3443 N N . MET B 1 71 ? 18.859 -23.219 -16.188 1 73.62 71 MET B N 1
ATOM 3444 C CA . MET B 1 71 ? 17.656 -23.453 -16.984 1 73.62 71 MET B CA 1
ATOM 3445 C C . MET B 1 71 ? 17.281 -22.219 -17.797 1 73.62 71 MET B C 1
ATOM 3447 O O . MET B 1 71 ? 16.734 -22.328 -18.891 1 73.62 71 MET B O 1
ATOM 3451 N N . ALA B 1 72 ? 17.562 -21.078 -17.297 1 76.56 72 ALA B N 1
ATOM 3452 C CA . ALA B 1 72 ? 17.266 -19.828 -17.984 1 76.56 72 ALA B CA 1
ATOM 3453 C C . ALA B 1 72 ? 18.266 -18.734 -17.594 1 76.56 72 ALA B C 1
ATOM 3455 O O . ALA B 1 72 ? 18.828 -18.766 -16.484 1 76.56 72 ALA B O 1
ATOM 3456 N N . GLN B 1 73 ? 18.531 -17.891 -18.531 1 83.06 73 GLN B N 1
ATOM 3457 C CA . GLN B 1 73 ? 19.453 -16.781 -18.281 1 83.06 73 GLN B CA 1
ATOM 3458 C C . GLN B 1 73 ? 18.844 -15.453 -18.75 1 83.06 73 GLN B C 1
ATOM 3460 O O . GLN B 1 73 ? 18.141 -15.406 -19.766 1 83.06 73 GLN B O 1
ATOM 3465 N N . GLY B 1 74 ? 18.984 -14.484 -18 1 85.75 74 GLY B N 1
ATOM 3466 C CA . GLY B 1 74 ? 18.469 -13.172 -18.359 1 85.75 74 GLY B CA 1
ATOM 3467 C C . GLY B 1 74 ? 18.406 -12.211 -17.188 1 85.75 74 GLY B C 1
ATOM 3468 O O . GLY B 1 74 ? 19.172 -12.344 -16.234 1 85.75 74 GLY B O 1
ATOM 3469 N N . HIS B 1 75 ? 17.688 -11.156 -17.406 1 84.31 75 HIS B N 1
ATOM 3470 C CA . HIS B 1 75 ? 17.438 -10.172 -16.375 1 84.31 75 HIS B CA 1
ATOM 3471 C C . HIS B 1 75 ? 16.109 -10.414 -15.664 1 84.31 75 HIS B C 1
ATOM 3473 O O . HIS B 1 75 ? 15.086 -10.594 -16.328 1 84.31 75 HIS B O 1
ATOM 3479 N N . PHE B 1 76 ? 16.219 -10.469 -14.391 1 83.12 76 PHE B N 1
ATOM 3480 C CA . PHE B 1 76 ? 15.008 -10.766 -13.633 1 83.12 76 PHE B CA 1
ATOM 3481 C C . PHE B 1 76 ? 14.68 -9.625 -12.68 1 83.12 76 PHE B C 1
ATOM 3483 O O . PHE B 1 76 ? 15.57 -8.898 -12.234 1 83.12 76 PHE B O 1
ATOM 3490 N N . VAL B 1 77 ? 13.422 -9.445 -12.516 1 83.56 77 VAL B N 1
ATOM 3491 C CA . VAL B 1 77 ? 12.914 -8.445 -11.586 1 83.56 77 VAL B CA 1
ATOM 3492 C C . VAL B 1 77 ? 12.133 -9.125 -10.469 1 83.56 77 VAL B C 1
ATOM 3494 O O . VAL B 1 77 ? 11.352 -10.047 -10.719 1 83.56 77 VAL B O 1
ATOM 3497 N N . GLU B 1 78 ? 12.414 -8.758 -9.25 1 83 78 GLU B N 1
ATOM 3498 C CA . GLU B 1 78 ? 11.648 -9.156 -8.07 1 83 78 GLU B CA 1
ATOM 3499 C C . GLU B 1 78 ? 11.453 -7.988 -7.109 1 83 78 GLU B C 1
ATOM 3501 O O . GLU B 1 78 ? 12.414 -7.301 -6.762 1 83 78 GLU B O 1
ATOM 3506 N N . TYR B 1 79 ? 10.266 -7.758 -6.793 1 82.88 79 TYR B N 1
ATOM 3507 C CA . TYR B 1 79 ? 9.938 -6.68 -5.867 1 82.88 79 TYR B CA 1
ATOM 3508 C C . TYR B 1 79 ? 8.781 -7.066 -4.961 1 82.88 79 TYR B C 1
ATOM 3510 O O . TYR B 1 79 ? 7.738 -7.531 -5.438 1 82.88 79 TYR B O 1
ATOM 3518 N N . VAL B 1 80 ? 9.047 -6.93 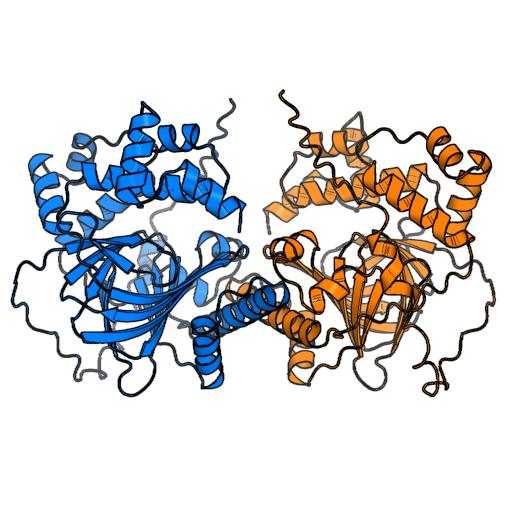-3.699 1 80.75 80 VAL B N 1
ATOM 3519 C CA . VAL B 1 80 ? 7.984 -7.129 -2.717 1 80.75 80 VAL B CA 1
ATOM 3520 C C . VAL B 1 80 ? 7.527 -5.781 -2.166 1 80.75 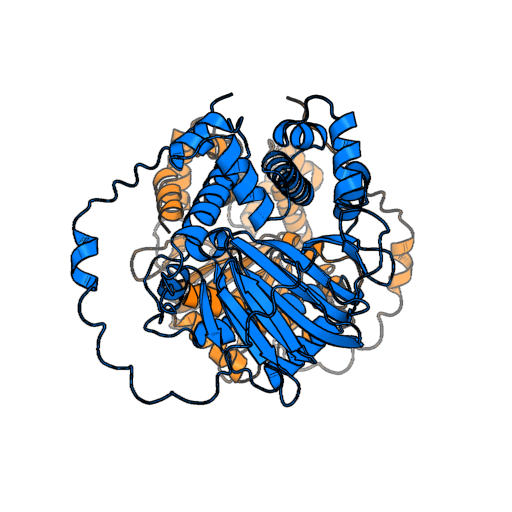80 VAL B C 1
ATOM 3522 O O . VAL B 1 80 ? 8.281 -5.098 -1.471 1 80.75 80 VAL B O 1
ATOM 3525 N N . SER B 1 81 ? 6.344 -5.457 -2.504 1 83.81 81 SER B N 1
ATOM 3526 C CA . SER B 1 81 ? 5.793 -4.195 -2.023 1 83.81 81 SER B CA 1
ATOM 3527 C C . SER B 1 81 ? 5.332 -4.305 -0.575 1 83.81 81 SER B C 1
ATOM 3529 O O . SER B 1 81 ? 4.715 -5.301 -0.189 1 83.81 81 SER B O 1
ATOM 3531 N N . PRO B 1 82 ? 5.566 -3.256 0.186 1 75.19 82 PRO B N 1
ATOM 3532 C CA . PRO B 1 82 ? 4.957 -3.229 1.519 1 75.19 82 PRO B CA 1
ATOM 3533 C C . PRO B 1 82 ? 3.441 -3.068 1.474 1 75.19 82 PRO B C 1
ATOM 3535 O O . PRO B 1 82 ? 2.768 -3.24 2.492 1 75.19 82 PRO B O 1
ATOM 3538 N N . ASN B 1 83 ? 2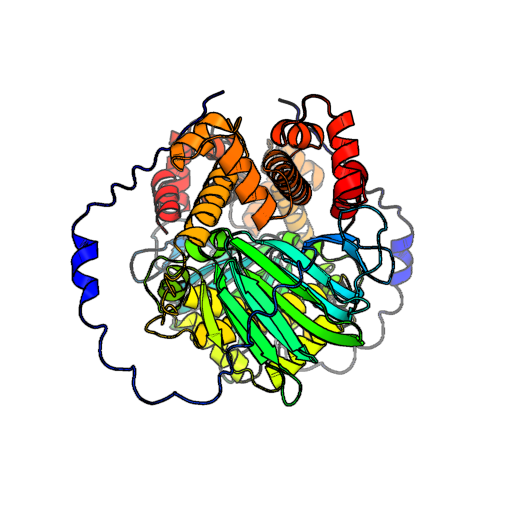.977 -2.861 0.283 1 77 83 ASN B N 1
ATOM 3539 C CA . ASN B 1 83 ? 1.556 -2.562 0.141 1 77 83 ASN B CA 1
ATOM 3540 C C . ASN B 1 83 ? 0.777 -3.771 -0.369 1 77 83 ASN B C 1
ATOM 3542 O O . ASN B 1 83 ? -0.336 -3.629 -0.878 1 77 83 ASN B O 1
ATOM 3546 N N . GLY B 1 84 ? 1.349 -4.926 -0.311 1 77.81 84 GLY B N 1
ATOM 3547 C CA . GLY B 1 84 ? 0.558 -6.145 -0.408 1 77.81 84 GLY B CA 1
ATOM 3548 C C . GLY B 1 84 ? 0.653 -6.809 -1.768 1 77.81 84 GLY B C 1
ATOM 3549 O O . GLY B 1 84 ? -0.146 -7.691 -2.09 1 77.81 84 GLY B O 1
ATOM 3550 N N . PHE B 1 85 ? 1.535 -6.32 -2.609 1 88.25 85 PHE B N 1
ATOM 3551 C CA . PHE B 1 85 ? 1.728 -7.051 -3.857 1 88.25 85 PHE B CA 1
ATOM 3552 C C . PHE B 1 85 ? 3.197 -7.398 -4.059 1 88.25 85 PHE B C 1
ATOM 3554 O O . PHE B 1 85 ? 4.074 -6.801 -3.432 1 88.25 85 PHE B O 1
ATOM 3561 N N . THR B 1 86 ? 3.482 -8.383 -4.918 1 88.62 86 THR B N 1
ATOM 3562 C CA . THR B 1 86 ? 4.824 -8.773 -5.332 1 88.62 86 THR B CA 1
ATOM 3563 C C . THR B 1 86 ? 4.945 -8.773 -6.855 1 88.62 86 THR B C 1
ATOM 3565 O O . THR B 1 86 ? 4.008 -9.148 -7.559 1 88.62 86 THR B O 1
ATOM 3568 N N . LEU B 1 87 ? 6.043 -8.281 -7.309 1 91.12 87 LEU B N 1
ATOM 3569 C CA . LEU B 1 87 ? 6.387 -8.344 -8.727 1 91.12 87 LEU B CA 1
ATOM 3570 C C . LEU B 1 87 ? 7.473 -9.383 -8.977 1 91.12 87 LEU B C 1
ATOM 3572 O O . LEU B 1 87 ? 8.445 -9.469 -8.219 1 91.12 87 LEU B O 1
ATOM 3576 N N . HIS B 1 88 ? 7.223 -10.203 -9.938 1 89.44 88 HIS B N 1
ATOM 3577 C CA . HIS B 1 88 ? 8.312 -11.055 -10.383 1 89.44 88 HIS B CA 1
ATOM 3578 C C . HIS B 1 88 ? 8.227 -11.336 -11.883 1 89.44 88 HIS B C 1
ATOM 3580 O O . HIS B 1 88 ? 7.129 -11.453 -12.43 1 89.44 88 HIS B O 1
ATOM 3586 N N . GLY B 1 89 ? 9.289 -11.359 -12.539 1 90.75 89 GLY B N 1
ATOM 3587 C CA . GLY B 1 89 ? 9.406 -11.594 -13.969 1 90.75 89 GLY B CA 1
ATOM 3588 C C . GLY B 1 89 ? 10.766 -11.219 -14.523 1 90.75 89 GLY B C 1
ATOM 3589 O O . GLY B 1 89 ? 11.781 -11.383 -13.844 1 90.75 89 GLY B O 1
ATOM 3590 N N . GLY B 1 90 ? 10.688 -10.922 -15.828 1 92.25 90 GLY B N 1
ATOM 3591 C CA . GLY B 1 90 ? 11.953 -10.555 -16.453 1 92.25 90 GLY B CA 1
ATOM 3592 C C . GLY B 1 90 ? 12.008 -10.867 -17.922 1 92.25 90 GLY B C 1
ATOM 3593 O O . GLY B 1 90 ? 10.984 -11.156 -18.547 1 92.25 90 GLY B O 1
ATOM 3594 N N . SER B 1 91 ? 13.242 -10.578 -18.391 1 91.56 91 SER B N 1
ATOM 3595 C CA . SER B 1 91 ? 13.617 -10.977 -19.75 1 91.56 91 SER B CA 1
ATOM 3596 C C . SER B 1 91 ? 14.641 -12.102 -19.734 1 91.56 91 SER B C 1
ATOM 3598 O O . SER B 1 91 ? 15.758 -11.922 -19.234 1 91.56 91 SER B O 1
ATOM 3600 N N . SER B 1 92 ? 14.203 -13.289 -20.281 1 90 92 SER B N 1
ATOM 3601 C CA . SER B 1 92 ? 15.102 -14.438 -20.125 1 90 92 SER B CA 1
ATOM 3602 C C . SER B 1 92 ? 15.117 -15.289 -21.391 1 90 92 SER B C 1
ATOM 3604 O O . SER B 1 92 ? 14.195 -15.219 -22.203 1 90 92 SER B O 1
ATOM 3606 N N . LEU B 1 93 ? 16.203 -15.93 -21.562 1 91.12 93 LEU B N 1
ATOM 3607 C CA . LEU B 1 93 ? 16.375 -16.984 -22.562 1 91.12 93 LEU B CA 1
ATOM 3608 C C . LEU B 1 93 ? 16.359 -18.359 -21.906 1 91.12 93 LEU B C 1
ATOM 3610 O O . LEU B 1 93 ? 17.141 -18.625 -20.984 1 91.12 93 LEU B O 1
ATOM 3614 N N . GLU B 1 94 ? 15.477 -19.203 -22.344 1 87.25 94 GLU B N 1
ATOM 3615 C CA . GLU B 1 94 ? 15.422 -20.562 -21.812 1 87.25 94 GLU B CA 1
ATOM 3616 C C . GLU B 1 94 ? 16.5 -21.453 -22.438 1 87.25 94 GLU B C 1
ATOM 3618 O O . GLU B 1 94 ? 16.562 -21.562 -23.656 1 87.25 94 GLU B O 1
ATOM 3623 N N . LEU B 1 95 ? 17.281 -22.047 -21.609 1 84.75 95 LEU B N 1
ATOM 3624 C CA . LEU B 1 95 ? 18.484 -22.688 -22.078 1 84.75 95 LEU B CA 1
ATOM 3625 C C . LEU B 1 95 ? 18.312 -24.203 -22.141 1 84.75 95 LEU B C 1
ATOM 3627 O O . LEU B 1 95 ? 19.188 -24.922 -22.656 1 84.75 95 LEU B O 1
ATOM 3631 N N . ALA B 1 96 ? 17.203 -24.703 -21.656 1 79.62 96 ALA B N 1
ATOM 3632 C CA . ALA B 1 96 ? 16.969 -26.156 -21.641 1 79.62 96 ALA B CA 1
ATOM 3633 C C . ALA B 1 96 ? 15.469 -26.469 -21.734 1 79.62 96 ALA B C 1
ATOM 3635 O O . ALA B 1 96 ? 14.633 -25.625 -21.391 1 79.62 96 ALA B O 1
ATOM 3636 N N . ASP B 1 97 ? 15.148 -27.609 -22.328 1 81.12 97 ASP B N 1
ATOM 3637 C CA . ASP B 1 97 ? 13.797 -28.156 -22.219 1 81.12 97 ASP B CA 1
ATOM 3638 C C . ASP B 1 97 ? 13.586 -28.844 -20.875 1 81.12 97 ASP B C 1
ATOM 3640 O O . ASP B 1 97 ? 14.242 -29.844 -20.562 1 81.12 97 ASP B O 1
ATOM 3644 N N . CYS B 1 98 ? 12.812 -28.266 -20.078 1 72.56 98 CYS B N 1
ATOM 3645 C CA . CYS B 1 98 ? 12.602 -28.859 -18.766 1 72.56 98 CYS B CA 1
ATOM 3646 C C . CYS B 1 98 ? 11.258 -28.453 -18.172 1 72.56 98 CYS B C 1
ATOM 3648 O O . CYS B 1 98 ? 10.68 -27.438 -18.594 1 72.56 98 CYS B O 1
ATOM 3650 N N . ASP B 1 99 ? 10.773 -29.328 -17.328 1 70.38 99 ASP B N 1
ATOM 3651 C CA . ASP B 1 99 ? 9.57 -29.016 -16.547 1 70.38 99 ASP B CA 1
ATOM 3652 C C . ASP B 1 99 ? 9.938 -28.594 -15.117 1 70.38 99 ASP B C 1
ATOM 3654 O O . ASP B 1 99 ? 10.672 -29.297 -14.43 1 70.38 99 ASP B O 1
ATOM 3658 N N . VAL B 1 100 ? 9.484 -27.406 -14.828 1 69.31 100 VAL B N 1
ATOM 3659 C CA . VAL B 1 100 ? 9.734 -26.906 -13.484 1 69.31 100 VAL B CA 1
ATOM 3660 C C . VAL B 1 100 ? 8.43 -26.906 -12.688 1 69.31 100 VAL B C 1
ATOM 3662 O O . VAL B 1 100 ? 7.355 -26.656 -13.242 1 69.31 100 VAL B O 1
ATOM 3665 N N . MET B 1 101 ? 8.555 -27.266 -11.375 1 63.81 101 MET B N 1
ATOM 3666 C CA . MET B 1 101 ? 7.375 -27.281 -10.516 1 63.81 101 MET B CA 1
ATOM 3667 C C . MET B 1 101 ? 7.633 -26.5 -9.227 1 63.81 101 MET B C 1
ATOM 3669 O O . MET B 1 101 ? 8.75 -26.516 -8.711 1 63.81 101 MET B O 1
ATOM 3673 N N . THR B 1 102 ? 6.648 -25.75 -8.852 1 65.81 102 THR B N 1
ATOM 3674 C CA . THR B 1 102 ? 6.68 -25.094 -7.547 1 65.81 102 THR B CA 1
ATOM 3675 C C . THR B 1 102 ? 5.285 -25.047 -6.934 1 65.81 102 THR B C 1
ATOM 3677 O O . THR B 1 102 ? 4.301 -25.406 -7.582 1 65.81 102 THR B O 1
ATOM 3680 N N . THR B 1 103 ? 5.223 -24.828 -5.699 1 64 103 THR B N 1
ATOM 3681 C CA . THR B 1 103 ? 3.938 -24.625 -5.035 1 64 103 THR B CA 1
ATOM 3682 C C . THR B 1 103 ? 3.553 -23.141 -5.043 1 64 103 THR B C 1
ATOM 3684 O O . THR B 1 103 ? 4.398 -22.281 -4.82 1 64 103 THR B O 1
ATOM 3687 N N . SER B 1 104 ? 2.322 -22.891 -5.297 1 75.5 104 SER B N 1
ATOM 3688 C CA . SER B 1 104 ? 1.787 -21.547 -5.258 1 75.5 104 SER B CA 1
ATOM 3689 C C . SER B 1 104 ? 0.766 -21.375 -4.137 1 75.5 104 SER B C 1
ATOM 3691 O O . SER B 1 104 ? -0.157 -22.188 -4.012 1 75.5 104 SER B O 1
ATOM 3693 N N . ALA B 1 105 ? 0.969 -20.391 -3.266 1 73.25 105 ALA B N 1
ATOM 3694 C CA . ALA B 1 105 ? -0.012 -20.031 -2.244 1 73.25 105 ALA B CA 1
ATOM 3695 C C . ALA B 1 105 ? -1.235 -19.375 -2.869 1 73.25 105 ALA B C 1
ATOM 3697 O O . ALA B 1 105 ? -1.191 -18.938 -4.02 1 73.25 105 ALA B O 1
ATOM 3698 N N . PRO B 1 106 ? -2.326 -19.328 -2.131 1 82.06 106 PRO B N 1
ATOM 3699 C CA . PRO B 1 106 ? -3.477 -18.578 -2.629 1 82.06 106 PRO B CA 1
ATOM 3700 C C . PRO B 1 106 ? -3.121 -17.141 -3.006 1 82.06 106 PRO B C 1
ATOM 3702 O O . PRO B 1 106 ? -2.361 -16.484 -2.291 1 82.06 106 PRO B O 1
ATOM 3705 N N . ALA B 1 107 ? -3.59 -16.75 -4.145 1 91.25 107 ALA B N 1
ATOM 3706 C CA . ALA B 1 107 ? -3.262 -15.398 -4.617 1 91.25 107 ALA B CA 1
ATOM 3707 C C . ALA B 1 107 ? -4.07 -15.047 -5.863 1 91.25 107 ALA B C 1
ATOM 3709 O O . ALA B 1 107 ? -4.578 -15.93 -6.555 1 91.25 107 ALA B O 1
ATOM 3710 N N . LEU B 1 108 ? -4.305 -13.797 -5.996 1 93.69 108 LEU B N 1
ATOM 3711 C CA . LEU B 1 108 ? -4.707 -13.273 -7.297 1 93.69 108 LEU B CA 1
ATOM 3712 C C . LEU B 1 108 ? -3.49 -12.984 -8.164 1 93.69 108 LEU B C 1
ATOM 3714 O O . LEU B 1 108 ? -2.641 -12.164 -7.793 1 93.69 108 LEU B O 1
ATOM 3718 N N . VAL B 1 109 ? -3.352 -13.641 -9.281 1 95.75 109 VAL B N 1
ATOM 3719 C CA . VAL B 1 109 ? -2.154 -13.539 -10.109 1 95.75 109 VAL B CA 1
ATOM 3720 C C . VAL B 1 109 ? -2.502 -12.867 -11.438 1 95.75 109 VAL B C 1
ATOM 3722 O O . VAL B 1 109 ? -3.43 -13.297 -12.133 1 95.75 109 VAL B O 1
ATOM 3725 N N . ILE B 1 110 ? -1.852 -11.82 -11.766 1 97.69 110 ILE B N 1
ATOM 3726 C CA . ILE B 1 110 ? -1.949 -11.18 -13.07 1 97.69 110 ILE B CA 1
ATOM 3727 C C . ILE B 1 110 ? -0.679 -11.445 -13.875 1 97.69 110 ILE B C 1
ATOM 3729 O O . ILE B 1 110 ? 0.406 -10.992 -13.5 1 97.69 110 ILE B O 1
ATOM 3733 N N . ILE B 1 111 ? -0.799 -12.156 -14.961 1 97.81 111 ILE B N 1
ATOM 3734 C CA . ILE B 1 111 ? 0.317 -12.547 -15.812 1 97.81 111 ILE B CA 1
ATOM 3735 C C . ILE B 1 111 ? 0.358 -11.648 -17.047 1 97.81 111 ILE B C 1
ATOM 3737 O O . ILE B 1 111 ? -0.597 -11.617 -17.828 1 97.81 111 ILE B O 1
ATOM 3741 N N . LEU B 1 112 ? 1.412 -10.969 -17.219 1 98.56 112 LEU B N 1
ATOM 3742 C CA . LEU B 1 112 ? 1.604 -10.062 -18.344 1 98.56 112 LEU B CA 1
ATOM 3743 C C . LEU B 1 112 ? 2.762 -10.531 -19.219 1 98.56 112 LEU B C 1
ATOM 3745 O O . LEU B 1 112 ? 3.926 -10.43 -18.828 1 98.56 112 LEU B O 1
ATOM 3749 N N . LEU B 1 113 ? 2.463 -11.016 -20.406 1 98.38 113 LEU B N 1
ATOM 3750 C CA . LEU B 1 113 ? 3.471 -11.555 -21.328 1 98.38 113 LEU B CA 1
ATOM 3751 C C . LEU B 1 113 ? 3.707 -10.609 -22.5 1 98.38 113 LEU B C 1
ATOM 3753 O O . LEU B 1 113 ? 2.818 -10.414 -23.328 1 98.38 113 LEU B O 1
ATOM 3757 N N . LEU B 1 114 ? 4.875 -10.07 -22.531 1 97.69 114 LEU B N 1
ATOM 3758 C CA . LEU B 1 114 ? 5.207 -9.125 -23.594 1 97.69 114 LEU B CA 1
ATOM 3759 C C . LEU B 1 114 ? 5.746 -9.852 -24.812 1 97.69 114 LEU B C 1
ATOM 3761 O O . LEU B 1 114 ? 5.52 -9.422 -25.953 1 97.69 114 LEU B O 1
ATOM 3765 N N . GLU B 1 115 ? 6.5 -10.953 -24.547 1 96.81 115 GLU B N 1
ATOM 3766 C CA . GLU B 1 115 ? 7.168 -11.688 -25.625 1 96.81 115 GLU B CA 1
ATOM 3767 C C . GLU B 1 115 ? 7.316 -13.164 -25.266 1 96.81 115 GLU B C 1
ATOM 3769 O O . GLU B 1 115 ? 7.594 -13.508 -24.109 1 96.81 115 GLU B O 1
ATOM 3774 N N . GLY B 1 116 ? 7.117 -14.023 -26.312 1 97.12 116 GLY B N 1
ATOM 3775 C CA . GLY B 1 116 ? 7.355 -15.445 -26.141 1 97.12 116 GLY B CA 1
ATOM 3776 C C . GLY B 1 116 ? 6.082 -16.25 -25.938 1 97.12 116 GLY B C 1
ATOM 3777 O O . GLY B 1 116 ? 4.988 -15.766 -26.234 1 97.12 116 GLY B O 1
ATOM 3778 N N . THR B 1 117 ? 6.289 -17.484 -25.594 1 96.56 117 THR B N 1
ATOM 3779 C CA . THR B 1 117 ? 5.191 -18.406 -25.312 1 96.56 117 THR B CA 1
ATOM 3780 C C . THR B 1 117 ? 5.348 -19.031 -23.938 1 96.56 117 THR B C 1
ATOM 3782 O O . THR B 1 117 ? 6.422 -19.531 -23.594 1 96.56 117 THR B O 1
ATOM 3785 N N . LEU B 1 118 ? 4.34 -18.906 -23.203 1 95.12 118 LEU B N 1
ATOM 3786 C CA . LEU B 1 118 ? 4.316 -19.516 -21.875 1 95.12 118 LEU B CA 1
ATOM 3787 C C . LEU B 1 118 ? 3.383 -20.719 -21.859 1 95.12 118 LEU B C 1
ATOM 3789 O O . LEU B 1 118 ? 2.217 -20.609 -22.234 1 95.12 118 LEU B O 1
ATOM 3793 N N . ARG B 1 119 ? 3.881 -21.891 -21.484 1 92.12 119 ARG B N 1
ATOM 3794 C CA . ARG B 1 119 ? 3.094 -23.094 -21.188 1 92.12 119 ARG B CA 1
ATOM 3795 C C . ARG B 1 119 ? 3.215 -23.469 -19.703 1 92.12 119 ARG B C 1
ATOM 3797 O O . ARG B 1 119 ? 4.309 -23.781 -19.234 1 92.12 119 ARG B O 1
ATOM 3804 N N . PHE B 1 120 ? 2.117 -23.359 -19 1 88.69 120 PHE B N 1
ATOM 3805 C CA . PHE B 1 120 ? 2.137 -23.578 -17.562 1 88.69 120 PHE B CA 1
ATOM 3806 C C . PHE B 1 120 ? 0.805 -24.156 -17.078 1 88.69 120 PHE B C 1
ATOM 3808 O O . PHE B 1 120 ? -0.141 -24.266 -17.859 1 88.69 120 PHE B O 1
ATOM 3815 N N . ALA B 1 121 ? 0.808 -24.609 -15.82 1 83.25 121 ALA B N 1
ATOM 3816 C CA . ALA B 1 121 ? -0.412 -25.203 -15.281 1 83.25 121 ALA B CA 1
ATOM 3817 C C . ALA B 1 121 ? -0.526 -24.938 -13.781 1 83.25 121 ALA B C 1
ATOM 3819 O O . ALA B 1 121 ? 0.486 -24.812 -13.086 1 83.25 121 ALA B O 1
ATOM 3820 N N . TYR B 1 122 ? -1.668 -24.703 -13.391 1 82.38 122 TYR B N 1
ATOM 3821 C CA . TYR B 1 122 ? -2.027 -24.781 -11.977 1 82.38 122 TYR B CA 1
ATOM 3822 C C . TYR B 1 122 ? -2.768 -26.094 -11.688 1 82.38 122 TYR B C 1
ATOM 3824 O O . TYR B 1 122 ? -3.934 -26.25 -12.062 1 82.38 122 TYR B O 1
ATOM 3832 N N . ASP B 1 123 ? -2.018 -26.953 -11.039 1 73.5 123 ASP B N 1
ATOM 3833 C CA . ASP B 1 123 ? -2.529 -28.312 -10.898 1 73.5 123 ASP B CA 1
ATOM 3834 C C . ASP B 1 123 ? -2.893 -28.906 -12.258 1 73.5 123 ASP B C 1
ATOM 3836 O O . ASP B 1 123 ? -2.029 -29.062 -13.125 1 73.5 123 ASP B O 1
ATOM 3840 N N . ASP B 1 124 ? -4.238 -29.078 -12.5 1 69.38 124 ASP B N 1
ATOM 3841 C CA . ASP B 1 124 ? -4.652 -29.734 -13.734 1 69.38 124 ASP B CA 1
ATOM 3842 C C . ASP B 1 124 ? -5.098 -28.703 -14.773 1 69.38 124 ASP B C 1
ATOM 3844 O O . ASP B 1 124 ? -5.398 -29.062 -15.914 1 69.38 124 ASP B O 1
ATOM 3848 N N . LEU B 1 125 ? -5.152 -27.484 -14.383 1 78 125 LEU B N 1
ATOM 3849 C CA . LEU B 1 125 ? -5.52 -26.438 -15.312 1 78 125 LEU B CA 1
ATOM 3850 C C . LEU B 1 125 ? -4.324 -26.031 -16.172 1 78 125 LEU B C 1
ATOM 3852 O O . LEU B 1 125 ? -3.441 -25.297 -15.711 1 78 125 LEU B O 1
ATOM 3856 N N . LYS B 1 126 ? -4.359 -26.516 -17.406 1 85.44 126 LYS B N 1
ATOM 3857 C CA . LYS B 1 126 ? -3.27 -26.219 -18.344 1 85.44 126 LYS B CA 1
ATOM 3858 C C . LYS B 1 126 ? -3.543 -24.922 -19.109 1 85.44 126 LYS B C 1
ATOM 3860 O O . LYS B 1 126 ? -4.641 -24.734 -19.641 1 85.44 126 LYS B O 1
ATOM 3865 N N . LEU B 1 127 ? -2.543 -24.078 -19.141 1 91.56 127 LEU B N 1
ATOM 3866 C CA . LEU B 1 127 ? -2.693 -22.766 -19.781 1 91.56 127 LEU B CA 1
ATOM 3867 C C . LEU B 1 127 ? -1.539 -22.5 -20.734 1 91.56 127 LEU B C 1
ATOM 3869 O O . LEU B 1 127 ? -0.423 -22.984 -20.516 1 91.56 127 LEU B O 1
ATOM 3873 N N . GLU B 1 128 ? -1.846 -21.828 -21.812 1 94.56 128 GLU B N 1
ATOM 3874 C CA . GLU B 1 128 ? -0.842 -21.375 -22.766 1 94.56 128 GLU B CA 1
ATOM 3875 C C . GLU B 1 128 ? -1.084 -19.922 -23.172 1 94.56 128 GLU B C 1
ATOM 3877 O O . GLU B 1 128 ? -2.207 -19.531 -23.516 1 94.56 128 GLU B O 1
ATOM 3882 N N . LEU B 1 129 ? -0.118 -19.062 -23.016 1 96.25 129 LEU B N 1
ATOM 3883 C CA . LEU B 1 129 ? -0.116 -17.703 -23.516 1 96.25 129 LEU B CA 1
ATOM 3884 C C . LEU B 1 129 ? 0.922 -17.531 -24.625 1 96.25 129 LEU B C 1
ATOM 3886 O O . LEU B 1 129 ? 2.076 -17.938 -24.469 1 96.25 129 LEU B O 1
ATOM 3890 N N . CYS B 1 130 ? 0.562 -16.984 -25.766 1 96.38 130 CYS B N 1
ATOM 3891 C CA . CYS B 1 130 ? 1.459 -16.766 -26.891 1 96.38 130 CYS B CA 1
ATOM 3892 C C . CYS B 1 130 ? 1.476 -15.305 -27.312 1 96.38 130 CYS B C 1
ATOM 3894 O O . CYS B 1 130 ? 0.498 -14.805 -27.875 1 96.38 130 CYS B O 1
ATOM 3896 N N . ALA B 1 131 ? 2.559 -14.641 -27.125 1 96.31 131 ALA B N 1
ATOM 3897 C CA . ALA B 1 131 ? 2.686 -13.219 -27.469 1 96.31 131 ALA B CA 1
ATOM 3898 C C . ALA B 1 131 ? 3.488 -13.031 -28.75 1 96.31 131 ALA B C 1
ATOM 3900 O O . ALA B 1 131 ? 4.234 -12.055 -28.875 1 96.31 131 ALA B O 1
ATOM 3901 N N . ASN B 1 132 ? 3.439 -13.883 -29.641 1 90.19 132 ASN B N 1
ATOM 3902 C CA . ASN B 1 132 ? 4.191 -13.781 -30.891 1 90.19 132 ASN B CA 1
ATOM 3903 C C . ASN B 1 132 ? 3.684 -12.625 -31.766 1 90.19 132 ASN B C 1
ATOM 3905 O O . ASN B 1 132 ? 4.473 -11.945 -32.406 1 90.19 132 ASN B O 1
ATOM 3909 N N . GLN B 1 133 ? 2.396 -12.383 -31.766 1 91.69 133 GLN B N 1
ATOM 3910 C CA . GLN B 1 133 ? 1.817 -11.305 -32.562 1 91.69 133 GLN B CA 1
ATOM 3911 C C . GLN B 1 133 ? 1.606 -10.047 -31.719 1 91.69 133 GLN B C 1
ATOM 3913 O O . GLN B 1 133 ? 1.946 -8.945 -32.156 1 91.69 133 GLN B O 1
ATOM 3918 N N . HIS B 1 134 ? 0.997 -10.25 -30.562 1 94.81 134 HIS B N 1
ATOM 3919 C CA . HIS B 1 134 ? 0.775 -9.164 -29.609 1 94.81 134 HIS B CA 1
ATOM 3920 C C . HIS B 1 134 ? 0.921 -9.641 -28.172 1 94.81 134 HIS B C 1
ATOM 3922 O O . HIS B 1 134 ? 0.69 -10.82 -27.875 1 94.81 134 HIS B O 1
ATOM 3928 N N . PRO B 1 135 ? 1.296 -8.742 -27.328 1 97.44 135 PRO B N 1
ATOM 3929 C CA . PRO B 1 135 ? 1.371 -9.133 -25.922 1 97.44 135 PRO B CA 1
ATOM 3930 C C . PRO B 1 135 ? 0.053 -9.688 -25.391 1 97.44 135 PRO B C 1
ATOM 3932 O O . PRO B 1 135 ? -1.015 -9.367 -25.906 1 97.44 135 PRO B O 1
ATOM 3935 N N . GLN B 1 136 ? 0.132 -10.586 -24.422 1 97.81 136 GLN B N 1
ATOM 3936 C CA . GLN B 1 136 ? -1.046 -11.219 -23.828 1 97.81 136 GLN B CA 1
ATOM 3937 C C . GLN B 1 136 ? -1.059 -11.039 -22.312 1 97.81 136 GLN B C 1
ATOM 3939 O O . GLN B 1 136 ? -0.003 -10.969 -21.672 1 97.81 136 GLN B O 1
ATOM 3944 N N . ALA B 1 137 ? -2.225 -10.906 -21.766 1 98.12 137 ALA B N 1
ATOM 3945 C CA . ALA B 1 137 ? -2.393 -10.773 -20.328 1 98.12 137 ALA B CA 1
ATOM 3946 C C . ALA B 1 137 ? -3.516 -11.672 -19.812 1 98.12 137 ALA B C 1
ATOM 3948 O O . ALA B 1 137 ? -4.5 -11.906 -20.516 1 98.12 137 ALA B O 1
ATOM 3949 N N . LEU B 1 138 ? -3.338 -12.258 -18.641 1 97.19 138 LEU B N 1
ATOM 3950 C CA . LEU B 1 138 ? -4.281 -13.18 -18.016 1 97.19 138 LEU B CA 1
ATOM 3951 C C . LEU B 1 138 ? -4.355 -12.953 -16.516 1 97.19 138 LEU B C 1
ATOM 3953 O O . LEU B 1 138 ? -3.33 -12.734 -15.867 1 97.19 138 LEU B O 1
ATOM 3957 N N . MET B 1 139 ? -5.52 -12.891 -15.953 1 96.12 139 MET B N 1
ATOM 3958 C CA . MET B 1 139 ? -5.707 -12.875 -14.508 1 96.12 139 MET B CA 1
ATOM 3959 C C . MET B 1 139 ? -6.27 -14.211 -14.016 1 96.12 139 MET B C 1
ATOM 3961 O O . MET B 1 139 ? -7.207 -14.75 -14.609 1 96.12 139 MET B O 1
ATOM 3965 N N . VAL B 1 140 ? -5.629 -14.797 -12.984 1 93.81 140 VAL B N 1
ATOM 3966 C CA . VAL B 1 140 ? -6.031 -16.078 -12.414 1 93.81 140 VAL B CA 1
ATOM 3967 C C . VAL B 1 140 ? -6.188 -15.945 -10.898 1 93.81 140 VAL B C 1
ATOM 3969 O O . VAL B 1 140 ? -5.359 -15.312 -10.242 1 93.81 140 VAL B O 1
ATOM 3972 N N . ASN B 1 141 ? -7.273 -16.516 -10.398 1 92 141 ASN B N 1
ATOM 3973 C CA . ASN B 1 141 ? -7.426 -16.562 -8.945 1 92 141 ASN B CA 1
ATOM 3974 C C . ASN B 1 141 ? -7.121 -17.938 -8.398 1 92 141 ASN B C 1
ATOM 3976 O O . ASN B 1 141 ? -7.723 -18.938 -8.82 1 92 141 ASN B O 1
ATOM 3980 N N . LEU B 1 142 ? -6.152 -18 -7.559 1 87.62 142 LEU B N 1
ATOM 3981 C CA . LEU B 1 142 ? -5.863 -19.203 -6.805 1 87.62 142 LEU B CA 1
ATOM 3982 C C . LEU B 1 142 ? -6.43 -19.125 -5.395 1 87.62 142 LEU B C 1
ATOM 3984 O O . LEU B 1 142 ? -5.816 -18.531 -4.508 1 87.62 142 LEU B O 1
ATOM 3988 N N . GLU B 1 143 ? -7.605 -19.641 -5.195 1 82.06 143 GLU B N 1
ATOM 3989 C CA . GLU B 1 143 ? -8.258 -19.594 -3.889 1 82.06 143 GLU B CA 1
ATOM 3990 C C . GLU B 1 143 ? -7.602 -20.547 -2.906 1 82.06 143 GLU B C 1
ATOM 3992 O O . GLU B 1 143 ? -7.559 -20.297 -1.703 1 82.06 143 GLU B O 1
ATOM 3997 N N . GLN B 1 144 ? -7.078 -21.625 -3.488 1 71.56 144 GLN B N 1
ATOM 3998 C CA . GLN B 1 144 ? -6.391 -22.656 -2.723 1 71.56 144 GLN B CA 1
ATOM 3999 C C . GLN B 1 144 ? -4.957 -22.844 -3.207 1 71.56 144 GLN B C 1
ATOM 4001 O O . GLN B 1 144 ? -4.641 -22.547 -4.359 1 71.56 144 GLN B O 1
ATOM 4006 N N . PRO B 1 145 ? -4.176 -23.234 -2.262 1 69.56 145 PRO B N 1
ATOM 4007 C CA . PRO B 1 145 ? -2.83 -23.562 -2.73 1 69.56 145 PRO B CA 1
ATOM 4008 C C . PRO B 1 145 ? -2.834 -24.578 -3.871 1 69.56 145 PRO B C 1
ATOM 4010 O O . PRO B 1 145 ? -3.695 -25.469 -3.912 1 69.56 145 PRO B O 1
ATOM 4013 N N . CYS B 1 146 ? -1.918 -24.453 -4.773 1 71.88 146 CYS B N 1
ATOM 4014 C CA . CYS B 1 146 ? -1.872 -25.375 -5.898 1 71.88 146 CYS B CA 1
ATOM 4015 C C . CYS B 1 146 ? -0.438 -25.594 -6.371 1 71.88 146 CYS B C 1
ATOM 4017 O O . CYS B 1 146 ? 0.474 -24.891 -5.941 1 71.88 146 CYS B O 1
ATOM 4019 N N . ILE B 1 147 ? -0.271 -26.578 -7.176 1 66 147 ILE B N 1
ATOM 4020 C CA . ILE B 1 147 ? 1.022 -26.844 -7.793 1 66 147 ILE B CA 1
ATOM 4021 C C . ILE B 1 147 ? 1.123 -26.094 -9.117 1 66 147 ILE B C 1
ATOM 4023 O O . ILE B 1 147 ? 0.216 -26.172 -9.953 1 66 147 ILE B O 1
ATOM 4027 N N . PHE B 1 148 ? 2.137 -25.406 -9.141 1 81.38 148 PHE B N 1
ATOM 4028 C CA . PHE B 1 148 ? 2.424 -24.672 -10.375 1 81.38 148 PHE B CA 1
ATOM 4029 C C . PHE B 1 148 ? 3.43 -25.438 -11.227 1 81.38 148 PHE B C 1
ATOM 4031 O O . PHE B 1 148 ? 4.48 -25.859 -10.734 1 81.38 148 PHE B O 1
ATOM 4038 N N . HIS B 1 149 ? 3.053 -25.594 -12.523 1 74.31 149 HIS B N 1
ATOM 4039 C CA . HIS B 1 149 ? 3.926 -26.234 -13.508 1 74.31 149 HIS B CA 1
ATOM 4040 C C . HIS B 1 149 ? 4.301 -25.266 -14.625 1 74.31 149 HIS B C 1
ATOM 4042 O O . HIS B 1 149 ? 3.455 -24.5 -15.109 1 74.31 149 HIS B O 1
ATOM 4048 N N . ARG B 1 150 ? 5.59 -25.328 -14.922 1 85.25 150 ARG B N 1
ATOM 4049 C CA . ARG B 1 150 ? 6.062 -24.531 -16.047 1 85.25 150 ARG B CA 1
ATOM 4050 C C . ARG B 1 150 ? 6.961 -25.344 -16.969 1 85.25 150 ARG B C 1
ATOM 4052 O O . ARG B 1 150 ? 7.895 -26 -16.516 1 85.25 150 ARG B O 1
ATOM 4059 N N . ARG B 1 151 ? 6.625 -25.344 -18.266 1 82.81 151 ARG B N 1
ATOM 4060 C CA . ARG B 1 151 ? 7.469 -25.984 -19.266 1 82.81 151 ARG B CA 1
ATOM 4061 C C . ARG B 1 151 ? 8.398 -24.969 -19.938 1 82.81 151 ARG B C 1
ATOM 4063 O O . ARG B 1 151 ? 7.938 -23.969 -20.484 1 82.81 151 ARG B O 1
ATOM 4070 N N . LEU B 1 152 ? 9.664 -25.234 -19.766 1 86.19 152 LEU B N 1
ATOM 4071 C CA . LEU B 1 152 ? 10.648 -24.406 -20.469 1 86.19 152 LEU B CA 1
ATOM 4072 C C . LEU B 1 152 ? 11.023 -25.016 -21.812 1 86.19 152 LEU B C 1
ATOM 4074 O O . LEU B 1 152 ? 11.07 -26.234 -21.953 1 86.19 152 LEU B O 1
ATOM 4078 N N . HIS B 1 153 ? 11.25 -24.219 -22.797 1 89.56 153 HIS B N 1
ATOM 4079 C CA . HIS B 1 153 ? 11.68 -24.625 -24.125 1 89.56 153 HIS B CA 1
ATOM 4080 C C . HIS B 1 153 ? 13.008 -23.984 -24.5 1 89.56 153 HIS B C 1
ATOM 4082 O O . HIS B 1 153 ? 13.102 -22.75 -24.578 1 89.56 153 HIS B O 1
ATOM 4088 N N . GLN B 1 154 ? 13.945 -24.859 -24.812 1 90.19 154 GLN B N 1
ATOM 4089 C CA . GLN B 1 154 ? 15.258 -24.344 -25.188 1 90.19 154 GLN B CA 1
ATOM 4090 C C . GLN B 1 154 ? 15.164 -23.375 -26.359 1 90.19 154 GLN B C 1
ATOM 4092 O O . GLN B 1 154 ? 14.516 -23.688 -27.375 1 90.19 154 GLN B O 1
ATOM 4097 N N . GLY B 1 155 ? 15.781 -22.203 -26.172 1 93.12 155 GLY B N 1
ATOM 4098 C CA . GLY B 1 155 ? 15.844 -21.219 -27.234 1 93.12 155 GLY B CA 1
ATOM 4099 C C . GLY B 1 155 ? 14.711 -20.219 -27.188 1 93.12 155 GLY B C 1
ATOM 4100 O O . GLY B 1 155 ? 14.719 -19.219 -27.922 1 93.12 155 GLY B O 1
ATOM 4101 N N . MET B 1 156 ? 13.766 -20.406 -26.312 1 93.62 156 MET B N 1
ATOM 4102 C CA . MET B 1 156 ? 12.633 -19.484 -26.172 1 93.62 156 MET B CA 1
ATOM 4103 C C . MET B 1 156 ? 13.031 -18.234 -25.406 1 93.62 156 MET B C 1
ATOM 4105 O O . MET B 1 156 ? 13.656 -18.328 -24.344 1 93.62 156 MET B O 1
ATOM 4109 N N . THR B 1 157 ? 12.773 -17.062 -26.016 1 95.06 157 THR B N 1
ATOM 4110 C CA . THR B 1 157 ? 12.898 -15.805 -25.281 1 95.06 157 THR B CA 1
ATOM 4111 C C . THR B 1 157 ? 11.562 -15.398 -24.672 1 95.06 157 THR B C 1
ATOM 4113 O O . THR B 1 157 ? 10.539 -15.359 -25.359 1 95.06 157 THR B O 1
ATOM 4116 N N . VAL B 1 158 ? 11.641 -15.141 -23.359 1 95.69 158 VAL B N 1
ATOM 4117 C CA . VAL B 1 158 ? 10.414 -14.797 -22.656 1 95.69 158 VAL B CA 1
ATOM 4118 C C . VAL B 1 158 ? 10.586 -13.461 -21.938 1 95.69 158 VAL B C 1
ATOM 4120 O O . VAL B 1 158 ? 11.57 -13.258 -21.219 1 95.69 158 VAL B O 1
ATOM 4123 N N . ARG B 1 159 ? 9.688 -12.492 -22.188 1 96.38 159 ARG B N 1
ATOM 4124 C CA . ARG B 1 159 ? 9.555 -11.273 -21.406 1 96.38 159 ARG B CA 1
ATOM 4125 C C . ARG B 1 159 ? 8.18 -11.188 -20.75 1 96.38 159 ARG B C 1
ATOM 4127 O O . ARG B 1 159 ? 7.164 -11.086 -21.438 1 96.38 159 ARG B O 1
ATOM 4134 N N . LYS B 1 160 ? 8.219 -11.359 -19.469 1 96.88 160 LYS B N 1
ATOM 4135 C CA . LYS B 1 160 ? 6.938 -11.406 -18.766 1 96.88 160 LYS B CA 1
ATOM 4136 C C . LYS B 1 160 ? 7.043 -10.734 -17.406 1 96.88 160 LYS B C 1
ATOM 4138 O O . LYS B 1 160 ? 8.141 -10.586 -16.859 1 96.88 160 LYS B O 1
ATOM 4143 N N . LEU B 1 161 ? 5.922 -10.242 -16.875 1 96.69 161 LEU B N 1
ATOM 4144 C CA . LEU B 1 161 ? 5.773 -9.688 -15.539 1 96.69 161 LEU B CA 1
ATOM 4145 C C . LEU B 1 161 ? 4.539 -10.266 -14.852 1 96.69 161 LEU B C 1
ATOM 4147 O O . LEU B 1 161 ? 3.451 -10.273 -15.43 1 96.69 161 LEU B O 1
ATOM 4151 N N . ASN B 1 162 ? 4.746 -10.82 -13.648 1 96.38 162 ASN B N 1
ATOM 4152 C CA . ASN B 1 162 ? 3.639 -11.266 -12.805 1 96.38 162 ASN B CA 1
ATOM 4153 C C . ASN B 1 162 ? 3.389 -10.297 -11.648 1 96.38 162 ASN B C 1
ATOM 4155 O O . ASN B 1 162 ? 4.328 -9.875 -10.977 1 96.38 162 ASN B O 1
ATOM 4159 N N . ILE B 1 163 ? 2.184 -9.945 -11.492 1 96.62 163 ILE B N 1
ATOM 4160 C CA . ILE B 1 163 ? 1.729 -9.234 -10.305 1 96.62 163 ILE B CA 1
ATOM 4161 C C . ILE B 1 163 ? 0.922 -10.172 -9.414 1 96.62 163 ILE B C 1
ATOM 4163 O O . ILE B 1 163 ? -0.096 -10.719 -9.844 1 96.62 163 ILE B O 1
ATOM 4167 N N . VAL B 1 164 ? 1.407 -10.383 -8.219 1 93.94 164 VAL B N 1
ATOM 4168 C CA . VAL B 1 164 ? 0.758 -11.32 -7.301 1 93.94 164 VAL B CA 1
ATOM 4169 C C . VAL B 1 164 ? 0.218 -10.562 -6.09 1 93.94 164 VAL B C 1
ATOM 4171 O O . VAL B 1 164 ? 0.965 -9.859 -5.406 1 93.94 164 VAL B O 1
ATOM 4174 N N . LEU B 1 165 ? -1.113 -10.664 -5.879 1 92.5 165 LEU B N 1
ATOM 4175 C CA . LEU B 1 165 ? -1.74 -10.031 -4.727 1 92.5 165 LEU B CA 1
ATOM 4176 C C . LEU B 1 165 ? -2.191 -11.07 -3.709 1 92.5 165 LEU B C 1
ATOM 4178 O O . LEU B 1 165 ? -2.809 -12.078 -4.074 1 92.5 165 LEU B O 1
ATOM 4182 N N . SER B 1 166 ? -1.906 -10.789 -2.482 1 80.94 166 SER B N 1
ATOM 4183 C CA . SER B 1 166 ? -2.324 -11.695 -1.415 1 80.94 166 SER B CA 1
ATOM 4184 C C . SER B 1 166 ? -3.812 -11.539 -1.113 1 80.94 166 SER B C 1
ATOM 4186 O O . SER B 1 166 ? -4.316 -10.422 -1.008 1 80.94 166 SER B O 1
ATOM 4188 N N . PRO B 1 167 ? -4.492 -12.703 -0.967 1 72.19 167 PRO B N 1
ATOM 4189 C CA . PRO B 1 167 ? -5.926 -12.625 -0.673 1 72.19 167 PRO B CA 1
ATOM 4190 C C . PRO B 1 167 ? -6.219 -11.922 0.653 1 72.19 167 PRO B C 1
ATOM 4192 O O . PRO B 1 167 ? -7.23 -11.227 0.777 1 72.19 167 PRO B O 1
ATOM 4195 N N . ASP B 1 168 ? -5.316 -12.141 1.589 1 69.88 168 ASP B N 1
ATOM 4196 C CA . ASP B 1 168 ? -5.547 -11.555 2.908 1 69.88 168 ASP B CA 1
ATOM 4197 C C . ASP B 1 168 ? -5.625 -10.031 2.83 1 69.88 168 ASP B C 1
ATOM 4199 O O . ASP B 1 168 ? -6.477 -9.414 3.475 1 69.88 168 ASP B O 1
ATOM 4203 N N . THR B 1 169 ? -4.859 -9.523 1.945 1 70 169 THR B N 1
ATOM 4204 C CA . THR B 1 169 ? -4.82 -8.07 1.793 1 70 169 THR B CA 1
ATOM 4205 C C . THR B 1 169 ? -6.094 -7.559 1.124 1 70 169 THR B C 1
ATOM 4207 O O . THR B 1 169 ? -6.57 -6.465 1.435 1 70 169 THR B O 1
ATOM 4210 N N . LEU B 1 170 ? -6.703 -8.461 0.371 1 76.62 170 LEU B N 1
ATOM 4211 C CA . LEU B 1 170 ? -7.863 -8.031 -0.4 1 76.62 170 LEU B CA 1
ATOM 4212 C C . LEU B 1 170 ? -9.156 -8.281 0.376 1 76.62 170 LEU B C 1
ATOM 4214 O O . LEU B 1 170 ? -10.07 -7.453 0.347 1 76.62 170 LEU B O 1
ATOM 4218 N N . GLN B 1 171 ? -9.18 -9.297 1.077 1 73.06 171 GLN B N 1
ATOM 4219 C CA . GLN B 1 171 ? -10.406 -9.742 1.73 1 73.06 171 GLN B CA 1
ATOM 4220 C C . GLN B 1 171 ? -10.82 -8.773 2.834 1 73.06 171 GLN B C 1
ATOM 4222 O O . GLN B 1 171 ? -12.008 -8.656 3.152 1 73.06 171 GLN B O 1
ATOM 4227 N N . LYS B 1 172 ? -9.875 -8.102 3.385 1 70.31 172 LYS B N 1
ATOM 4228 C CA . LYS B 1 172 ? -10.172 -7.156 4.453 1 70.31 172 LYS B CA 1
ATOM 4229 C C . LYS B 1 172 ? -11.125 -6.066 3.973 1 70.31 172 LYS B C 1
ATOM 4231 O O . LYS B 1 172 ? -11.797 -5.418 4.781 1 70.31 172 LYS B O 1
ATOM 4236 N N . PHE B 1 173 ? -11.25 -6.043 2.703 1 72.25 173 PHE B N 1
ATOM 4237 C CA . PHE B 1 173 ? -12.047 -4.961 2.143 1 72.25 173 PHE B CA 1
ATOM 4238 C C . PHE B 1 173 ? -13.312 -5.5 1.495 1 72.25 173 PHE B C 1
ATOM 4240 O O . PHE B 1 173 ? -14.023 -4.77 0.804 1 72.25 173 PHE B O 1
ATOM 4247 N N . ALA B 1 174 ? -13.523 -6.742 1.702 1 68.69 174 ALA B N 1
ATOM 4248 C CA . ALA B 1 174 ? -14.648 -7.418 1.054 1 68.69 174 ALA B CA 1
ATOM 4249 C C . ALA B 1 174 ? -15.922 -7.289 1.884 1 68.69 174 ALA B C 1
ATOM 4251 O O . ALA B 1 174 ? -16.531 -8.297 2.258 1 68.69 174 ALA B O 1
ATOM 4252 N N . GLN B 1 175 ? -16.375 -6.062 2.109 1 69.12 175 GLN B N 1
ATOM 4253 C CA . GLN B 1 175 ? -17.578 -5.891 2.91 1 69.12 175 GLN B CA 1
ATOM 4254 C C . GLN B 1 175 ? -18.828 -6.031 2.051 1 69.12 175 GLN B C 1
ATOM 4256 O O . GLN B 1 175 ? -19.859 -6.543 2.516 1 69.12 175 GLN B O 1
ATOM 4261 N N . HIS B 1 176 ? -18.734 -5.598 0.817 1 76.19 176 HIS B N 1
ATOM 4262 C CA . HIS B 1 176 ? -19.844 -5.695 -0.118 1 76.19 176 HIS B CA 1
ATOM 4263 C C . HIS B 1 176 ? -19.469 -6.5 -1.355 1 76.19 176 HIS B C 1
ATOM 4265 O O . HIS B 1 176 ? -18.297 -6.527 -1.739 1 76.19 176 HIS B O 1
ATOM 4271 N N . SER B 1 177 ? -20.5 -7.074 -1.878 1 81.44 177 SER B N 1
ATOM 4272 C CA . SER B 1 177 ? -20.266 -7.934 -3.033 1 81.44 177 SER B CA 1
ATOM 4273 C C . SER B 1 177 ? -19.953 -7.113 -4.281 1 81.44 177 SER B C 1
ATOM 4275 O O . SER B 1 177 ? -20.5 -6.02 -4.461 1 81.44 177 SER B O 1
ATOM 4277 N N . CYS B 1 178 ? -19.109 -7.613 -5.039 1 86.56 178 CYS B N 1
ATOM 4278 C CA . CYS B 1 178 ? -18.734 -7.082 -6.344 1 86.56 178 CYS B CA 1
ATOM 4279 C C . CYS B 1 178 ? -18.188 -8.18 -7.25 1 86.56 178 CYS B C 1
ATOM 4281 O O . CYS B 1 178 ? -17.938 -9.297 -6.793 1 86.56 178 CYS B O 1
ATOM 4283 N N . PRO B 1 179 ? -18.062 -7.922 -8.484 1 86.81 179 PRO B N 1
ATOM 4284 C CA . PRO B 1 179 ? -17.594 -8.953 -9.414 1 86.81 179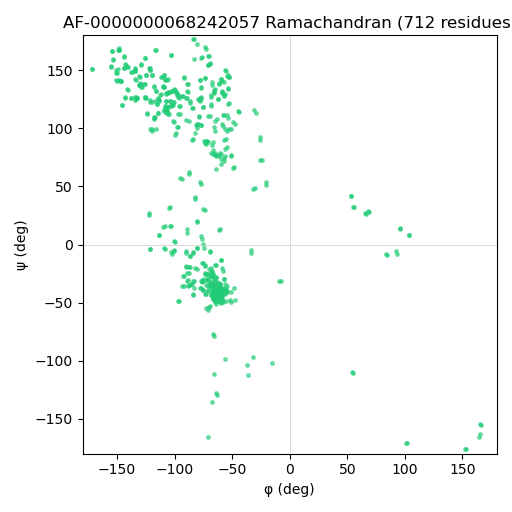 PRO B CA 1
ATOM 4285 C C . PRO B 1 179 ? -16.234 -9.531 -9 1 86.81 179 PRO B C 1
ATOM 4287 O O . PRO B 1 179 ? -16.031 -10.75 -9.102 1 86.81 179 PRO B O 1
ATOM 4290 N N . LEU B 1 180 ? -15.375 -8.734 -8.508 1 90.06 180 LEU B N 1
ATOM 4291 C CA . LEU B 1 180 ? -14.07 -9.234 -8.086 1 90.06 180 LEU B CA 1
ATOM 4292 C C . LEU B 1 180 ? -14.211 -10.203 -6.918 1 90.06 180 LEU B C 1
ATOM 4294 O O . LEU B 1 180 ? -13.508 -11.211 -6.855 1 90.06 180 LEU B O 1
ATOM 4298 N N . GLN B 1 181 ? -15.055 -9.852 -6.051 1 87.5 181 GLN B N 1
ATOM 4299 C CA . GLN B 1 181 ? -15.273 -10.742 -4.918 1 87.5 181 GLN B CA 1
ATOM 4300 C C . GLN B 1 181 ? -15.734 -12.117 -5.387 1 87.5 181 GLN B C 1
ATOM 4302 O O . GLN B 1 181 ? -15.281 -13.141 -4.867 1 87.5 181 GLN B O 1
ATOM 4307 N N . HIS B 1 182 ? -16.578 -12.094 -6.363 1 85.19 182 HIS B N 1
ATOM 4308 C CA . HIS B 1 182 ? -17.047 -13.352 -6.938 1 85.19 182 HIS B CA 1
ATOM 4309 C C . HIS B 1 182 ? -15.906 -14.102 -7.621 1 85.19 182 HIS B C 1
ATOM 4311 O O . HIS B 1 182 ? -15.797 -15.328 -7.5 1 85.19 182 HIS B O 1
ATOM 4317 N N . PHE B 1 183 ? -15.18 -13.391 -8.312 1 90.62 183 PHE B N 1
ATOM 4318 C CA . PHE B 1 183 ? -14.023 -13.961 -8.977 1 90.62 183 PHE B CA 1
ATOM 4319 C C . PHE B 1 183 ? -13.078 -14.609 -7.969 1 90.62 183 PHE B C 1
ATOM 4321 O O . PHE B 1 183 ? -12.57 -15.703 -8.195 1 90.62 183 PHE B O 1
ATOM 4328 N N . LEU B 1 184 ? -12.906 -13.977 -6.785 1 88.62 184 LEU B N 1
ATOM 4329 C CA . LEU B 1 184 ? -11.977 -14.438 -5.762 1 88.62 184 LEU B CA 1
ATOM 4330 C C . LEU B 1 184 ? -12.531 -15.656 -5.023 1 88.62 184 LEU B C 1
ATOM 4332 O O . LEU B 1 184 ? -11.789 -16.359 -4.336 1 88.62 184 LEU B O 1
ATOM 4336 N N . GLN B 1 185 ? -13.766 -15.883 -5.168 1 83.19 185 GLN B N 1
ATOM 4337 C CA . GLN B 1 185 ? -14.414 -17 -4.488 1 83.19 185 GLN B CA 1
ATOM 4338 C C . GLN B 1 185 ? -14.367 -18.266 -5.34 1 83.19 185 GLN B C 1
ATOM 4340 O O . GLN B 1 185 ? -14.68 -19.359 -4.859 1 83.19 185 GLN B O 1
ATOM 4345 N N . GLN B 1 186 ? -13.922 -18.141 -6.531 1 83.38 186 GLN B N 1
ATOM 4346 C CA . GLN B 1 186 ? -13.812 -19.281 -7.438 1 83.38 186 GLN B CA 1
ATOM 4347 C C . GLN B 1 186 ? -12.359 -19.688 -7.645 1 83.38 186 GLN B C 1
ATOM 4349 O O . GLN B 1 186 ? -11.562 -18.906 -8.172 1 83.38 186 GLN B O 1
ATOM 4354 N N . ASP B 1 187 ? -12.078 -20.906 -7.262 1 83.94 187 ASP B N 1
ATOM 4355 C CA . ASP B 1 187 ? -10.719 -21.422 -7.43 1 83.94 187 ASP B CA 1
ATOM 4356 C C . ASP B 1 187 ? -10.383 -21.609 -8.906 1 83.94 187 ASP B C 1
ATOM 4358 O O . ASP B 1 187 ? -11.172 -22.156 -9.664 1 83.94 187 ASP B O 1
ATOM 4362 N N . LYS B 1 188 ? -9.242 -21 -9.289 1 87.75 188 LYS B N 1
ATOM 4363 C CA . LYS B 1 188 ? -8.688 -21.094 -10.641 1 87.75 188 LYS B CA 1
ATOM 4364 C C . LYS B 1 188 ? -9.602 -20.406 -11.648 1 87.75 188 LYS B C 1
ATOM 4366 O O . LYS B 1 188 ? -9.742 -20.875 -12.781 1 87.75 188 LYS B O 1
ATOM 4371 N N . ALA B 1 189 ? -10.336 -19.438 -11.102 1 89.56 189 ALA B N 1
ATOM 4372 C CA . ALA B 1 189 ? -11.016 -18.547 -12.039 1 89.56 189 ALA B CA 1
ATOM 4373 C C . ALA B 1 189 ? -10.008 -17.797 -12.914 1 89.56 189 ALA B C 1
ATOM 4375 O O . ALA B 1 189 ? -8.93 -17.422 -12.445 1 89.56 189 ALA B O 1
ATOM 4376 N N . LEU B 1 190 ? -10.281 -17.656 -14.195 1 93.31 190 LEU B N 1
ATOM 4377 C CA . LEU B 1 190 ? -9.359 -16.969 -15.086 1 93.31 190 LEU B CA 1
ATOM 4378 C C . LEU B 1 190 ? -10.102 -16.031 -16.031 1 93.31 190 LEU B C 1
ATOM 4380 O O . LEU B 1 190 ? -11.25 -16.297 -16.391 1 93.31 190 LEU B O 1
ATOM 4384 N N . VAL B 1 191 ? -9.531 -14.984 -16.422 1 94.25 191 VAL B N 1
ATOM 4385 C CA . VAL B 1 191 ? -10.07 -14.047 -17.406 1 94.25 191 VAL B CA 1
ATOM 4386 C C . VAL B 1 191 ? -8.938 -13.445 -18.234 1 94.25 191 VAL B C 1
ATOM 4388 O O . VAL B 1 191 ? -7.969 -12.914 -17.672 1 94.25 191 VAL B O 1
ATOM 4391 N N . PRO B 1 192 ? -8.977 -13.656 -19.578 1 95.62 192 PRO B N 1
ATOM 4392 C CA . PRO B 1 192 ? -8.023 -12.906 -20.406 1 95.62 192 PRO B CA 1
ATOM 4393 C C . PRO B 1 192 ? -8.195 -11.398 -20.266 1 95.62 192 PRO B C 1
ATOM 4395 O O . PRO B 1 192 ? -9.32 -10.906 -20.141 1 95.62 192 PRO B O 1
ATOM 4398 N N . LEU B 1 193 ? -7.129 -10.711 -20.266 1 96.88 193 LEU B N 1
ATOM 4399 C CA . LEU B 1 193 ? -7.168 -9.266 -20.078 1 96.88 193 LEU B CA 1
ATOM 4400 C C . LEU B 1 193 ? -6.777 -8.547 -21.375 1 96.88 193 LEU B C 1
ATOM 4402 O O . LEU B 1 193 ? -5.93 -9.031 -22.125 1 96.88 193 LEU B O 1
ATOM 4406 N N . SER B 1 194 ? -7.402 -7.438 -21.609 1 96.06 194 SER B N 1
ATOM 4407 C CA . SER B 1 194 ? -7.02 -6.508 -22.656 1 96.06 194 SER B CA 1
ATOM 4408 C C . SER B 1 194 ? -6.391 -5.242 -22.094 1 96.06 194 SER B C 1
ATOM 4410 O O . SER B 1 194 ? -7.039 -4.496 -21.359 1 96.06 194 SER B O 1
ATOM 4412 N N . LEU B 1 195 ? -5.172 -5.035 -22.422 1 96.38 195 LEU B N 1
ATOM 4413 C CA . LEU B 1 195 ? -4.484 -3.828 -21.969 1 96.38 195 LEU B CA 1
ATOM 4414 C C . LEU B 1 195 ? -4.258 -2.869 -23.141 1 96.38 195 LEU B C 1
ATOM 4416 O O . LEU B 1 195 ? -4.047 -3.305 -24.266 1 96.38 195 LEU B O 1
ATOM 4420 N N . ASN B 1 196 ? -4.312 -1.617 -22.875 1 95.31 196 ASN B N 1
ATOM 4421 C CA . ASN B 1 196 ? -4.016 -0.636 -23.906 1 95.31 196 ASN B CA 1
ATOM 4422 C C . ASN B 1 196 ? -2.514 -0.405 -24.047 1 95.31 196 ASN B C 1
ATOM 4424 O O . ASN B 1 196 ? -1.72 -0.977 -23.312 1 95.31 196 ASN B O 1
ATOM 4428 N N . GLU B 1 197 ? -2.123 0.388 -24.969 1 95.69 197 GLU B N 1
ATOM 4429 C CA . GLU B 1 197 ? -0.716 0.627 -25.281 1 95.69 197 GLU B CA 1
ATOM 4430 C C . GLU B 1 197 ? 0.011 1.254 -24.094 1 95.69 197 GLU B C 1
ATOM 4432 O O . GLU B 1 197 ? 1.149 0.89 -23.797 1 95.69 197 GLU B O 1
ATOM 4437 N N . GLU B 1 198 ? -0.627 2.174 -23.422 1 94.56 198 GLU B N 1
ATOM 4438 C CA . GLU B 1 198 ? -0.02 2.83 -22.266 1 94.56 198 GLU B CA 1
ATOM 4439 C C . GLU B 1 198 ? 0.285 1.828 -21.156 1 94.56 198 GLU B C 1
ATOM 4441 O O . GLU B 1 198 ? 1.342 1.895 -20.531 1 94.56 198 GLU B O 1
ATOM 4446 N N . SER B 1 199 ? -0.65 0.935 -20.938 1 96.31 199 SER B N 1
ATOM 4447 C CA . SER B 1 199 ? -0.456 -0.094 -19.922 1 96.31 199 SER B CA 1
ATOM 4448 C C . SER B 1 199 ? 0.71 -1.009 -20.281 1 96.31 199 SER B C 1
ATOM 4450 O O . SER B 1 199 ? 1.521 -1.354 -19.422 1 96.31 199 SER B O 1
ATOM 4452 N N . TRP B 1 200 ? 0.807 -1.363 -21.578 1 97.19 200 TRP B N 1
ATOM 4453 C CA . TRP B 1 200 ? 1.914 -2.223 -21.984 1 97.19 200 TRP B CA 1
ATOM 4454 C C . TRP B 1 200 ? 3.244 -1.486 -21.875 1 97.19 200 TRP B C 1
ATOM 4456 O O . TRP B 1 200 ? 4.27 -2.086 -21.531 1 97.19 200 TRP B O 1
ATOM 4466 N N . GLN B 1 201 ? 3.221 -0.194 -22.141 1 96.06 201 GLN B N 1
ATOM 4467 C CA . GLN B 1 201 ? 4.43 0.604 -21.953 1 96.06 201 GLN B CA 1
ATOM 4468 C C . GLN B 1 201 ? 4.844 0.638 -20.484 1 96.06 201 GLN B C 1
ATOM 4470 O O . GLN B 1 201 ? 6.035 0.622 -20.172 1 96.06 201 GLN B O 1
ATOM 4475 N N . ALA B 1 202 ? 3.859 0.715 -19.641 1 95.88 202 ALA B N 1
ATOM 4476 C CA . ALA B 1 202 ? 4.133 0.686 -18.203 1 95.88 202 ALA B CA 1
ATOM 4477 C C . ALA B 1 202 ? 4.766 -0.641 -17.797 1 95.88 202 ALA B C 1
ATOM 4479 O O . ALA B 1 202 ? 5.703 -0.667 -17 1 95.88 202 ALA B O 1
ATOM 4480 N N . VAL B 1 203 ? 4.277 -1.718 -18.344 1 96.94 203 VAL B N 1
ATOM 4481 C CA . VAL B 1 203 ? 4.828 -3.039 -18.062 1 96.94 203 VAL B CA 1
ATOM 4482 C C . VAL B 1 203 ? 6.289 -3.092 -18.516 1 96.94 203 VAL B C 1
ATOM 4484 O O . VAL B 1 203 ? 7.156 -3.564 -17.766 1 96.94 203 VAL B O 1
ATOM 4487 N N . GLU B 1 204 ? 6.555 -2.586 -19.656 1 95.19 204 GLU B N 1
ATOM 4488 C CA . GLU B 1 204 ? 7.918 -2.539 -20.172 1 95.19 204 GLU B CA 1
ATOM 4489 C C . GLU B 1 204 ? 8.828 -1.729 -19.25 1 95.19 204 GLU B C 1
ATOM 4491 O O . GLU B 1 204 ? 9.969 -2.121 -19 1 95.19 204 GLU B O 1
ATOM 4496 N N . SER B 1 205 ? 8.305 -0.643 -18.812 1 92.62 205 SER B N 1
ATOM 4497 C CA . SER B 1 205 ? 9.094 0.219 -17.938 1 92.62 205 SER B CA 1
ATOM 4498 C C . SER B 1 205 ? 9.43 -0.488 -16.625 1 92.62 205 SER B C 1
ATOM 4500 O O . SER B 1 205 ? 10.539 -0.345 -16.109 1 92.62 205 SER B O 1
ATOM 4502 N N . LEU B 1 206 ? 8.508 -1.222 -16.109 1 93.25 206 LEU B N 1
ATOM 4503 C CA . LEU B 1 206 ? 8.734 -1.962 -14.867 1 93.25 206 LEU B CA 1
ATOM 4504 C C . LEU B 1 206 ? 9.797 -3.035 -15.062 1 93.25 206 LEU B C 1
ATOM 4506 O O . LEU B 1 206 ? 10.594 -3.299 -14.156 1 93.25 206 LEU B O 1
ATOM 4510 N N . LEU B 1 207 ? 9.805 -3.605 -16.234 1 92.19 207 LEU B N 1
ATOM 4511 C CA . LEU B 1 207 ? 10.742 -4.68 -16.516 1 92.19 207 LEU B CA 1
ATOM 4512 C C . LEU B 1 207 ? 12.148 -4.125 -16.766 1 92.19 207 LEU B C 1
ATOM 4514 O O . LEU B 1 207 ? 13.141 -4.789 -16.453 1 92.19 207 LEU B O 1
ATOM 4518 N N . ASN B 1 208 ? 12.203 -2.959 -17.297 1 85.62 208 ASN B N 1
ATOM 4519 C CA . ASN B 1 208 ? 13.484 -2.391 -17.703 1 85.62 208 ASN B CA 1
ATOM 4520 C C . ASN B 1 208 ? 14.133 -1.596 -16.562 1 85.62 208 ASN B C 1
ATOM 4522 O O . ASN B 1 208 ? 15.312 -1.249 -16.641 1 85.62 208 ASN B O 1
ATOM 4526 N N . ARG B 1 209 ? 13.352 -1.23 -15.648 1 70.38 209 ARG B N 1
ATOM 4527 C CA . ARG B 1 209 ? 13.875 -0.37 -14.594 1 70.38 209 ARG B CA 1
ATOM 4528 C C . ARG B 1 209 ? 14.852 -1.132 -13.703 1 70.38 209 ARG B C 1
ATOM 4530 O O . ARG B 1 209 ? 14.547 -2.236 -13.242 1 70.38 209 ARG B O 1
ATOM 4537 N N . ARG B 1 210 ? 16.047 -0.703 -13.883 1 64.69 210 ARG B N 1
ATOM 4538 C CA . ARG B 1 210 ? 16.984 -1.177 -12.859 1 64.69 210 ARG B CA 1
ATOM 4539 C C . ARG B 1 210 ? 16.516 -0.775 -11.461 1 64.69 210 ARG B C 1
ATOM 4541 O O . ARG B 1 210 ? 15.875 0.268 -11.289 1 64.69 210 ARG B O 1
ATOM 4548 N N . VAL B 1 211 ? 16.438 -1.641 -10.617 1 61.28 211 VAL B N 1
ATOM 4549 C CA . VAL B 1 211 ? 15.938 -1.363 -9.273 1 61.28 211 VAL B CA 1
ATOM 4550 C C . VAL B 1 211 ? 16.688 -0.163 -8.688 1 61.28 211 VAL B C 1
ATOM 4552 O O . VAL B 1 211 ? 17.859 -0.259 -8.359 1 61.28 211 VAL B O 1
ATOM 4555 N N . ILE B 1 212 ? 16.266 1.05 -9.188 1 64.62 212 ILE B N 1
ATOM 4556 C CA . ILE B 1 212 ? 16.781 2.223 -8.492 1 64.62 212 ILE B CA 1
ATOM 4557 C C . ILE B 1 212 ? 16 2.426 -7.191 1 64.62 212 ILE B C 1
ATOM 4559 O O . ILE B 1 212 ? 14.766 2.404 -7.188 1 64.62 212 ILE B O 1
ATOM 4563 N N . HIS B 1 213 ? 16.703 2.459 -6.195 1 76.44 213 HIS B N 1
ATOM 4564 C CA . HIS B 1 213 ? 16.109 2.48 -4.863 1 76.44 213 HIS B CA 1
ATOM 4565 C C . HIS B 1 213 ? 15.953 3.908 -4.352 1 76.44 213 HIS B C 1
ATOM 4567 O O . HIS B 1 213 ? 16.578 4.289 -3.359 1 76.44 213 HIS B O 1
ATOM 4573 N N . THR B 1 214 ? 15.234 4.648 -5.188 1 84.25 214 THR B N 1
ATOM 4574 C CA . THR B 1 214 ? 14.852 5.965 -4.684 1 84.25 214 THR B CA 1
ATOM 4575 C C . THR B 1 214 ? 13.391 5.977 -4.242 1 84.25 214 THR B C 1
ATOM 4577 O O . THR B 1 214 ? 12.609 5.109 -4.641 1 84.25 214 THR B O 1
ATOM 4580 N N . ILE B 1 215 ? 13.117 6.957 -3.496 1 88.19 215 ILE B N 1
ATOM 4581 C CA . ILE B 1 215 ? 11.75 7.109 -3.018 1 88.19 215 ILE B CA 1
ATOM 4582 C C . ILE B 1 215 ? 10.812 7.379 -4.199 1 88.19 215 ILE B C 1
ATOM 4584 O O . ILE B 1 215 ? 9.719 6.82 -4.27 1 88.19 215 ILE B O 1
ATOM 4588 N N . SER B 1 216 ? 11.273 8.18 -5.117 1 88.75 216 SER B N 1
ATOM 4589 C CA . SER B 1 216 ? 10.469 8.508 -6.289 1 88.75 216 SER B CA 1
ATOM 4590 C C . SER B 1 216 ? 10.195 7.266 -7.133 1 88.75 216 SER B C 1
ATOM 4592 O O . SER B 1 216 ? 9.086 7.086 -7.633 1 88.75 216 SER B O 1
ATOM 4594 N N . ALA B 1 217 ? 11.227 6.488 -7.254 1 88.81 217 ALA B N 1
ATOM 4595 C CA . ALA B 1 217 ? 11.062 5.258 -8.023 1 88.81 217 ALA B CA 1
ATOM 4596 C C . ALA B 1 217 ? 10.078 4.312 -7.348 1 88.81 217 ALA B C 1
ATOM 4598 O O . ALA B 1 217 ? 9.297 3.631 -8.016 1 88.81 217 ALA B O 1
ATOM 4599 N N . HIS B 1 218 ? 10.141 4.281 -6.07 1 89.06 218 HIS B N 1
ATOM 4600 C CA . HIS B 1 218 ? 9.195 3.477 -5.301 1 89.06 218 HIS B CA 1
ATOM 4601 C C . HIS B 1 218 ? 7.762 3.938 -5.539 1 89.06 218 HIS B C 1
ATOM 4603 O O . HIS B 1 218 ? 6.883 3.123 -5.836 1 89.06 218 HIS B O 1
ATOM 4609 N N . ILE B 1 219 ? 7.539 5.172 -5.449 1 91.5 219 ILE B N 1
ATOM 4610 C CA . ILE B 1 219 ? 6.211 5.746 -5.633 1 91.5 219 ILE B CA 1
ATOM 4611 C C . ILE B 1 219 ? 5.727 5.477 -7.055 1 91.5 219 ILE B C 1
ATOM 4613 O O . ILE B 1 219 ? 4.574 5.094 -7.262 1 91.5 219 ILE B O 1
ATOM 4617 N N . ALA B 1 220 ? 6.605 5.664 -7.996 1 92.69 220 ALA B N 1
ATOM 4618 C CA . ALA B 1 220 ? 6.258 5.406 -9.391 1 92.69 220 ALA B CA 1
ATOM 4619 C C . ALA B 1 220 ? 5.84 3.955 -9.594 1 92.69 220 ALA B C 1
ATOM 4621 O O . ALA B 1 220 ? 4.859 3.678 -10.289 1 92.69 220 ALA B O 1
ATOM 4622 N N . ARG B 1 221 ? 6.605 3.094 -9.055 1 92.38 221 ARG B N 1
ATOM 4623 C CA . ARG B 1 221 ? 6.309 1.67 -9.164 1 92.38 221 ARG B CA 1
ATOM 4624 C C . ARG B 1 221 ? 4.957 1.341 -8.539 1 92.38 221 ARG B C 1
ATOM 4626 O O . ARG B 1 221 ? 4.137 0.649 -9.141 1 92.38 221 ARG B O 1
ATOM 4633 N N . GLU B 1 222 ? 4.695 1.854 -7.348 1 91.94 222 GLU B N 1
ATOM 4634 C CA . GLU B 1 222 ? 3.42 1.628 -6.676 1 91.94 222 GLU B CA 1
ATOM 4635 C C . GLU B 1 222 ? 2.254 2.135 -7.52 1 91.94 222 GLU B C 1
ATOM 4637 O O . GLU B 1 222 ? 1.284 1.408 -7.75 1 91.94 222 GLU B O 1
ATOM 4642 N N . ALA B 1 223 ? 2.424 3.316 -7.984 1 94.81 223 ALA B N 1
ATOM 4643 C CA . ALA B 1 223 ? 1.371 3.932 -8.789 1 94.81 223 ALA B CA 1
ATOM 4644 C C . ALA B 1 223 ? 1.094 3.113 -10.047 1 94.81 223 ALA B C 1
ATOM 4646 O O . ALA B 1 223 ? -0.064 2.867 -10.391 1 94.81 223 ALA B O 1
ATOM 4647 N N . THR B 1 224 ? 2.131 2.715 -10.672 1 96 224 THR B N 1
ATOM 4648 C CA . THR B 1 224 ? 2.004 1.971 -11.914 1 96 224 THR B CA 1
ATOM 4649 C C . THR B 1 224 ? 1.339 0.619 -11.68 1 96 224 THR B C 1
ATOM 4651 O O . THR B 1 224 ? 0.407 0.244 -12.391 1 96 224 THR B O 1
ATOM 4654 N N . VAL B 1 225 ? 1.78 -0.07 -10.695 1 96.25 225 VAL B N 1
ATOM 4655 C CA . VAL B 1 225 ? 1.285 -1.418 -10.438 1 96.25 225 VAL B CA 1
ATOM 4656 C C . VAL B 1 225 ? -0.184 -1.358 -10.031 1 96.25 225 VAL B C 1
ATOM 4658 O O . VAL B 1 225 ? -1.01 -2.121 -10.539 1 96.25 225 VAL B O 1
ATOM 4661 N N . TRP B 1 226 ? -0.511 -0.476 -9.18 1 94.94 226 TRP B N 1
ATOM 4662 C CA . TRP B 1 226 ? -1.9 -0.383 -8.742 1 94.94 226 TRP B CA 1
ATOM 4663 C C . TRP B 1 226 ? -2.809 0.018 -9.906 1 94.94 226 TRP B C 1
ATOM 4665 O O . TRP B 1 226 ? -3.963 -0.413 -9.977 1 94.94 226 TRP B O 1
ATOM 4675 N N . ARG B 1 227 ? -2.334 0.838 -10.734 1 96.12 227 ARG B N 1
ATOM 4676 C CA . ARG B 1 227 ? -3.105 1.171 -11.93 1 96.12 227 ARG B CA 1
ATOM 4677 C C . ARG B 1 227 ? -3.357 -0.069 -12.781 1 96.12 227 ARG B C 1
ATOM 4679 O O . ARG B 1 227 ? -4.473 -0.28 -13.266 1 96.12 227 ARG B O 1
ATOM 4686 N N . LEU B 1 228 ? -2.324 -0.862 -12.977 1 97.56 228 LEU B N 1
ATOM 4687 C CA . LEU B 1 228 ? -2.461 -2.09 -13.758 1 97.56 228 LEU B CA 1
ATOM 4688 C C . LEU B 1 228 ? -3.447 -3.045 -13.094 1 97.56 228 LEU B C 1
ATOM 4690 O O . LEU B 1 228 ? -4.27 -3.664 -13.773 1 97.56 228 LEU B O 1
ATOM 4694 N N . VAL B 1 229 ? -3.363 -3.148 -11.773 1 96.62 229 VAL B N 1
ATOM 4695 C CA . VAL B 1 229 ? -4.27 -4.004 -11.023 1 96.62 229 VAL B CA 1
ATOM 4696 C C . VAL B 1 229 ? -5.707 -3.514 -11.195 1 96.62 229 VAL B C 1
ATOM 4698 O O . VAL B 1 229 ? -6.621 -4.312 -11.422 1 96.62 229 VAL B O 1
ATOM 4701 N N . HIS B 1 230 ? -5.859 -2.248 -11.078 1 95.31 230 HIS B N 1
ATOM 4702 C CA . HIS B 1 230 ? -7.188 -1.667 -11.25 1 95.31 230 HIS B CA 1
ATOM 4703 C C . HIS B 1 230 ? -7.746 -1.965 -12.641 1 95.31 230 HIS B C 1
ATOM 4705 O O . HIS B 1 230 ? -8.914 -2.348 -12.773 1 95.31 230 HIS B O 1
ATOM 4711 N N . ASP B 1 231 ? -6.941 -1.822 -13.633 1 95.75 231 ASP B N 1
ATOM 4712 C CA . ASP B 1 231 ? -7.348 -2.107 -15.008 1 95.75 231 ASP B CA 1
ATOM 4713 C C . ASP B 1 231 ? -7.773 -3.564 -15.164 1 95.75 231 ASP B C 1
ATOM 4715 O O . ASP B 1 231 ? -8.742 -3.863 -15.867 1 95.75 231 ASP B O 1
ATOM 4719 N N . ALA B 1 232 ? -7.062 -4.406 -14.547 1 96 232 ALA B N 1
ATOM 4720 C CA . ALA B 1 232 ? -7.352 -5.836 -14.625 1 96 232 ALA B CA 1
ATOM 4721 C C . ALA B 1 232 ? -8.68 -6.168 -13.953 1 96 232 ALA B C 1
ATOM 4723 O O . ALA B 1 232 ? -9.523 -6.852 -14.531 1 96 232 ALA B O 1
ATOM 4724 N N . VAL B 1 233 ? -8.922 -5.66 -12.758 1 92.81 233 VAL B N 1
ATOM 4725 C CA . VAL B 1 233 ? -10.07 -6.062 -11.953 1 92.81 233 VAL B CA 1
ATOM 4726 C C . VAL B 1 233 ? -11.352 -5.492 -12.562 1 92.81 233 VAL B C 1
ATOM 4728 O O . VAL B 1 233 ? -12.43 -6.055 -12.383 1 92.81 233 VAL B O 1
ATOM 4731 N N . LEU B 1 234 ? -11.211 -4.414 -13.289 1 92.44 234 LEU B N 1
ATOM 4732 C CA . LEU B 1 234 ? -12.367 -3.855 -13.992 1 92.44 234 LEU B CA 1
ATOM 4733 C C . LEU B 1 234 ? -12.875 -4.824 -15.055 1 92.44 234 LEU B C 1
ATOM 4735 O O . LEU B 1 234 ? -14.023 -4.711 -15.5 1 92.44 234 LEU B O 1
ATOM 4739 N N . GLN B 1 235 ? -12.086 -5.734 -15.406 1 93.69 235 GLN B N 1
ATOM 4740 C CA . GLN B 1 235 ? -12.445 -6.633 -16.5 1 93.69 235 GLN B CA 1
ATOM 4741 C C . GLN B 1 235 ? -12.969 -7.965 -15.961 1 93.69 235 GLN B C 1
ATOM 4743 O O . GLN B 1 235 ? -13.227 -8.891 -16.734 1 93.69 235 GLN B O 1
ATOM 4748 N N . CYS B 1 236 ? -13.047 -8.039 -14.594 1 89.56 236 CYS B N 1
ATOM 4749 C CA . CYS B 1 236 ? -13.641 -9.234 -14.008 1 89.56 236 CYS B CA 1
ATOM 4750 C C . CYS B 1 236 ? -15.07 -9.43 -14.492 1 89.56 236 CYS B C 1
ATOM 4752 O O . CYS B 1 236 ? -15.859 -8.484 -14.5 1 89.56 236 CYS B O 1
ATOM 4754 N N . PRO B 1 237 ? -15.312 -10.617 -14.898 1 84.62 237 PRO B N 1
ATOM 4755 C CA . PRO B 1 237 ? -16.688 -10.852 -15.336 1 84.62 237 PRO B CA 1
ATOM 4756 C C . PRO B 1 237 ? -17.703 -10.789 -14.188 1 84.62 237 PRO B C 1
ATOM 4758 O O . PRO B 1 237 ? -17.344 -11.039 -13.039 1 84.62 237 PRO B O 1
ATOM 4761 N N . LYS B 1 238 ? -18.844 -10.203 -14.43 1 74.81 238 LYS B N 1
ATOM 4762 C CA . LYS B 1 238 ? -19.906 -10.133 -13.438 1 74.81 238 LYS B CA 1
ATOM 4763 C C . LYS B 1 238 ? -20.297 -11.523 -12.945 1 74.81 238 LYS B C 1
ATOM 4765 O O . LYS B 1 238 ? -20.672 -11.695 -11.789 1 74.81 238 LYS B O 1
ATOM 4770 N N . HIS B 1 239 ? -20.219 -12.547 -13.898 1 65.75 239 HIS B N 1
ATOM 4771 C CA . HIS B 1 239 ? -20.484 -13.938 -13.555 1 65.75 239 HIS B CA 1
ATOM 4772 C C . HIS B 1 239 ? -19.266 -14.812 -13.867 1 65.75 239 HIS B C 1
ATOM 4774 O O . HIS B 1 239 ? -18.688 -14.711 -14.945 1 65.75 239 HIS B O 1
ATOM 4780 N N . ALA B 1 240 ? -18.5 -15.086 -12.805 1 55.06 240 ALA B N 1
ATOM 4781 C CA . ALA B 1 240 ? -17.25 -15.828 -13.016 1 55.06 240 ALA B CA 1
ATOM 4782 C C . ALA B 1 240 ? -17.516 -17.141 -13.75 1 55.06 240 ALA B C 1
ATOM 4784 O O . ALA B 1 240 ? -18.469 -17.859 -13.438 1 55.06 240 ALA B O 1
ATOM 4785 N N . THR B 1 241 ? -17.094 -17.297 -14.953 1 50.16 241 THR B N 1
ATOM 4786 C CA . THR B 1 241 ? -17.125 -18.594 -15.594 1 50.16 241 THR B CA 1
ATOM 4787 C C . THR B 1 241 ? -16.047 -19.516 -15.023 1 50.16 241 THR B C 1
ATOM 4789 O O . THR B 1 241 ? -14.883 -19.109 -14.891 1 50.16 241 THR B O 1
ATOM 4792 N N . SER B 1 242 ? -16.375 -20.188 -13.984 1 47.16 242 SER B N 1
ATOM 4793 C CA . SER B 1 242 ? -15.383 -21.203 -13.617 1 47.16 242 SER B CA 1
ATOM 4794 C C . SER B 1 242 ? -15.102 -22.156 -14.773 1 47.16 242 SER B C 1
ATOM 4796 O O . SER B 1 242 ? -16.016 -22.531 -15.516 1 47.16 242 SER B O 1
ATOM 4798 N N . LEU B 1 243 ? -14.102 -21.984 -15.477 1 45.78 243 LEU B N 1
ATOM 4799 C CA . LEU B 1 243 ? -13.852 -23.125 -16.359 1 45.78 243 LEU B CA 1
ATOM 4800 C C . LEU B 1 243 ? -14.32 -24.422 -15.703 1 45.78 243 LEU B C 1
ATOM 4802 O O . LEU B 1 243 ? -14.203 -24.594 -14.484 1 45.78 243 LEU B O 1
ATOM 4806 N N . SER B 1 244 ? -15.281 -25.031 -16.297 1 40.47 244 SER B N 1
ATOM 4807 C CA . SER B 1 244 ? -15.703 -26.359 -15.898 1 40.47 244 SER B CA 1
ATOM 4808 C C . SER B 1 244 ? -14.57 -27.141 -15.227 1 40.47 244 SER B C 1
ATOM 4810 O O . SER B 1 244 ? -13.445 -27.141 -15.719 1 40.47 244 SER B O 1
ATOM 4812 N N . GLN B 1 245 ? -14.523 -27.047 -13.898 1 41.34 245 GLN B N 1
ATOM 4813 C CA . GLN B 1 245 ? -13.75 -28.141 -13.328 1 41.34 245 GLN B CA 1
ATOM 4814 C C . GLN B 1 245 ? -13.648 -29.312 -14.305 1 41.34 245 GLN B C 1
ATOM 4816 O O . GLN B 1 245 ? -14.648 -29.984 -14.578 1 41.34 245 GLN B O 1
ATOM 4821 N N . HIS B 1 246 ? -13.273 -29.156 -15.461 1 36.59 246 HIS B N 1
ATOM 4822 C CA . HIS B 1 246 ? -13.055 -30.484 -16 1 36.59 246 HIS B CA 1
ATOM 4823 C C . HIS B 1 246 ? -12.727 -31.484 -14.906 1 36.59 246 HIS B C 1
ATOM 4825 O O . HIS B 1 246 ? -11.695 -31.359 -14.234 1 36.59 246 HIS B O 1
ATOM 4831 N N . GLN B 1 247 ? -13.727 -31.812 -14.156 1 37.88 247 GLN B N 1
ATOM 4832 C CA . GLN B 1 247 ? -13.758 -32.969 -13.266 1 37.88 247 GLN B CA 1
ATOM 4833 C C . GLN B 1 247 ? -12.969 -34.125 -13.852 1 37.88 247 GLN B C 1
ATOM 4835 O O . GLN B 1 247 ? -13.195 -35.281 -13.492 1 37.88 247 GLN B O 1
ATOM 4840 N N . GLU B 1 248 ? -12.492 -33.969 -15.039 1 38.47 248 GLU B N 1
ATOM 4841 C CA . GLU B 1 248 ? -12.078 -35.312 -15.375 1 38.47 248 GLU B CA 1
ATOM 4842 C C . GLU B 1 248 ? -11.531 -36.031 -14.148 1 38.47 248 GLU B C 1
ATOM 4844 O O . GLU B 1 248 ? -11.961 -37.156 -13.828 1 38.47 248 GLU B O 1
ATOM 4849 N N . GLY B 1 249 ? -10.102 -36.375 -14.07 1 38.62 249 GLY B N 1
ATOM 4850 C CA . GLY B 1 249 ? -9.617 -37.594 -13.406 1 38.62 249 GLY B CA 1
ATOM 4851 C C . GLY B 1 249 ? -9.547 -37.438 -11.898 1 38.62 249 GLY B C 1
ATOM 4852 O O . GLY B 1 249 ? -9 -36.469 -11.391 1 38.62 249 GLY B O 1
ATOM 4853 N N . GLN B 1 250 ? -10.555 -37.969 -11.125 1 43.28 250 GLN B N 1
ATOM 4854 C CA . GLN B 1 250 ? -10.539 -38.375 -9.734 1 43.28 250 GLN B CA 1
ATOM 4855 C C . GLN B 1 250 ? -9.117 -38.375 -9.172 1 43.28 250 GLN B C 1
ATOM 4857 O O . GLN B 1 250 ? -8.922 -38.219 -7.961 1 43.28 250 GLN B O 1
ATOM 4862 N N . SER B 1 251 ? -8.273 -38.656 -10.094 1 46.31 251 SER B N 1
ATOM 4863 C CA . SER B 1 251 ? -6.891 -38.906 -9.711 1 46.31 251 SER B CA 1
ATOM 4864 C C . SER B 1 251 ? -6.219 -37.625 -9.203 1 46.31 251 SER B C 1
ATOM 4866 O O . SER B 1 251 ? -5.441 -37.656 -8.25 1 46.31 251 SER B O 1
ATOM 4868 N N . GLU B 1 252 ? -6.605 -36.406 -9.828 1 52.06 252 GLU B N 1
ATOM 4869 C CA . GLU B 1 252 ? -5.863 -35.188 -9.586 1 52.06 252 GLU B CA 1
ATOM 4870 C C . GLU B 1 252 ? -6.391 -34.469 -8.352 1 52.06 252 GLU B C 1
ATOM 4872 O O . GLU B 1 252 ? -5.637 -33.781 -7.648 1 52.06 252 GLU B O 1
ATOM 4877 N N . GLN B 1 253 ? -7.578 -34.812 -7.98 1 59.88 253 GLN B N 1
ATOM 4878 C CA . GLN B 1 253 ? -8.203 -34.125 -6.844 1 59.88 253 GLN B CA 1
ATOM 4879 C C . GLN B 1 253 ? -7.547 -34.562 -5.531 1 59.88 253 GLN B C 1
ATOM 4881 O O . GLN B 1 253 ? -7.348 -33.719 -4.637 1 59.88 253 GLN B O 1
ATOM 4886 N N . TRP B 1 254 ? -7.18 -35.844 -5.562 1 67.75 254 TRP B N 1
ATOM 4887 C CA . TRP B 1 254 ? -6.645 -36.344 -4.293 1 67.75 254 TRP B CA 1
ATOM 4888 C C . TRP B 1 254 ? -5.348 -35.594 -3.936 1 67.75 254 TRP B C 1
ATOM 4890 O O . TRP B 1 254 ? -5.109 -35.281 -2.766 1 67.75 254 TRP B O 1
ATOM 4900 N N . ILE B 1 255 ? -4.512 -35.312 -4.949 1 70.69 255 ILE B N 1
ATOM 4901 C CA . ILE B 1 255 ? -3.221 -34.688 -4.676 1 70.69 255 ILE B CA 1
ATOM 4902 C C . ILE B 1 255 ? -3.428 -33.281 -4.184 1 70.69 255 ILE B C 1
ATOM 4904 O O . ILE B 1 255 ? -2.73 -32.812 -3.277 1 70.69 255 ILE B O 1
ATOM 4908 N N . ASN B 1 256 ? -4.406 -32.75 -4.75 1 67.56 256 ASN B N 1
ATOM 4909 C CA . ASN B 1 256 ? -4.703 -31.391 -4.301 1 67.56 256 ASN B CA 1
ATOM 4910 C C . ASN B 1 256 ? -5.172 -31.375 -2.848 1 67.56 256 ASN B C 1
ATOM 4912 O O . ASN B 1 256 ? -4.754 -30.516 -2.066 1 67.56 256 ASN B O 1
ATOM 4916 N N . GLN B 1 257 ? -6.004 -32.25 -2.586 1 72 257 GLN B N 1
ATOM 4917 C CA . GLN B 1 257 ? -6.469 -32.375 -1.208 1 72 257 GLN B CA 1
ATOM 4918 C C . GLN B 1 257 ? -5.312 -32.656 -0.261 1 72 257 GLN B C 1
ATOM 4920 O O . GLN B 1 257 ? -5.254 -32.125 0.848 1 72 257 GLN B O 1
ATOM 4925 N N . LEU B 1 258 ? -4.461 -33.469 -0.765 1 79.06 258 LEU B N 1
ATOM 4926 C CA . LEU B 1 258 ? -3.295 -33.844 0.03 1 79.06 258 LEU B CA 1
ATOM 4927 C C . LEU B 1 258 ? -2.4 -32.625 0.278 1 79.06 258 LEU B C 1
ATOM 4929 O O . LEU B 1 258 ? -2.004 -32.375 1.416 1 79.06 258 LEU B O 1
ATOM 4933 N N . LEU B 1 259 ? -2.164 -31.922 -0.719 1 75.62 259 LEU B N 1
ATOM 4934 C CA . LEU B 1 259 ? -1.296 -30.766 -0.613 1 75.62 259 LEU B CA 1
ATOM 4935 C C . LEU B 1 259 ? -1.928 -29.688 0.272 1 75.62 259 LEU B C 1
ATOM 4937 O O . LEU B 1 259 ? -1.241 -29.062 1.081 1 75.62 259 LEU B O 1
ATOM 4941 N N . HIS B 1 260 ? -3.193 -29.547 0.123 1 71.5 260 HIS B N 1
ATOM 4942 C CA . HIS B 1 260 ? -3.916 -28.594 0.966 1 71.5 260 HIS B CA 1
ATOM 4943 C C . HIS B 1 260 ? -3.811 -28.969 2.439 1 71.5 260 HIS B C 1
ATOM 4945 O O . HIS B 1 260 ? -3.547 -28.125 3.289 1 71.5 260 HIS B O 1
ATOM 4951 N N . TYR B 1 261 ? -3.979 -30.203 2.627 1 78.25 261 TYR B N 1
ATOM 4952 C CA . TYR B 1 261 ? -3.863 -30.703 3.996 1 78.25 261 TYR B CA 1
ATOM 4953 C C . TYR B 1 261 ? -2.471 -30.438 4.555 1 78.25 261 TYR B C 1
ATOM 4955 O O . TYR B 1 261 ? -2.326 -29.953 5.68 1 78.25 261 TYR B O 1
ATOM 4963 N N . ILE B 1 262 ? -1.502 -30.734 3.734 1 81.69 262 ILE B N 1
ATOM 4964 C CA . ILE B 1 262 ? -0.123 -30.547 4.172 1 81.69 262 ILE B CA 1
ATOM 4965 C C . ILE B 1 262 ? 0.123 -29.078 4.492 1 81.69 262 ILE B C 1
ATOM 4967 O O . ILE B 1 262 ? 0.664 -28.75 5.551 1 81.69 262 ILE B O 1
ATOM 4971 N N . ASP B 1 263 ? -0.336 -28.234 3.662 1 75.31 263 ASP B N 1
ATOM 4972 C CA . ASP B 1 263 ? -0.098 -26.812 3.822 1 75.31 263 ASP B CA 1
ATOM 4973 C C . ASP B 1 263 ? -0.77 -26.281 5.09 1 75.31 263 ASP B C 1
ATOM 4975 O O . ASP B 1 263 ? -0.217 -25.422 5.777 1 75.31 263 ASP B O 1
ATOM 4979 N N . GLN B 1 264 ? -1.871 -26.781 5.355 1 73.44 264 GLN B N 1
ATOM 4980 C CA . GLN B 1 264 ? -2.619 -26.344 6.531 1 73.44 264 GLN B CA 1
ATOM 4981 C C . GLN B 1 264 ? -1.982 -26.875 7.816 1 73.44 264 GLN B C 1
ATOM 4983 O O . GLN B 1 264 ? -2.207 -26.312 8.891 1 73.44 264 GLN B O 1
ATOM 4988 N N . HIS B 1 265 ? -1.167 -27.859 7.641 1 80.94 265 HIS B N 1
ATOM 4989 C CA . HIS B 1 265 ? -0.668 -28.547 8.836 1 80.94 265 HIS B CA 1
ATOM 4990 C C . HIS B 1 265 ? 0.855 -28.516 8.883 1 80.94 265 HIS B C 1
ATOM 4992 O O . HIS B 1 265 ? 1.472 -29.391 9.508 1 80.94 265 HIS B O 1
ATOM 4998 N N . LEU B 1 266 ? 1.395 -27.547 8.258 1 81.62 266 LEU B N 1
ATOM 4999 C CA . LEU B 1 266 ? 2.85 -27.5 8.164 1 81.62 266 LEU B CA 1
ATOM 5000 C C . LEU B 1 266 ? 3.479 -27.25 9.531 1 81.62 266 LEU B C 1
ATOM 5002 O O . LEU B 1 266 ? 4.641 -27.609 9.75 1 81.62 266 LEU B O 1
ATOM 5006 N N . HIS B 1 267 ? 2.723 -26.688 10.406 1 80.44 267 HIS B N 1
ATOM 5007 C CA . HIS B 1 267 ? 3.264 -26.312 11.711 1 80.44 267 HIS B CA 1
ATOM 5008 C C . HIS B 1 267 ? 3.188 -27.484 12.695 1 80.44 267 HIS B C 1
ATOM 5010 O O . HIS B 1 267 ? 3.697 -27.391 13.812 1 80.44 267 HIS B O 1
ATOM 5016 N N . GLU B 1 268 ? 2.547 -28.469 12.359 1 81.56 268 GLU B N 1
ATOM 5017 C CA . GLU B 1 268 ? 2.412 -29.641 13.219 1 81.56 268 GLU B CA 1
ATOM 5018 C C . GLU B 1 268 ? 3.047 -30.875 12.586 1 81.56 268 GLU B C 1
ATOM 5020 O O . GLU B 1 268 ? 3.512 -30.828 11.445 1 81.56 268 GLU B O 1
ATOM 5025 N N . GLU B 1 269 ? 3.18 -31.938 13.523 1 82.88 269 GLU B N 1
ATOM 5026 C CA . GLU B 1 269 ? 3.676 -33.188 12.992 1 82.88 269 GLU B CA 1
ATOM 5027 C C . GLU B 1 269 ? 2.654 -33.844 12.055 1 82.88 269 GLU B C 1
ATOM 5029 O O . GLU B 1 269 ? 1.483 -34 12.414 1 82.88 269 GLU B O 1
ATOM 5034 N N . ILE B 1 270 ? 3.117 -34.031 10.82 1 85.88 270 ILE B N 1
ATOM 5035 C CA . ILE B 1 270 ? 2.246 -34.656 9.836 1 85.88 270 ILE B CA 1
ATOM 5036 C C . ILE B 1 270 ? 2.562 -36.156 9.75 1 85.88 270 ILE B C 1
ATOM 5038 O O . ILE B 1 270 ? 3.68 -36.531 9.391 1 85.88 270 ILE B O 1
ATOM 5042 N N . CYS B 1 271 ? 1.64 -37 10.188 1 86.56 271 CYS B N 1
ATOM 5043 C CA . CYS B 1 271 ? 1.772 -38.438 10.156 1 86.56 271 CYS B CA 1
ATOM 5044 C C . CYS B 1 271 ? 1.314 -39 8.812 1 86.56 271 CYS B C 1
ATOM 5046 O O . CYS B 1 271 ? 0.162 -38.812 8.422 1 86.56 271 CYS B O 1
ATOM 5048 N N . LEU B 1 272 ? 2.248 -39.719 8.141 1 88.12 272 LEU B N 1
ATOM 5049 C CA . LEU B 1 272 ? 1.935 -40.281 6.828 1 88.12 272 LEU B CA 1
ATOM 5050 C C . LEU B 1 272 ? 0.78 -41.281 6.914 1 88.12 272 LEU B C 1
ATOM 5052 O O . LEU B 1 272 ? -0.026 -41.375 5.988 1 88.12 272 LEU B O 1
ATOM 5056 N N . GLU B 1 273 ? 0.723 -41.969 8.047 1 88.62 273 GLU B N 1
ATOM 5057 C CA . GLU B 1 273 ? -0.344 -42.938 8.25 1 88.62 273 GLU B CA 1
ATOM 5058 C C . GLU B 1 273 ? -1.713 -42.281 8.266 1 88.62 273 GLU B C 1
ATOM 5060 O O . GLU B 1 273 ? -2.658 -42.75 7.641 1 88.62 273 GLU B O 1
ATOM 5065 N N . GLN B 1 274 ? -1.694 -41.219 8.938 1 86.5 274 GLN B N 1
ATOM 5066 C CA . GLN B 1 274 ? -2.947 -40.5 9.016 1 86.5 274 GLN B CA 1
ATOM 5067 C C . GLN B 1 274 ? -3.338 -39.938 7.652 1 86.5 274 GLN B C 1
ATOM 5069 O O . GLN B 1 274 ? -4.512 -39.938 7.277 1 86.5 274 GLN B O 1
ATOM 5074 N N . LEU B 1 275 ? -2.342 -39.438 6.953 1 86.06 275 LEU B N 1
ATOM 5075 C CA . LEU B 1 275 ? -2.566 -38.906 5.621 1 86.06 275 LEU B CA 1
ATOM 5076 C C . LEU B 1 275 ? -3.094 -39.969 4.672 1 86.06 275 LEU B C 1
ATOM 5078 O O . LEU B 1 275 ? -4.012 -39.719 3.891 1 86.06 275 LEU B O 1
ATOM 5082 N N . ALA B 1 276 ? -2.535 -41.094 4.727 1 89.44 276 ALA B N 1
ATOM 5083 C CA . ALA B 1 276 ? -2.938 -42.219 3.881 1 89.44 276 ALA B CA 1
ATOM 5084 C C . ALA B 1 276 ? -4.367 -42.656 4.188 1 89.44 276 ALA B C 1
ATOM 5086 O O . ALA B 1 276 ? -5.16 -42.906 3.273 1 89.44 276 ALA B O 1
ATOM 5087 N N . GLU B 1 277 ? -4.652 -42.719 5.43 1 87.06 277 GLU B N 1
ATOM 5088 C CA . GLU B 1 277 ? -5.988 -43.094 5.867 1 87.06 277 GLU B CA 1
ATOM 5089 C C . GLU B 1 277 ? -7.047 -42.125 5.355 1 87.06 277 GLU B C 1
ATOM 5091 O O . GLU B 1 277 ? -8.125 -42.531 4.922 1 87.06 277 GLU B O 1
ATOM 5096 N N . ARG B 1 278 ? -6.715 -40.906 5.367 1 83.06 278 ARG B N 1
ATOM 5097 C CA . ARG B 1 278 ? -7.641 -39.844 4.93 1 83.06 278 ARG B CA 1
ATOM 5098 C C . ARG B 1 278 ? -7.973 -40 3.447 1 83.06 278 ARG B C 1
ATOM 5100 O O . ARG B 1 278 ? -9.062 -39.625 3.01 1 83.06 278 ARG B O 1
ATOM 5107 N N . HIS B 1 279 ? -7.078 -40.562 2.764 1 82.06 279 HIS B N 1
ATOM 5108 C CA . HIS B 1 279 ? -7.266 -40.688 1.323 1 82.06 279 HIS B CA 1
ATOM 5109 C C . HIS B 1 279 ? -7.508 -42.125 0.925 1 82.06 279 HIS B C 1
ATOM 5111 O O . HIS B 1 279 ? -7.375 -42.5 -0.247 1 82.06 279 HIS B O 1
ATOM 5117 N N . ALA B 1 280 ? -7.824 -42.938 1.921 1 85.06 280 ALA B N 1
ATOM 5118 C CA . ALA B 1 280 ? -8.188 -44.344 1.744 1 85.06 280 ALA B CA 1
ATOM 5119 C C . ALA B 1 280 ? -7.117 -45.094 0.942 1 85.06 280 ALA B C 1
ATOM 5121 O O . ALA B 1 280 ? -7.438 -45.844 0.01 1 85.06 280 ALA B O 1
ATOM 5122 N N . MET B 1 281 ? -5.887 -44.781 1.272 1 86.62 281 MET B N 1
ATOM 5123 C CA . MET B 1 281 ? -4.746 -45.438 0.641 1 86.62 281 MET B CA 1
ATOM 5124 C C . MET B 1 281 ? -3.775 -45.969 1.689 1 86.62 281 MET B C 1
ATOM 5126 O O . MET B 1 281 ? -3.826 -45.562 2.852 1 86.62 281 MET B O 1
ATOM 5130 N N . SER B 1 282 ? -3.014 -47 1.321 1 90.19 282 SER B N 1
ATOM 5131 C CA . SER B 1 282 ? -1.872 -47.375 2.146 1 90.19 282 SER B CA 1
ATOM 5132 C C . SER B 1 282 ? -0.771 -46.344 2.084 1 90.19 282 SER B C 1
ATOM 5134 O O . SER B 1 282 ? -0.722 -45.531 1.147 1 90.19 282 SER B O 1
ATOM 5136 N N . VAL B 1 283 ? 0.026 -46.312 3.076 1 92.19 283 VAL B N 1
ATOM 5137 C CA . VAL B 1 283 ? 1.144 -45.375 3.111 1 92.19 283 VAL B CA 1
ATOM 5138 C C . VAL B 1 283 ? 2.025 -45.562 1.88 1 92.19 283 VAL B C 1
ATOM 5140 O O . VAL B 1 283 ? 2.475 -44.594 1.266 1 92.19 283 VAL B O 1
ATOM 5143 N N . SER B 1 284 ? 2.166 -46.844 1.55 1 92.25 284 SER B N 1
ATOM 5144 C CA . SER B 1 284 ? 2.992 -47.156 0.39 1 92.25 284 SER B CA 1
ATOM 5145 C C . SER B 1 284 ? 2.369 -46.625 -0.896 1 92.25 284 SER B C 1
ATOM 5147 O O . SER B 1 284 ? 3.064 -46.062 -1.734 1 92.25 284 SER B O 1
ATOM 5149 N N . ASN B 1 285 ? 1.155 -46.844 -1.078 1 90.81 285 ASN B N 1
ATOM 5150 C CA . ASN B 1 285 ? 0.443 -46.375 -2.254 1 90.81 285 ASN B CA 1
ATOM 5151 C C . ASN B 1 285 ? 0.442 -44.844 -2.318 1 90.81 285 ASN B C 1
ATOM 5153 O O . ASN B 1 285 ? 0.641 -44.25 -3.387 1 90.81 285 ASN B O 1
ATOM 5157 N N . LEU B 1 286 ? 0.246 -44.219 -1.148 1 89.81 286 LEU B N 1
ATOM 5158 C CA . LEU B 1 286 ? 0.267 -42.781 -1.06 1 89.81 286 LEU B CA 1
ATOM 5159 C C . LEU B 1 286 ? 1.621 -42.219 -1.492 1 89.81 286 LEU B C 1
ATOM 5161 O O . LEU B 1 286 ? 1.688 -41.312 -2.311 1 89.81 286 LEU B O 1
ATOM 5165 N N . GLN B 1 287 ? 2.59 -42.781 -0.952 1 89.38 287 GLN B N 1
ATOM 5166 C CA . GLN B 1 287 ? 3.945 -42.344 -1.259 1 89.38 287 GLN B CA 1
ATOM 5167 C C . GLN B 1 287 ? 4.273 -42.531 -2.734 1 89.38 287 GLN B C 1
ATOM 5169 O O . GLN B 1 287 ? 4.875 -41.688 -3.371 1 89.38 287 GLN B O 1
ATOM 5174 N N . ARG B 1 288 ? 3.855 -43.656 -3.273 1 87.44 288 ARG B N 1
ATOM 5175 C CA . ARG B 1 288 ? 4.113 -43.969 -4.676 1 87.44 288 ARG B CA 1
ATOM 5176 C C . ARG B 1 288 ? 3.385 -43 -5.594 1 87.44 288 ARG B C 1
ATOM 5178 O O . ARG B 1 288 ? 3.98 -42.438 -6.52 1 87.44 288 ARG B O 1
ATOM 5185 N N . LYS B 1 289 ? 2.17 -42.812 -5.352 1 82.31 289 LYS B N 1
ATOM 5186 C CA . LYS B 1 289 ? 1.355 -41.906 -6.164 1 82.31 289 LYS B CA 1
ATOM 5187 C C . LYS B 1 289 ? 1.876 -40.469 -6.094 1 82.31 289 LYS B C 1
ATOM 5189 O O . LYS B 1 289 ? 1.899 -39.781 -7.105 1 82.31 289 LYS B O 1
ATOM 5194 N N . PHE B 1 290 ? 2.213 -40.125 -4.855 1 82.19 290 PHE B N 1
ATOM 5195 C CA . PHE B 1 290 ? 2.764 -38.781 -4.664 1 82.19 290 PHE B CA 1
ATOM 5196 C C . PHE B 1 290 ? 4.047 -38.625 -5.469 1 82.19 290 PHE B C 1
ATOM 5198 O O . PHE B 1 290 ? 4.203 -37.625 -6.191 1 82.19 290 PHE B O 1
ATOM 5205 N N . LYS B 1 291 ? 4.891 -39.562 -5.344 1 80.12 291 LYS B N 1
ATOM 5206 C CA . LYS B 1 291 ? 6.172 -39.5 -6.039 1 80.12 291 LYS B CA 1
ATOM 5207 C C . LYS B 1 291 ? 5.98 -39.5 -7.551 1 80.12 291 LYS B C 1
ATOM 5209 O O . LYS B 1 291 ? 6.668 -38.781 -8.273 1 80.12 291 LYS B O 1
ATOM 5214 N N . THR B 1 292 ? 5.102 -40.312 -7.938 1 72.94 292 THR B N 1
ATOM 5215 C CA . THR B 1 292 ? 4.816 -40.406 -9.367 1 72.94 292 THR B CA 1
ATOM 5216 C C . THR B 1 292 ? 4.312 -39.062 -9.898 1 72.94 292 THR B C 1
ATOM 5218 O O . THR B 1 292 ? 4.668 -38.656 -11 1 72.94 292 THR B O 1
ATOM 5221 N N . ARG B 1 293 ? 3.555 -38.438 -9.031 1 67.44 293 ARG B N 1
ATOM 5222 C CA . ARG B 1 293 ? 2.922 -37.219 -9.469 1 67.44 293 ARG B CA 1
ATOM 5223 C C . ARG B 1 293 ? 3.869 -36.031 -9.32 1 67.44 293 ARG B C 1
ATOM 5225 O O . ARG B 1 293 ? 3.891 -35.125 -10.164 1 67.44 293 ARG B O 1
ATOM 5232 N N . LEU B 1 294 ? 4.547 -36 -8.188 1 67.69 294 LEU B N 1
ATOM 5233 C CA . LEU B 1 294 ? 5.309 -34.781 -7.871 1 67.69 294 LEU B CA 1
ATOM 5234 C C . LEU B 1 294 ? 6.809 -35.062 -7.992 1 67.69 294 LEU B C 1
ATOM 5236 O O . LEU B 1 294 ? 7.613 -34.125 -7.852 1 67.69 294 LEU B O 1
ATOM 5240 N N . ASN B 1 295 ? 7.211 -36.25 -8.281 1 66.44 295 ASN B N 1
ATOM 5241 C CA . ASN B 1 295 ? 8.594 -36.688 -8.445 1 66.44 295 ASN B CA 1
ATOM 5242 C C . ASN B 1 295 ? 9.43 -36.344 -7.211 1 66.44 295 ASN B C 1
ATOM 5244 O O . ASN B 1 295 ? 10.586 -35.938 -7.332 1 66.44 295 ASN B O 1
ATOM 5248 N N . MET B 1 296 ? 8.789 -36.375 -6.129 1 72.06 296 MET B N 1
ATOM 5249 C CA . MET B 1 296 ? 9.438 -36.25 -4.832 1 72.06 296 MET B CA 1
ATOM 5250 C C . MET B 1 296 ? 8.633 -36.938 -3.738 1 72.06 296 MET B C 1
ATOM 5252 O O . MET B 1 296 ? 7.461 -37.25 -3.936 1 72.06 296 MET B O 1
ATOM 5256 N N . THR B 1 297 ? 9.352 -37.219 -2.684 1 82.75 297 THR B N 1
ATOM 5257 C CA . THR B 1 297 ? 8.641 -37.875 -1.577 1 82.75 297 THR B CA 1
ATOM 5258 C C . THR B 1 297 ? 7.812 -36.844 -0.804 1 82.75 297 THR B C 1
ATOM 5260 O O . THR B 1 297 ? 8.078 -35.656 -0.873 1 82.75 297 THR B O 1
ATOM 5263 N N . ILE B 1 298 ? 6.844 -37.344 -0.077 1 86.12 298 ILE B N 1
ATOM 5264 C CA . ILE B 1 298 ? 6.004 -36.5 0.767 1 86.12 298 ILE B CA 1
ATOM 5265 C C . ILE B 1 298 ? 6.859 -35.812 1.83 1 86.12 298 ILE B C 1
ATOM 5267 O O . ILE B 1 298 ? 6.688 -34.625 2.105 1 86.12 298 ILE B O 1
ATOM 5271 N N . ALA B 1 299 ? 7.777 -36.531 2.359 1 84.5 299 ALA B N 1
ATOM 5272 C CA . ALA B 1 299 ? 8.656 -36 3.393 1 84.5 299 ALA B CA 1
ATOM 5273 C C . ALA B 1 299 ? 9.484 -34.812 2.852 1 84.5 299 ALA B C 1
ATOM 5275 O O . ALA B 1 299 ? 9.641 -33.812 3.521 1 84.5 299 ALA B O 1
ATOM 5276 N N . HIS B 1 300 ? 9.977 -35 1.681 1 80.94 300 HIS B N 1
ATOM 5277 C CA . HIS B 1 300 ? 10.758 -33.938 1.046 1 80.94 300 HIS B CA 1
ATOM 5278 C C . HIS B 1 300 ? 9.898 -32.719 0.793 1 80.94 300 HIS B C 1
ATOM 5280 O O . HIS B 1 300 ? 10.352 -31.578 1.015 1 80.94 300 HIS B O 1
ATOM 5286 N N . TYR B 1 301 ? 8.742 -33 0.305 1 81.12 301 TYR B N 1
ATOM 5287 C CA . TYR B 1 301 ? 7.82 -31.891 0.044 1 81.12 301 TYR B CA 1
ATOM 5288 C C . TYR B 1 301 ? 7.535 -31.109 1.317 1 81.12 301 TYR B C 1
ATOM 5290 O O . TYR B 1 301 ? 7.594 -29.875 1.319 1 81.12 301 TYR B O 1
ATOM 5298 N N . ILE B 1 302 ? 7.215 -31.781 2.367 1 82.62 302 ILE B N 1
ATOM 5299 C CA . ILE B 1 302 ? 6.898 -31.156 3.646 1 82.62 302 ILE B CA 1
ATOM 5300 C C . ILE B 1 302 ? 8.094 -30.344 4.125 1 82.62 302 ILE B C 1
ATOM 5302 O O . ILE B 1 302 ? 7.938 -29.188 4.547 1 82.62 302 ILE B O 1
ATOM 5306 N N . ARG B 1 303 ? 9.211 -30.859 4.012 1 81.94 303 ARG B N 1
ATOM 5307 C CA . ARG B 1 303 ? 10.422 -30.172 4.438 1 81.94 303 ARG B CA 1
ATOM 5308 C C . ARG B 1 303 ? 10.633 -28.891 3.633 1 81.94 303 ARG B C 1
ATOM 5310 O O . ARG B 1 303 ? 10.977 -27.859 4.191 1 81.94 303 ARG B O 1
ATOM 5317 N N . HIS B 1 304 ? 10.43 -29.047 2.367 1 77.75 304 HIS B N 1
ATOM 5318 C CA . HIS B 1 304 ? 10.609 -27.891 1.487 1 77.75 304 HIS B CA 1
ATOM 5319 C C . HIS B 1 304 ? 9.609 -26.797 1.81 1 77.75 304 HIS B C 1
ATOM 5321 O O . HIS B 1 304 ? 9.969 -25.609 1.848 1 77.75 304 HIS B O 1
ATOM 5327 N N . ARG B 1 305 ? 8.43 -27.172 1.971 1 80.38 305 ARG B N 1
ATOM 5328 C CA . ARG B 1 305 ? 7.387 -26.203 2.289 1 80.38 305 ARG B CA 1
ATOM 5329 C C . ARG B 1 305 ? 7.672 -25.5 3.613 1 80.38 305 ARG B C 1
ATOM 5331 O O . ARG B 1 305 ? 7.461 -24.297 3.742 1 80.38 305 ARG B O 1
ATOM 5338 N N . ARG B 1 306 ? 8.141 -26.219 4.543 1 83.81 306 ARG B N 1
ATOM 5339 C CA . ARG B 1 306 ? 8.477 -25.641 5.84 1 83.81 306 ARG B CA 1
ATOM 5340 C C . ARG B 1 306 ? 9.641 -24.672 5.719 1 83.81 306 ARG B C 1
ATOM 5342 O O . ARG B 1 306 ? 9.648 -23.625 6.367 1 83.81 306 ARG B O 1
ATOM 5349 N N . LEU B 1 307 ? 10.539 -24.984 4.867 1 81.19 307 LEU B N 1
ATOM 5350 C CA . LEU B 1 307 ? 11.664 -24.094 4.637 1 81.19 307 LEU B CA 1
ATOM 5351 C C . LEU B 1 307 ? 11.203 -22.797 3.961 1 81.19 307 LEU B C 1
ATOM 5353 O O . LEU B 1 307 ? 11.672 -21.703 4.309 1 81.19 307 LEU B O 1
ATOM 5357 N N . GLN B 1 308 ? 10.375 -22.984 3.014 1 76.12 308 GLN B N 1
ATOM 5358 C CA . GLN B 1 308 ? 9.828 -21.812 2.33 1 76.12 308 GLN B CA 1
ATOM 5359 C C . GLN B 1 308 ? 9.094 -20.906 3.305 1 76.12 308 GLN B C 1
ATOM 5361 O O . GLN B 1 308 ? 9.242 -19.688 3.244 1 76.12 308 GLN B O 1
ATOM 5366 N N . LEU B 1 309 ? 8.328 -21.469 4.109 1 77.81 309 LEU B N 1
ATOM 5367 C CA . LEU B 1 309 ? 7.609 -20.703 5.117 1 77.81 309 LEU B CA 1
ATOM 5368 C C . LEU B 1 309 ? 8.586 -19.984 6.051 1 77.81 309 LEU B C 1
ATOM 5370 O O . LEU B 1 309 ? 8.375 -18.828 6.402 1 77.81 309 LEU B O 1
ATOM 5374 N N . ALA B 1 310 ? 9.57 -20.672 6.402 1 81.62 310 ALA B N 1
ATOM 5375 C CA . ALA B 1 310 ? 10.602 -20.078 7.254 1 81.62 310 ALA B CA 1
ATOM 5376 C C . ALA B 1 310 ? 11.25 -18.875 6.57 1 81.62 310 ALA B C 1
ATOM 5378 O O . ALA B 1 310 ? 11.484 -17.844 7.207 1 81.62 310 ALA B O 1
ATOM 5379 N N . ARG B 1 311 ? 11.508 -19.031 5.348 1 78.12 311 ARG B N 1
ATOM 5380 C CA . ARG B 1 311 ? 12.102 -17.938 4.578 1 78.12 311 ARG B CA 1
ATOM 5381 C C . ARG B 1 311 ? 11.195 -16.719 4.562 1 78.12 311 ARG B C 1
ATOM 5383 O O . ARG B 1 311 ? 11.656 -15.586 4.758 1 78.12 311 ARG B O 1
ATOM 5390 N N . GLN B 1 312 ? 10.023 -16.984 4.352 1 71.31 312 GLN B N 1
ATOM 5391 C CA . GLN B 1 312 ? 9.047 -15.906 4.32 1 71.31 312 GLN B CA 1
ATOM 5392 C C . GLN B 1 312 ? 8.977 -15.18 5.66 1 71.31 312 GLN B C 1
ATOM 5394 O O . GLN B 1 312 ? 8.891 -13.953 5.707 1 71.31 312 GLN B O 1
ATOM 5399 N N . GLN B 1 313 ? 8.992 -15.906 6.66 1 76.69 313 GLN B N 1
ATOM 5400 C CA . GLN B 1 313 ? 8.945 -15.336 8 1 76.69 313 GLN B CA 1
ATOM 5401 C C . GLN B 1 313 ? 10.188 -14.5 8.297 1 76.69 313 GLN B C 1
ATOM 5403 O O . GLN B 1 313 ? 10.102 -13.438 8.914 1 76.69 313 GLN B O 1
ATOM 5408 N N . LEU B 1 314 ? 11.289 -15 7.84 1 79.5 314 LEU B N 1
ATOM 5409 C CA . LEU B 1 314 ? 12.539 -14.266 8.008 1 79.5 314 LEU B CA 1
ATOM 5410 C C . LEU B 1 314 ? 12.523 -12.969 7.211 1 79.5 314 LEU B C 1
ATOM 5412 O O . LEU B 1 314 ? 12.992 -11.938 7.691 1 79.5 314 LEU B O 1
ATOM 5416 N N . GLU B 1 315 ? 11.969 -13.117 6.094 1 71.25 315 GLU B N 1
ATOM 5417 C CA . GLU B 1 315 ? 11.883 -11.961 5.207 1 71.25 315 GLU B CA 1
ATOM 5418 C C . GLU B 1 315 ? 11.055 -10.844 5.832 1 71.25 315 GLU B C 1
ATOM 5420 O O . GLU B 1 315 ? 11.375 -9.664 5.688 1 71.25 315 GLU B O 1
ATOM 5425 N N . ARG B 1 316 ? 10.062 -11.266 6.547 1 64.88 316 ARG B N 1
ATOM 5426 C CA . ARG B 1 316 ? 9.141 -10.312 7.16 1 64.88 316 ARG B CA 1
ATOM 5427 C C . ARG B 1 316 ? 9.695 -9.797 8.484 1 64.88 316 ARG B C 1
ATOM 5429 O O . ARG B 1 316 ? 9.148 -8.859 9.07 1 64.88 316 ARG B O 1
ATOM 5436 N N . GLY B 1 317 ? 10.766 -10.391 8.859 1 69.38 317 GLY B N 1
ATOM 5437 C CA . GLY B 1 317 ? 11.398 -9.977 10.102 1 69.38 317 GLY B CA 1
ATOM 5438 C C . GLY B 1 317 ? 10.586 -10.328 11.328 1 69.38 317 GLY B C 1
ATOM 5439 O O . GLY B 1 317 ? 10.695 -9.664 12.367 1 69.38 317 GLY B O 1
ATOM 5440 N N . LEU B 1 318 ? 9.852 -11.273 11.297 1 63.66 318 LEU B N 1
ATOM 5441 C CA . LEU B 1 318 ? 8.891 -11.617 12.344 1 63.66 318 LEU B CA 1
ATOM 5442 C C . LEU B 1 318 ? 9.516 -12.586 13.352 1 63.66 318 LEU B C 1
ATOM 5444 O O . LEU B 1 318 ? 9.055 -12.68 14.492 1 63.66 318 LEU B O 1
ATOM 5448 N N . VAL B 1 319 ? 10.477 -13.328 12.828 1 79.44 319 VAL B N 1
ATOM 5449 C CA . VAL B 1 319 ? 11.039 -14.375 13.672 1 79.44 319 VAL B CA 1
ATOM 5450 C C . VAL B 1 319 ? 12.562 -14.352 13.57 1 79.44 319 VAL B C 1
ATOM 5452 O O . VAL B 1 319 ? 13.125 -13.836 12.602 1 79.44 319 VAL B O 1
ATOM 5455 N N . THR B 1 320 ? 13.164 -14.805 14.703 1 84.69 320 THR B N 1
ATOM 5456 C CA . THR B 1 320 ? 14.609 -15.023 14.648 1 84.69 320 THR B CA 1
ATOM 5457 C C . THR B 1 320 ? 14.938 -16.266 13.828 1 84.69 320 THR B C 1
ATOM 5459 O O . THR B 1 320 ? 14.047 -17.062 13.508 1 84.69 320 THR B O 1
ATOM 5462 N N . ILE B 1 321 ? 16.188 -16.422 13.523 1 88.75 321 ILE B N 1
ATOM 5463 C CA . ILE B 1 321 ? 16.625 -17.578 12.758 1 88.75 321 ILE B CA 1
ATOM 5464 C C . ILE B 1 321 ? 16.359 -18.859 13.547 1 88.75 321 ILE B C 1
ATOM 5466 O O . ILE B 1 321 ? 15.922 -19.859 12.984 1 88.75 321 ILE B O 1
ATOM 5470 N N . THR B 1 322 ? 16.562 -18.688 14.883 1 87.75 322 THR B N 1
ATOM 5471 C CA . THR B 1 322 ? 16.328 -19.844 15.742 1 87.75 322 THR B CA 1
ATOM 5472 C C . THR B 1 322 ? 14.852 -20.219 15.766 1 87.75 322 THR B C 1
ATOM 5474 O O . THR B 1 322 ? 14.5 -21.391 15.672 1 87.75 322 THR B O 1
ATOM 5477 N N . GLU B 1 323 ? 14.031 -19.297 15.859 1 87.5 323 GLU B N 1
ATOM 5478 C CA . GLU B 1 323 ? 12.594 -19.531 15.859 1 87.5 323 GLU B CA 1
ATOM 5479 C C . GLU B 1 323 ? 12.125 -20.109 14.523 1 87.5 323 GLU B C 1
ATOM 5481 O O . GLU B 1 323 ? 11.312 -21.031 14.492 1 87.5 323 GLU B O 1
ATOM 5486 N N . ALA B 1 324 ? 12.664 -19.516 13.484 1 88.88 324 ALA B N 1
ATOM 5487 C CA . ALA B 1 324 ? 12.344 -20.016 12.148 1 88.88 324 ALA B CA 1
ATOM 5488 C C . ALA B 1 324 ? 12.75 -21.484 12.008 1 88.88 324 ALA B C 1
ATOM 5490 O O . ALA B 1 324 ? 12.031 -22.281 11.406 1 88.88 324 ALA B O 1
ATOM 5491 N N . ALA B 1 325 ? 13.875 -21.812 12.578 1 89.94 325 ALA B N 1
ATOM 5492 C CA . ALA B 1 325 ? 14.383 -23.188 12.516 1 89.94 325 ALA B CA 1
ATOM 5493 C C . ALA B 1 325 ? 13.43 -24.141 13.211 1 89.94 325 ALA B C 1
ATOM 5495 O O . ALA B 1 325 ? 13.062 -25.188 12.641 1 89.94 325 ALA B O 1
ATOM 5496 N N . TYR B 1 326 ? 12.992 -23.781 14.344 1 85.19 326 TYR B N 1
ATOM 5497 C CA . TYR B 1 326 ? 12.102 -24.641 15.117 1 85.19 326 TYR B CA 1
ATOM 5498 C C . TYR B 1 326 ? 10.75 -24.766 14.43 1 85.19 326 TYR B C 1
ATOM 5500 O O . TYR B 1 326 ? 10.18 -25.859 14.367 1 85.19 326 TYR B O 1
ATOM 5508 N N . GLU B 1 327 ? 10.328 -23.719 13.961 1 84.69 327 GLU B N 1
ATOM 5509 C CA . GLU B 1 327 ? 9.039 -23.734 13.281 1 84.69 327 GLU B CA 1
ATOM 5510 C C . GLU B 1 327 ? 9.086 -24.594 12.023 1 84.69 327 GLU B C 1
ATOM 5512 O O . GLU B 1 327 ? 8.078 -25.203 11.641 1 84.69 327 GLU B O 1
ATOM 5517 N N . ALA B 1 328 ? 10.25 -24.578 11.484 1 86.62 328 ALA B N 1
ATOM 5518 C CA . ALA B 1 328 ? 10.43 -25.375 10.281 1 86.62 328 ALA B CA 1
ATOM 5519 C C . ALA B 1 328 ? 10.648 -26.844 10.625 1 86.62 328 ALA B C 1
ATOM 5521 O O . ALA B 1 328 ? 10.695 -27.703 9.727 1 86.62 328 ALA B O 1
ATOM 5522 N N . GLY B 1 329 ? 10.711 -27.156 11.883 1 85.12 329 GLY B N 1
ATOM 5523 C CA . GLY B 1 329 ? 10.766 -28.547 12.312 1 85.12 329 GLY B CA 1
ATOM 5524 C C . GLY B 1 329 ? 12.18 -29.031 12.562 1 85.12 329 GLY B C 1
ATOM 5525 O O . GLY B 1 329 ? 12.406 -30.25 12.68 1 85.12 329 GLY B O 1
ATOM 5526 N N . TYR B 1 330 ? 13.07 -28.109 12.641 1 87.06 330 TYR B N 1
ATOM 5527 C CA . TYR B 1 330 ? 14.445 -28.516 12.898 1 87.06 330 TYR B CA 1
ATOM 5528 C C . TYR B 1 330 ? 14.781 -28.422 14.383 1 87.06 330 TYR B C 1
ATOM 5530 O O . TYR B 1 330 ? 14.562 -27.375 15.008 1 87.06 330 TYR B O 1
ATOM 5538 N N . LEU B 1 331 ? 15.258 -29.516 14.875 1 81.88 331 LEU B N 1
ATOM 5539 C CA . LEU B 1 331 ? 15.609 -29.562 16.281 1 81.88 331 LEU B CA 1
ATOM 5540 C C . LEU B 1 331 ? 16.922 -28.828 16.547 1 81.88 331 LEU B C 1
ATOM 5542 O O . LEU B 1 331 ? 17.141 -28.297 17.625 1 81.88 331 LEU B O 1
ATOM 5546 N N . HIS B 1 332 ? 17.797 -28.875 15.555 1 85 332 HIS B N 1
ATOM 5547 C CA . HIS B 1 332 ? 19.109 -28.219 15.672 1 85 332 HIS B CA 1
ATOM 5548 C C . HIS B 1 332 ? 19.25 -27.109 14.625 1 85 332 HIS B C 1
ATOM 5550 O O . HIS B 1 332 ? 19.188 -27.375 13.422 1 85 332 HIS B O 1
ATOM 5556 N N . PRO B 1 333 ? 19.531 -25.875 15.125 1 86.81 333 PRO B N 1
ATOM 5557 C CA . PRO B 1 333 ? 19.656 -24.75 14.211 1 86.81 333 PRO B CA 1
ATOM 5558 C C . PRO B 1 333 ? 20.719 -24.969 13.133 1 86.81 333 PRO B C 1
ATOM 5560 O O . PRO B 1 333 ? 20.578 -24.469 12.016 1 86.81 333 PRO B O 1
ATOM 5563 N N . SER B 1 334 ? 21.688 -25.719 13.484 1 88.75 334 SER B N 1
ATOM 5564 C CA . SER B 1 334 ? 22.734 -26 12.5 1 88.75 334 SER B CA 1
ATOM 5565 C C . SER B 1 334 ? 22.188 -26.766 11.305 1 88.75 334 SER B C 1
ATOM 5567 O O . SER B 1 334 ? 22.562 -26.484 10.164 1 88.75 334 SER B O 1
ATOM 5569 N N . ASN B 1 335 ? 21.359 -27.719 11.602 1 90.5 335 ASN B N 1
ATOM 5570 C CA . ASN B 1 335 ? 20.719 -28.484 10.531 1 90.5 335 ASN B CA 1
ATOM 5571 C C . ASN B 1 335 ? 19.828 -27.609 9.664 1 90.5 335 ASN B C 1
ATOM 5573 O O . ASN B 1 335 ? 19.766 -27.781 8.453 1 90.5 335 ASN B O 1
ATOM 5577 N N . PHE B 1 336 ? 19.203 -26.703 10.32 1 92.25 336 PHE B N 1
ATOM 5578 C CA . PHE B 1 336 ? 18.359 -25.75 9.609 1 92.25 336 PHE B CA 1
ATOM 5579 C C . PHE B 1 336 ? 19.203 -24.891 8.664 1 92.25 336 PHE B C 1
ATOM 5581 O O . PHE B 1 336 ? 18.844 -24.703 7.504 1 92.25 336 PHE B O 1
ATOM 5588 N N . THR B 1 337 ? 20.25 -24.375 9.195 1 89.75 337 THR B N 1
ATOM 5589 C CA . THR B 1 337 ? 21.125 -23.516 8.406 1 89.75 337 THR B CA 1
ATOM 5590 C C . THR B 1 337 ? 21.609 -24.234 7.16 1 89.75 337 THR B C 1
ATOM 5592 O O . THR B 1 337 ? 21.594 -23.672 6.062 1 89.75 337 THR B O 1
ATOM 5595 N N . ALA B 1 338 ? 21.969 -25.484 7.336 1 88.94 338 ALA B N 1
ATOM 5596 C CA . ALA B 1 338 ? 22.453 -26.281 6.211 1 88.94 338 ALA B CA 1
ATOM 5597 C C . ALA B 1 338 ? 21.344 -26.516 5.191 1 88.94 338 ALA B C 1
ATOM 5599 O O . ALA B 1 338 ? 21.562 -26.375 3.984 1 88.94 338 ALA B O 1
ATOM 5600 N N . ALA B 1 339 ? 20.234 -26.812 5.66 1 86.75 339 ALA B N 1
ATOM 5601 C CA . ALA B 1 339 ? 19.094 -27.094 4.793 1 86.75 339 ALA B CA 1
ATOM 5602 C C . ALA B 1 339 ? 18.656 -25.844 4.043 1 86.75 339 ALA B C 1
ATOM 5604 O O . ALA B 1 339 ? 18.344 -25.906 2.854 1 86.75 339 ALA B O 1
ATOM 5605 N N . PHE B 1 340 ? 18.641 -24.781 4.777 1 86.38 340 PHE B N 1
ATOM 5606 C CA . PHE B 1 340 ? 18.281 -23.484 4.199 1 86.38 340 PHE B CA 1
ATOM 5607 C C . PHE B 1 340 ? 19.25 -23.094 3.086 1 86.38 340 PHE B C 1
ATOM 5609 O O . PHE B 1 340 ? 18.812 -22.719 1.995 1 86.38 340 PHE B O 1
ATOM 5616 N N . LYS B 1 341 ? 20.453 -23.266 3.314 1 80.38 341 LYS B N 1
ATOM 5617 C CA . LYS B 1 341 ? 21.469 -22.938 2.318 1 80.38 341 LYS B CA 1
ATOM 5618 C C . LYS B 1 341 ? 21.344 -23.844 1.09 1 80.38 341 LYS B C 1
ATOM 5620 O O . LYS B 1 341 ? 21.469 -23.375 -0.043 1 80.38 341 LYS B O 1
ATOM 5625 N N . LYS B 1 342 ? 21.141 -25.031 1.36 1 76.69 342 LYS B N 1
ATOM 5626 C CA . LYS B 1 342 ? 20.969 -25.969 0.264 1 76.69 342 LYS B CA 1
ATOM 5627 C C . LYS B 1 342 ? 19.734 -25.609 -0.576 1 76.69 342 LYS B C 1
ATOM 5629 O O . LYS B 1 342 ? 19.781 -25.688 -1.806 1 76.69 342 LYS B O 1
ATOM 5634 N N . ALA B 1 343 ? 18.734 -25.219 0.116 1 71.06 343 ALA B N 1
ATOM 5635 C CA . ALA B 1 343 ? 17.453 -24.953 -0.55 1 71.06 343 ALA B CA 1
ATOM 5636 C C . ALA B 1 343 ? 17.484 -23.609 -1.282 1 71.06 343 ALA B C 1
ATOM 5638 O O . ALA B 1 343 ? 16.922 -23.484 -2.373 1 71.06 343 ALA B O 1
ATOM 5639 N N . PHE B 1 344 ? 18.156 -22.609 -0.665 1 69.25 344 PHE B N 1
ATOM 5640 C CA . PHE B 1 344 ? 18 -21.25 -1.178 1 69.25 344 PHE B CA 1
ATOM 5641 C C . PHE B 1 344 ? 19.328 -20.656 -1.598 1 69.25 344 PHE B C 1
ATOM 5643 O O . PHE B 1 344 ? 19.406 -19.531 -2.08 1 69.25 344 PHE B O 1
ATOM 5650 N N . GLY B 1 345 ? 20.375 -21.344 -1.398 1 66.81 345 GLY B N 1
ATOM 5651 C CA . GLY B 1 345 ? 21.703 -20.969 -1.878 1 66.81 345 GLY B CA 1
ATOM 5652 C C . GLY B 1 345 ? 22.406 -20 -0.954 1 66.81 345 GLY B C 1
ATOM 5653 O O . GLY B 1 345 ? 23.562 -19.641 -1.188 1 66.81 345 GLY B O 1
ATOM 5654 N N . ILE B 1 346 ? 21.734 -19.516 -0.007 1 74.81 346 ILE B N 1
ATOM 5655 C CA . ILE B 1 346 ? 22.312 -18.578 0.945 1 74.81 346 ILE B CA 1
ATOM 5656 C C . ILE B 1 346 ? 21.922 -18.969 2.367 1 74.81 346 ILE B C 1
ATOM 5658 O O . ILE B 1 346 ? 20.859 -19.578 2.582 1 74.81 346 ILE B O 1
ATOM 5662 N N . SER B 1 347 ? 22.828 -18.641 3.271 1 84.31 347 SER B N 1
ATOM 5663 C CA . SER B 1 347 ? 22.516 -18.969 4.66 1 84.31 347 SER B CA 1
ATOM 5664 C C . SER B 1 347 ? 21.422 -18.078 5.211 1 84.31 347 SER B C 1
ATOM 5666 O O . SER B 1 347 ? 21.203 -16.969 4.715 1 84.31 347 SER B O 1
ATOM 5668 N N . PRO B 1 348 ? 20.703 -18.609 6.238 1 86.5 348 PRO B N 1
ATOM 5669 C CA . PRO B 1 348 ? 19.688 -17.75 6.859 1 86.5 348 PRO B CA 1
ATOM 5670 C C . PRO B 1 348 ? 20.234 -16.422 7.352 1 86.5 348 PRO B C 1
ATOM 5672 O O . PRO B 1 348 ? 19.609 -15.383 7.184 1 86.5 348 PRO B O 1
ATOM 5675 N N . GLN B 1 349 ? 21.359 -16.453 7.906 1 85.62 349 GLN B N 1
ATOM 5676 C CA . GLN B 1 349 ? 21.984 -15.234 8.414 1 85.62 349 GLN B CA 1
ATOM 5677 C C . GLN B 1 349 ? 22.266 -14.242 7.285 1 85.62 349 GLN B C 1
ATOM 5679 O O . GLN B 1 349 ? 21.969 -13.055 7.41 1 85.62 349 GLN B O 1
ATOM 5684 N N . ALA B 1 350 ? 22.812 -14.766 6.223 1 77.62 350 ALA B N 1
ATOM 5685 C CA . ALA B 1 350 ? 23.094 -13.922 5.066 1 77.62 350 ALA B CA 1
ATOM 5686 C C . ALA B 1 350 ? 21.797 -13.352 4.477 1 77.62 350 ALA B C 1
ATOM 5688 O O . ALA B 1 350 ? 21.75 -12.195 4.059 1 77.62 350 ALA B O 1
ATOM 5689 N N . PHE B 1 351 ? 20.844 -14.172 4.453 1 79.12 351 PHE B N 1
ATOM 5690 C CA . PHE B 1 351 ? 19.531 -13.789 3.924 1 79.12 351 PHE B CA 1
ATOM 5691 C C . PHE B 1 351 ? 18.953 -12.625 4.715 1 79.12 351 PHE B C 1
ATOM 5693 O O . PHE B 1 351 ? 18.484 -11.648 4.129 1 79.12 351 PHE B O 1
ATOM 5700 N N . VAL B 1 352 ? 18.969 -12.703 6.016 1 78.88 352 VAL B N 1
ATOM 5701 C CA . VAL B 1 352 ? 18.406 -11.68 6.902 1 78.88 352 VAL B CA 1
ATOM 5702 C C . VAL B 1 352 ? 19.219 -10.391 6.777 1 78.88 352 VAL B C 1
ATOM 5704 O O . VAL B 1 352 ? 18.656 -9.297 6.77 1 78.88 352 VAL B O 1
ATOM 5707 N N . GLU B 1 353 ? 20.422 -10.523 6.578 1 73.12 353 GLU B N 1
ATOM 5708 C CA . GLU B 1 353 ? 21.297 -9.359 6.445 1 73.12 353 GLU B CA 1
ATOM 5709 C C . GLU B 1 353 ? 21.047 -8.633 5.125 1 73.12 353 GLU B C 1
ATOM 5711 O O . GLU B 1 353 ? 21.078 -7.402 5.074 1 73.12 353 GLU B O 1
ATOM 5716 N N . LEU B 1 354 ? 20.844 -9.391 4.152 1 62.78 354 LEU B N 1
ATOM 5717 C CA . LEU B 1 354 ? 20.547 -8.82 2.842 1 62.78 354 LEU B CA 1
ATOM 5718 C C . LEU B 1 354 ? 19.25 -8.039 2.859 1 62.78 354 LEU B C 1
ATOM 5720 O O . LEU B 1 354 ? 19.141 -6.984 2.229 1 62.78 354 LEU B O 1
ATOM 5724 N N . LYS B 1 355 ? 18.359 -8.562 3.492 1 60.09 355 LYS B N 1
ATOM 5725 C CA . LYS B 1 355 ? 17.047 -7.945 3.545 1 60.09 355 LYS B CA 1
ATOM 5726 C C . LYS B 1 355 ? 17.047 -6.73 4.465 1 60.09 355 LYS B C 1
ATOM 5728 O O . LYS B 1 355 ? 16.328 -5.758 4.215 1 60.09 355 LYS B O 1
ATOM 5733 N N . GLN B 1 356 ? 17.719 -6.801 5.547 1 55.53 356 GLN B N 1
ATOM 5734 C CA . GLN B 1 356 ? 17.859 -5.652 6.438 1 55.53 356 GLN B CA 1
ATOM 5735 C C . GLN B 1 356 ? 18.656 -4.535 5.773 1 55.53 356 GLN B C 1
ATOM 5737 O O . GLN B 1 356 ? 18.453 -3.355 6.062 1 55.53 356 GLN B O 1
ATOM 5742 N N . ALA B 1 357 ? 19.516 -4.914 4.859 1 48.47 357 ALA B N 1
ATOM 5743 C CA . ALA B 1 357 ? 20.328 -3.924 4.156 1 48.47 357 ALA B CA 1
ATOM 5744 C C . ALA B 1 357 ? 19.531 -3.273 3.023 1 48.47 357 ALA B C 1
ATOM 5746 O O . ALA B 1 357 ? 19.859 -2.164 2.592 1 48.47 357 ALA B O 1
ATOM 5747 N N . GLY B 1 358 ? 18.594 -3.744 2.525 1 44.56 358 GLY B N 1
ATOM 5748 C CA . GLY B 1 358 ? 17.844 -3.186 1.411 1 44.56 358 GLY B CA 1
ATOM 5749 C C . GLY B 1 358 ? 16.516 -2.561 1.831 1 44.56 358 GLY B C 1
ATOM 5750 O O . GLY B 1 358 ? 16.016 -2.838 2.92 1 44.56 358 GLY B O 1
#

Sequence (716 aa):
MITIRIYVKLSSTNREVELIMQNRTSVMENTQNQHKVLTKNGARQTVTLSRHVVKERDEQIVAQNLNQPVMAQGHFVEYVSPNGFTLHGGSSLELADCDVMTTSAPALVIILLLEGTLRFAYDDLKLELCANQHPQALMVNLEQPCIFHRRLHQGMTVRKLNIVLSPDTLQKFAQHSCPLQHFLQQDKALVPLSLNEESWQAVESLLNRRVIHTISAHIAREATVWRLVHDAVLQCPKHATSLSQHQEGQSEQWINQLLHYIDQHLHEEICLEQLAERHAMSVSNLQRKFKTRLNMTIAHYIRHRRLQLARQQLERGLVTITEAAYEAGYLHPSNFTAAFKKAFGISPQAFVELKQAGMITIRIYVKLSSTNREVELIMQNRTSVMENTQNQHKVLTKNGARQTVTLSRHVVKERDEQIVAQNLNQPVMAQGHFVEYVSPNGFTLHGGSSLELADCDVMTTSAPALVIILLLEGTLRFAYDDLKLELCANQHPQALMVNLEQPCIFHRRLHQGMTVRKLNIVLSPDTLQKFAQHSCPLQHFLQQDKALVPLSLNEESWQAVESLLNRRVIHTISAHIAREATVWRLVHDAVLQCPKHATSLSQHQEGQSEQWINQLLHYIDQHLHEEICLEQLAERHAMSVSNLQRKFKTRLNMTIAHYIRHRRLQLARQQLERGLVTITEAAYEAGYLHPSNFTAAFKKAFGISPQAFVELKQAG

Radius of gyration: 29.76 Å; Cα contacts (8 Å, |Δi|>4): 1178; chains: 2; bounding box: 63×92×70 Å

Secondary structure (DSSP, 8-state):
-------------SGGGSGGGS---STTSS--S-------------EEEEEEE--SSSEEEEESSSS--EEEEEEEEEEE-TTSEEEEEEEEEE-S-EEEEEEE-SEEEEEEEEESEEEEEETTEEEEEE-SSS-EEEEEEESS-EEEEEEE-TT-EEEEEEEEE-HHHHHTT-SS--HHHHHHHSTTEEEEE---HHHHHHHHHHHH------HHHHHHHHHHHHHHHHHHHTT--SS----------HHHHHHHHHHHHHHHTTTS---HHHHHHHTT--HHHHHHHHHHHHSS-HHHHHHHHHHHHHHHHHHHT-S-HHHHHHHTT-SSHHHHHHHHHHHHSS-HHHHHHHHHH-/-------------SGGGSGGGS---GGGSS--S-------------EEEEEEEE-SSSEEEEESSSS--EEEEEEEEEEE-TTSEEEEEEEEEE-S-EEEEEEE-SEEEEEEEEESEEEEEETTEEEEEE-SSS-EEEEEEESS-EEEEEEE-TT-EEEEEEEEE-HHHHHTT-SS--HHHHHHHSTTEEEEE---HHHHHHHHHHHH------HHHHHHHHHHHHHHHHHHHTT--SS----------HHHHHHHHHHHHHHHTTTS---HHHHHHHTT--HHHHHHHHHHHHSS-HHHHHHHHHHHHHHHHHHHT-S-HHHHHHHTT-SSHHHHHHHHHHHHSS-HHHHHHHHHH-

InterPro domains:
  IPR009057 Homedomain-like superfamily [SSF46689] (253-303)
  IPR009057 Homedomain-like superfamily [SSF46689] (305-352)
  IPR018060 AraC-like, DNA binding HTH domain [PF12833] (275-351)
  IPR018060 AraC-like, DNA binding HTH domain [PS01124] (256-354)
  IPR018060 AraC-like, DNA binding HTH domain [SM00342] (269-352)
  IPR018062 HTH domain AraC-type, conserved site [PS00041] (306-348)
  IPR053142 Pyochelin receptor regulatory protein [PTHR47893] (71-351)